Protein AF-L1JXL0-F1 (afdb_monomer)

Mean predicted aligned error: 22.32 Å

Organism: Guillardia theta (strain CCMP2712) (NCBI:txid905079)

Solvent-accessible surface area (backbone atoms only — not comparable to full-atom values): 30211 Å² total; per-residue (Å²): 135,83,78,76,81,81,81,70,88,89,48,57,68,62,49,49,53,49,36,51,54,49,40,59,73,62,60,61,89,67,88,85,56,66,72,58,58,71,66,25,51,45,82,76,48,48,62,54,50,50,32,39,49,56,65,61,36,63,71,45,30,52,53,42,47,74,73,66,52,72,82,83,45,95,41,72,67,57,32,50,48,46,50,56,47,45,34,41,74,76,63,73,37,80,76,92,67,54,67,70,54,50,72,37,91,51,60,32,54,61,52,47,50,52,50,39,49,52,41,54,50,42,53,50,51,42,53,49,55,60,48,57,65,49,61,73,66,62,77,80,74,82,88,83,80,93,73,92,82,81,90,85,86,83,88,82,89,85,86,81,86,80,89,79,89,83,85,88,87,84,85,87,88,80,88,85,84,86,84,81,84,88,79,86,83,88,77,83,92,75,85,87,80,89,82,82,84,80,87,80,89,74,93,75,82,92,78,85,84,77,80,82,75,82,81,74,94,80,84,81,87,82,86,80,85,76,84,89,79,87,88,79,88,87,86,85,81,90,81,87,84,90,79,88,80,93,75,91,72,93,79,82,95,81,77,96,74,69,66,68,62,58,54,59,54,53,54,54,53,51,52,56,50,49,55,52,49,52,53,50,50,54,49,50,55,52,50,60,50,50,51,53,52,51,53,51,50,51,53,52,53,52,52,51,54,50,50,53,52,54,51,52,54,52,50,53,54,51,51,50,55,50,52,52,50,53,54,52,49,53,54,49,51,54,52,48,54,55,48,57,54,46,61,67,69,64,66,75,75,79,86,71,86,70,90,80,75,86,80,89,85,81,94,76,88,81,82,86,78,86,86,78,87,85,86,84,85,87,81,90,82,87,86,80,90,83,85,83,90,81,83,88,82,93,77,84,85,78,78,82,73,88,70,81,77,82,81,79,79,72,57,51,100,81,68,60,69,49,71,66,58,54,52,51,50,54,49,52,52,54,48,52,53,51,52,52,52,51,51,59,56,58,74,74,109

pLDDT: mean 70.74, std 23.32, range [32.59, 97.19]

Secondary structure (DSSP, 8-state):
--------TT-HHHHHHHHHHHHHHHT--S---HHHHHHT-HHHHHHHHHIIIIIS-HHHHHHHHHTT---S-SSHHHHHHHHHHHHHHTS----SS-HHHHHSS--HHHHHHHHHHHHHHHHHHHHHHHHHHHHHHHTTSSSS------------------------------PPPPPPPPPPPP-------PPP-----------------PPPS-S-S----------------------------------TTSHHHHHHHHHHHHHHHHHHHHHHHHHHHHHHHHHHHHHHHHHHHHHHHHHHHHHHHHHHHHHHHHHHHHHHHHHHHHHHHHHHHHHHHH---------------------------------------------------PPPP-PPP-------TT----HHHHHHHHHHHHHHHHHHHHHHHHTT-

Structure (mmCIF, N/CA/C/O backbone):
data_AF-L1JXL0-F1
#
_entry.id   AF-L1JXL0-F1
#
loop_
_atom_site.group_PDB
_atom_site.id
_atom_site.type_symbol
_atom_site.label_atom_id
_atom_site.label_alt_id
_atom_site.label_comp_id
_atom_site.label_asym_id
_atom_site.label_entity_id
_atom_site.label_seq_id
_atom_site.pdbx_PDB_ins_code
_atom_site.Cartn_x
_atom_site.Cartn_y
_atom_site.Cartn_z
_atom_site.occupancy
_atom_site.B_iso_or_equiv
_atom_site.auth_seq_id
_atom_site.auth_comp_id
_atom_site.auth_asym_id
_atom_site.auth_atom_id
_atom_site.pdbx_PDB_model_num
ATOM 1 N N . MET A 1 1 ? 0.333 -24.714 18.492 1.00 35.66 1 MET A N 1
ATOM 2 C CA . MET A 1 1 ? 1.766 -24.575 18.141 1.00 35.66 1 MET A CA 1
ATOM 3 C C . MET A 1 1 ? 1.886 -24.161 16.684 1.00 35.66 1 MET A C 1
ATOM 5 O O . MET A 1 1 ? 1.646 -24.970 15.794 1.00 35.66 1 MET A O 1
ATOM 9 N N . VAL A 1 2 ? 2.184 -22.885 16.442 1.00 42.66 2 VAL A N 1
ATOM 10 C CA . VAL A 1 2 ? 2.444 -22.347 15.103 1.00 42.66 2 VAL A CA 1
ATOM 11 C C . VAL A 1 2 ? 3.790 -22.905 14.635 1.00 42.66 2 VAL A C 1
ATOM 13 O O . VAL A 1 2 ? 4.806 -22.715 15.300 1.00 42.66 2 VAL A O 1
ATOM 16 N N . ARG A 1 3 ? 3.810 -23.647 13.522 1.00 42.06 3 ARG A N 1
ATOM 17 C CA . ARG A 1 3 ? 5.076 -23.997 12.865 1.00 42.06 3 ARG A CA 1
ATOM 18 C C . ARG A 1 3 ? 5.678 -22.682 12.374 1.00 42.06 3 ARG A C 1
ATOM 20 O O . ARG A 1 3 ? 5.053 -22.028 11.545 1.00 42.06 3 ARG A O 1
ATOM 27 N N . LYS A 1 4 ? 6.834 -22.279 12.917 1.00 49.53 4 LYS A N 1
ATOM 28 C CA . LYS A 1 4 ? 7.598 -21.121 12.424 1.00 49.53 4 LYS A CA 1
ATOM 29 C C . LYS A 1 4 ? 7.727 -21.240 10.904 1.00 49.53 4 LYS A C 1
ATOM 31 O O . LYS A 1 4 ? 8.226 -22.259 10.429 1.00 49.53 4 LYS A O 1
ATOM 36 N N . SER A 1 5 ? 7.277 -20.232 10.162 1.00 50.84 5 SER A N 1
ATOM 37 C CA . SER A 1 5 ? 7.565 -20.122 8.732 1.00 50.84 5 SER A CA 1
ATOM 38 C C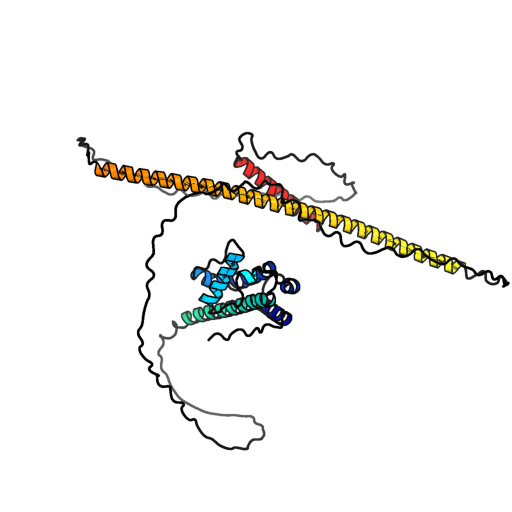 . SER A 1 5 ? 9.085 -20.122 8.549 1.00 50.84 5 SER A C 1
ATOM 40 O O . SER A 1 5 ? 9.793 -19.290 9.107 1.00 50.84 5 SER A O 1
ATOM 42 N N . THR A 1 6 ? 9.604 -21.125 7.843 1.00 53.19 6 THR A N 1
ATOM 43 C CA . THR A 1 6 ? 11.040 -21.422 7.708 1.00 53.19 6 THR A CA 1
ATOM 44 C C . THR A 1 6 ? 11.665 -20.701 6.514 1.00 53.19 6 THR A C 1
ATOM 46 O O . THR A 1 6 ? 12.408 -21.299 5.733 1.00 53.19 6 THR A O 1
ATOM 49 N N . CYS A 1 7 ? 11.326 -19.436 6.284 1.00 60.59 7 CYS A N 1
ATOM 50 C CA . CYS A 1 7 ? 12.066 -18.642 5.312 1.00 60.59 7 CYS A CA 1
ATOM 51 C C . CYS A 1 7 ? 13.444 -18.318 5.901 1.00 60.59 7 CYS A C 1
ATOM 53 O O . CYS A 1 7 ? 13.616 -17.394 6.691 1.00 60.59 7 CYS A O 1
ATOM 55 N N . THR A 1 8 ? 14.418 -19.151 5.545 1.00 71.94 8 THR A N 1
ATOM 56 C CA . THR A 1 8 ? 15.829 -18.924 5.842 1.00 71.94 8 THR A CA 1
ATOM 57 C C . THR A 1 8 ? 16.333 -17.756 4.996 1.00 71.94 8 THR A C 1
ATOM 59 O O . THR A 1 8 ? 16.087 -17.701 3.789 1.00 71.94 8 THR A O 1
ATOM 62 N N . THR A 1 9 ? 17.008 -16.815 5.649 1.00 74.94 9 THR A N 1
ATOM 63 C CA . THR A 1 9 ? 17.720 -15.696 5.022 1.00 74.94 9 THR A CA 1
ATOM 64 C C . THR A 1 9 ? 18.938 -16.221 4.255 1.00 74.94 9 THR A C 1
ATOM 66 O O . THR A 1 9 ? 19.650 -17.080 4.775 1.00 74.94 9 THR A O 1
ATOM 69 N N . GLY A 1 10 ? 19.202 -15.705 3.057 1.00 85.00 10 GLY A N 1
ATOM 70 C CA . GLY A 1 10 ? 20.341 -16.082 2.213 1.00 85.00 10 GLY A CA 1
ATOM 71 C C . GLY A 1 10 ? 20.007 -16.216 0.726 1.00 85.00 10 GLY A C 1
ATOM 72 O O . GLY A 1 10 ? 20.918 -16.175 -0.092 1.00 85.00 10 GLY A O 1
ATOM 73 N N . ASP A 1 11 ? 18.720 -16.295 0.367 1.00 92.25 11 ASP A N 1
ATOM 74 C CA . ASP A 1 11 ? 18.248 -16.535 -1.001 1.00 92.25 11 ASP A CA 1
ATOM 75 C C . ASP A 1 11 ? 17.106 -15.576 -1.373 1.00 92.25 11 ASP A C 1
ATOM 77 O O . ASP A 1 11 ? 15.928 -15.951 -1.460 1.00 92.25 11 ASP A O 1
ATOM 81 N N . LEU A 1 12 ? 17.451 -14.316 -1.655 1.00 94.25 12 LEU A N 1
ATOM 82 C CA . LEU A 1 12 ? 16.478 -13.273 -2.006 1.00 94.25 12 LEU A CA 1
ATOM 83 C C . LEU A 1 12 ? 15.571 -13.674 -3.183 1.00 94.25 12 LEU A C 1
ATOM 85 O O . LEU A 1 12 ? 14.362 -13.463 -3.125 1.00 94.25 12 LEU A O 1
ATOM 89 N N . ALA A 1 13 ? 16.132 -14.260 -4.246 1.00 94.81 13 ALA A N 1
ATOM 90 C CA . ALA A 1 13 ? 15.363 -14.649 -5.431 1.00 94.81 13 ALA A CA 1
ATOM 91 C C . ALA A 1 13 ? 14.292 -15.703 -5.099 1.00 94.81 13 ALA A C 1
ATOM 93 O O . ALA A 1 13 ? 13.129 -15.534 -5.455 1.00 94.81 13 ALA A O 1
ATOM 94 N N . ASN A 1 14 ? 14.662 -16.730 -4.329 1.00 95.19 14 ASN A N 1
ATOM 95 C CA . ASN A 1 14 ? 13.737 -17.772 -3.888 1.00 95.19 14 ASN A CA 1
ATOM 96 C C . ASN A 1 14 ? 12.626 -17.195 -2.997 1.00 95.19 14 ASN A C 1
ATOM 98 O O . ASN A 1 14 ? 11.458 -17.560 -3.127 1.00 95.19 14 ASN A O 1
ATOM 102 N N . ASN A 1 15 ? 12.971 -16.268 -2.102 1.00 95.50 15 ASN A N 1
ATOM 103 C CA . ASN A 1 15 ? 11.998 -15.618 -1.228 1.00 95.50 15 ASN A CA 1
ATOM 104 C C . ASN A 1 15 ? 11.030 -14.711 -2.014 1.00 95.50 15 ASN A C 1
ATOM 106 O O . ASN A 1 15 ? 9.831 -14.717 -1.734 1.00 95.50 15 ASN A O 1
ATOM 110 N N . ILE A 1 16 ? 11.500 -14.035 -3.066 1.00 96.31 16 ILE A N 1
ATOM 111 C CA . ILE A 1 16 ? 10.642 -13.301 -4.011 1.00 96.31 16 ILE A CA 1
ATOM 112 C C . ILE A 1 16 ? 9.698 -14.250 -4.762 1.00 96.31 16 ILE A C 1
ATOM 114 O O . ILE A 1 16 ? 8.506 -13.964 -4.872 1.00 96.31 16 ILE A O 1
ATOM 118 N N . ASP A 1 17 ? 10.186 -15.397 -5.234 1.00 95.81 17 ASP A N 1
ATOM 119 C CA . ASP A 1 17 ? 9.355 -16.375 -5.945 1.00 95.81 17 ASP A CA 1
ATOM 120 C C . ASP A 1 17 ? 8.312 -17.034 -5.032 1.00 95.81 17 ASP A C 1
ATOM 122 O O . ASP A 1 17 ? 7.202 -17.355 -5.467 1.00 95.81 17 ASP A O 1
ATOM 126 N N . LYS A 1 18 ? 8.632 -17.231 -3.747 1.00 95.69 18 LYS A N 1
ATOM 127 C CA . LYS A 1 18 ? 7.652 -17.647 -2.731 1.00 95.69 18 LYS A CA 1
ATOM 128 C C . LYS A 1 18 ? 6.576 -16.581 -2.547 1.00 95.69 18 LYS A C 1
ATOM 130 O O . LYS A 1 18 ? 5.400 -16.907 -2.674 1.00 95.69 18 LYS A O 1
ATOM 135 N N . LEU A 1 19 ? 6.962 -15.319 -2.337 1.00 96.31 19 LEU A N 1
ATOM 136 C CA . LEU A 1 19 ? 6.016 -14.209 -2.197 1.00 96.31 19 LEU A CA 1
ATOM 137 C C . LEU A 1 19 ? 5.102 -14.085 -3.425 1.00 96.31 19 LEU A C 1
ATOM 139 O O . LEU A 1 19 ? 3.886 -13.970 -3.287 1.00 96.31 19 LEU A O 1
ATOM 143 N N . ARG A 1 20 ? 5.666 -14.178 -4.633 1.00 96.56 20 ARG A N 1
ATOM 144 C CA . ARG A 1 20 ? 4.902 -14.117 -5.884 1.00 96.56 20 ARG A CA 1
ATOM 145 C C . ARG A 1 20 ? 3.861 -15.231 -5.978 1.00 96.56 20 ARG A C 1
ATOM 147 O O . ARG A 1 20 ? 2.711 -14.957 -6.315 1.00 96.56 20 ARG A O 1
ATOM 154 N N . ARG A 1 21 ? 4.251 -16.480 -5.699 1.00 96.12 21 ARG A N 1
ATOM 155 C CA . ARG A 1 21 ? 3.321 -17.624 -5.699 1.00 96.12 21 ARG A CA 1
ATOM 156 C C . ARG A 1 21 ? 2.196 -17.425 -4.691 1.00 96.12 21 ARG A C 1
ATOM 158 O O . ARG A 1 21 ? 1.045 -17.716 -5.004 1.00 96.12 21 ARG A O 1
ATOM 165 N N . GLU A 1 22 ? 2.521 -16.874 -3.529 1.00 95.75 22 GLU A N 1
ATOM 166 C CA . GLU A 1 22 ? 1.545 -16.618 -2.478 1.00 95.75 22 GLU A CA 1
ATOM 167 C C . GLU A 1 22 ? 0.519 -15.553 -2.873 1.00 95.75 22 GLU A C 1
ATOM 169 O O . GLU A 1 22 ? -0.684 -15.750 -2.713 1.00 95.75 22 GLU A O 1
ATOM 174 N N . LEU A 1 23 ? 0.976 -14.448 -3.462 1.00 96.06 23 LEU A N 1
ATOM 175 C CA . LEU A 1 23 ? 0.101 -13.386 -3.960 1.00 96.06 23 LEU A CA 1
ATOM 176 C C . LEU A 1 23 ? -0.829 -13.877 -5.075 1.00 96.06 23 LEU A C 1
ATOM 178 O O . LEU A 1 23 ? -2.002 -13.502 -5.105 1.00 96.06 23 LEU A O 1
ATOM 182 N N . LEU A 1 24 ? -0.337 -14.757 -5.954 1.00 95.31 24 LEU A N 1
ATOM 183 C CA . LEU A 1 24 ? -1.164 -15.412 -6.971 1.00 95.31 24 LEU A CA 1
ATOM 184 C C . LEU A 1 24 ? -2.231 -16.315 -6.339 1.00 95.31 24 LEU A C 1
ATOM 186 O O . LEU A 1 24 ? -3.385 -16.286 -6.764 1.00 95.31 24 LEU A O 1
ATOM 190 N N . GLN A 1 25 ? -1.880 -17.069 -5.295 1.00 93.44 25 GLN A N 1
ATOM 191 C CA . GLN A 1 25 ? -2.834 -17.894 -4.552 1.00 93.44 25 GLN A CA 1
ATOM 192 C C . GLN A 1 25 ? -3.904 -17.045 -3.849 1.00 93.44 25 GLN A C 1
ATOM 194 O O . GLN A 1 25 ? -5.075 -17.430 -3.818 1.00 93.44 25 GLN A O 1
ATOM 199 N N . CYS A 1 26 ? -3.526 -15.870 -3.346 1.00 92.75 26 CYS A N 1
ATOM 200 C CA . CYS A 1 26 ? -4.455 -14.901 -2.774 1.00 92.75 26 CYS A CA 1
ATOM 201 C C . CYS A 1 26 ? -5.304 -14.159 -3.815 1.00 92.75 26 CYS A C 1
ATOM 203 O O . CYS A 1 26 ? -6.266 -13.517 -3.415 1.00 92.75 26 CYS A O 1
ATOM 205 N N . LYS A 1 27 ? -5.001 -14.267 -5.118 1.00 94.75 27 LYS A N 1
ATOM 206 C CA . LYS A 1 27 ? -5.633 -13.502 -6.211 1.00 94.75 27 LYS A CA 1
ATOM 207 C C . LYS A 1 27 ? -5.438 -11.986 -6.082 1.00 94.75 27 LYS A C 1
ATOM 209 O O . LYS A 1 27 ? -6.380 -11.214 -6.263 1.00 94.75 27 LYS A O 1
ATOM 214 N N . TYR A 1 28 ? -4.210 -11.562 -5.785 1.00 96.12 28 TYR A N 1
ATOM 215 C CA . TYR A 1 28 ? -3.860 -10.143 -5.762 1.00 96.12 28 TYR A CA 1
ATOM 216 C C . TYR A 1 28 ? -4.147 -9.471 -7.122 1.00 96.12 28 TYR A C 1
ATOM 218 O O . TYR A 1 28 ? -3.666 -9.972 -8.140 1.00 96.12 28 TYR A O 1
ATOM 226 N N . PRO A 1 29 ? -4.908 -8.358 -7.166 1.00 93.00 29 PRO A N 1
ATOM 227 C CA . PRO A 1 29 ? -5.305 -7.717 -8.423 1.00 93.00 29 PRO A CA 1
ATOM 228 C C . PRO A 1 29 ? -4.248 -6.772 -9.019 1.00 93.00 29 PRO A C 1
ATOM 230 O O . PRO A 1 29 ? -4.385 -6.370 -10.172 1.00 93.00 29 PRO A O 1
ATOM 233 N N . GLY A 1 30 ? -3.232 -6.371 -8.250 1.00 91.81 30 GLY A N 1
ATOM 234 C CA . GLY A 1 30 ? -2.219 -5.410 -8.695 1.00 91.81 30 GLY A CA 1
ATOM 235 C C . GLY A 1 30 ? -1.059 -6.039 -9.483 1.00 91.81 30 GLY A C 1
ATOM 236 O O . GLY A 1 30 ? -0.936 -7.267 -9.551 1.00 91.81 30 GLY A O 1
ATOM 237 N N . PRO A 1 31 ? -0.177 -5.207 -10.066 1.00 91.62 31 PRO A N 1
ATOM 238 C CA . PRO A 1 31 ? 1.005 -5.684 -10.777 1.00 91.62 31 PRO A CA 1
ATOM 239 C C . PRO A 1 31 ? 1.980 -6.396 -9.826 1.00 91.62 31 PRO A C 1
ATOM 241 O O . PRO A 1 31 ? 2.220 -5.964 -8.699 1.00 91.62 31 PRO A O 1
ATOM 244 N N . LEU A 1 32 ? 2.548 -7.514 -10.286 1.00 92.62 32 LEU A N 1
ATOM 245 C CA . LEU A 1 32 ? 3.517 -8.319 -9.534 1.00 92.62 32 LEU A CA 1
ATOM 246 C C . LEU A 1 32 ? 4.940 -8.025 -10.030 1.00 92.62 32 LEU A C 1
ATOM 248 O O . LEU A 1 32 ? 5.566 -8.850 -10.704 1.00 92.62 32 LEU A O 1
ATOM 252 N N . ASP A 1 33 ? 5.448 -6.838 -9.703 1.00 92.38 33 ASP A N 1
ATOM 253 C CA . ASP A 1 33 ? 6.734 -6.352 -10.201 1.00 92.38 33 ASP A CA 1
ATOM 254 C C . ASP A 1 33 ? 7.916 -6.865 -9.375 1.00 92.38 33 ASP A C 1
ATOM 256 O O . ASP A 1 33 ? 8.502 -6.177 -8.538 1.00 92.38 33 ASP A O 1
ATOM 260 N N . THR A 1 34 ? 8.364 -8.081 -9.690 1.00 93.19 34 THR A N 1
ATOM 261 C CA . THR A 1 34 ? 9.518 -8.707 -9.022 1.00 93.19 34 THR A CA 1
ATOM 262 C C . THR A 1 34 ? 10.794 -7.863 -9.095 1.00 93.19 34 THR A C 1
ATOM 264 O O . THR A 1 34 ? 11.668 -7.994 -8.244 1.00 93.19 34 THR A O 1
ATOM 267 N N . ARG A 1 35 ? 10.945 -7.016 -10.126 1.00 93.50 35 ARG A N 1
ATOM 268 C CA . ARG A 1 35 ? 12.096 -6.103 -10.258 1.00 93.50 35 ARG A CA 1
ATOM 269 C C . ARG A 1 35 ? 12.051 -4.972 -9.231 1.00 93.50 35 ARG A C 1
ATOM 271 O O . ARG A 1 35 ? 13.100 -4.626 -8.699 1.00 93.50 35 ARG A O 1
ATOM 278 N N . ALA A 1 36 ? 10.869 -4.428 -8.952 1.00 91.44 36 ALA A N 1
ATOM 279 C CA . ALA A 1 36 ? 10.678 -3.378 -7.956 1.00 91.44 36 ALA A CA 1
ATOM 280 C C . ALA A 1 36 ? 10.964 -3.923 -6.549 1.00 91.44 36 ALA A C 1
ATOM 282 O O . ALA A 1 36 ? 11.777 -3.378 -5.806 1.00 91.44 36 ALA A O 1
ATOM 283 N N . TRP A 1 37 ? 10.458 -5.121 -6.254 1.00 94.25 37 TRP A N 1
ATOM 284 C CA . TRP A 1 37 ? 10.688 -5.800 -4.977 1.00 94.25 37 TRP A CA 1
ATOM 285 C C . TRP A 1 37 ? 12.162 -6.104 -4.691 1.00 94.25 37 TRP A C 1
ATOM 287 O O . TRP A 1 37 ? 12.578 -6.050 -3.538 1.00 94.25 37 TRP A O 1
ATOM 297 N N . LYS A 1 38 ? 12.981 -6.359 -5.724 1.00 94.50 38 LYS A N 1
ATOM 298 C CA . LYS A 1 38 ? 14.441 -6.524 -5.575 1.00 94.50 38 LYS A CA 1
ATOM 299 C C . LYS A 1 38 ? 15.149 -5.255 -5.099 1.00 94.50 38 LYS A C 1
ATOM 301 O O . LYS A 1 38 ? 16.206 -5.369 -4.489 1.00 94.50 38 LYS A O 1
ATOM 306 N N . LYS A 1 39 ? 14.591 -4.070 -5.368 1.00 94.06 39 LYS A N 1
ATOM 307 C CA . LYS A 1 39 ? 15.122 -2.797 -4.856 1.00 94.06 39 LYS A CA 1
ATOM 308 C C . LYS A 1 39 ? 14.792 -2.605 -3.373 1.00 94.06 39 LYS A C 1
ATOM 310 O O . LYS A 1 39 ? 15.524 -1.917 -2.677 1.00 94.06 39 LYS A O 1
ATOM 315 N N . GLY A 1 40 ? 13.719 -3.238 -2.888 1.00 91.56 40 GLY A N 1
ATOM 316 C CA . GLY A 1 40 ? 13.306 -3.196 -1.483 1.00 91.56 40 GLY A CA 1
ATOM 317 C C . GLY A 1 40 ? 12.767 -1.849 -1.018 1.00 91.56 40 GLY A C 1
ATOM 318 O O . GLY A 1 40 ? 12.851 -1.544 0.177 1.00 91.56 40 GLY A O 1
ATOM 319 N N . ASN A 1 41 ? 12.222 -1.061 -1.947 1.00 94.94 41 ASN A N 1
ATOM 320 C CA . ASN A 1 41 ? 11.534 0.178 -1.624 1.00 94.94 41 ASN A CA 1
ATOM 321 C C . ASN A 1 41 ? 10.258 -0.150 -0.818 1.00 94.94 41 ASN A C 1
ATOM 323 O O . ASN A 1 41 ? 9.455 -0.972 -1.273 1.00 94.94 41 ASN A O 1
ATOM 327 N N . PRO A 1 42 ? 10.051 0.451 0.369 1.00 95.00 42 PRO A N 1
ATOM 328 C CA . PRO A 1 42 ? 8.838 0.237 1.158 1.00 95.00 42 PRO A CA 1
ATOM 329 C C . PRO A 1 42 ? 7.557 0.571 0.380 1.00 95.00 42 PRO A C 1
ATOM 331 O O . PRO A 1 42 ? 6.567 -0.143 0.531 1.00 95.00 42 PRO A O 1
ATOM 334 N N . ALA A 1 43 ? 7.586 1.577 -0.501 1.00 94.75 43 ALA A N 1
ATOM 335 C CA . ALA A 1 43 ? 6.427 1.998 -1.290 1.00 94.75 43 ALA A CA 1
ATOM 336 C C . ALA A 1 43 ? 5.858 0.878 -2.180 1.00 94.75 43 ALA A C 1
ATOM 338 O O . ALA A 1 43 ? 4.648 0.797 -2.365 1.00 94.75 43 ALA A O 1
ATOM 339 N N . ASP A 1 44 ? 6.709 -0.031 -2.667 1.00 94.88 44 ASP A N 1
ATOM 340 C CA . ASP A 1 44 ? 6.286 -1.154 -3.514 1.00 94.88 44 ASP A CA 1
ATOM 341 C C . ASP A 1 44 ? 5.711 -2.327 -2.697 1.00 94.88 44 ASP A C 1
ATOM 343 O O . ASP A 1 44 ? 4.988 -3.175 -3.224 1.00 94.88 44 ASP A O 1
ATOM 347 N N . LEU A 1 45 ? 6.047 -2.406 -1.404 1.00 95.75 45 LEU A N 1
ATOM 348 C CA . LEU A 1 45 ? 5.660 -3.504 -0.511 1.00 95.75 45 LEU A CA 1
ATOM 349 C C . LEU A 1 45 ? 4.432 -3.171 0.344 1.00 95.75 45 LEU A C 1
ATOM 351 O O . LEU A 1 45 ? 3.662 -4.072 0.683 1.00 95.75 45 LEU A O 1
ATOM 355 N N . LEU A 1 46 ? 4.213 -1.893 0.660 1.00 95.62 46 LEU A N 1
ATOM 356 C CA . LEU A 1 46 ? 3.057 -1.418 1.426 1.00 95.62 46 LEU A CA 1
ATOM 357 C C . LEU A 1 46 ? 1.707 -1.834 0.806 1.00 95.62 46 LEU A C 1
ATOM 359 O O . LEU A 1 46 ? 0.880 -2.377 1.545 1.00 95.62 46 LEU A O 1
ATOM 363 N N . PRO A 1 47 ? 1.475 -1.711 -0.520 1.00 95.31 47 PRO A N 1
ATOM 364 C CA . PRO A 1 47 ? 0.225 -2.155 -1.140 1.00 95.31 47 PRO A CA 1
ATOM 365 C C . PRO A 1 47 ? -0.041 -3.654 -0.970 1.00 95.31 47 PRO A C 1
ATOM 367 O O . PRO A 1 47 ? -1.195 -4.076 -0.882 1.00 95.31 47 PRO A O 1
ATOM 370 N N . LEU A 1 48 ? 1.018 -4.469 -0.902 1.00 96.38 48 LEU A N 1
ATOM 371 C CA . LEU A 1 48 ? 0.905 -5.913 -0.686 1.00 96.38 48 LEU A CA 1
ATOM 372 C C . LEU A 1 48 ? 0.441 -6.214 0.740 1.00 96.38 48 LEU A C 1
ATOM 374 O O . LEU A 1 48 ? -0.437 -7.051 0.941 1.00 96.38 48 LEU A O 1
ATOM 378 N N . MET A 1 49 ? 1.000 -5.507 1.726 1.00 95.81 49 MET A N 1
ATOM 379 C CA . MET A 1 49 ? 0.607 -5.641 3.131 1.00 95.81 49 MET A CA 1
ATOM 380 C C . MET A 1 49 ? -0.819 -5.137 3.365 1.00 95.81 49 MET A C 1
ATOM 382 O O . MET A 1 49 ? -1.606 -5.799 4.042 1.00 95.81 49 MET A O 1
ATOM 386 N N . HIS A 1 50 ? -1.177 -4.011 2.747 1.00 95.25 50 HIS A N 1
ATOM 387 C CA . HIS A 1 50 ? -2.536 -3.477 2.766 1.00 95.25 50 HIS A CA 1
ATOM 388 C C . HIS A 1 50 ? -3.531 -4.484 2.189 1.00 95.25 50 HIS A C 1
ATOM 390 O O . HIS A 1 50 ? -4.553 -4.791 2.801 1.00 95.25 50 HIS A O 1
ATOM 396 N N . TYR A 1 51 ? -3.212 -5.082 1.043 1.00 96.12 51 TYR A N 1
ATOM 397 C CA . TYR A 1 51 ? -4.053 -6.128 0.486 1.00 96.12 51 TYR A CA 1
ATOM 398 C C . TYR A 1 51 ? -4.146 -7.363 1.388 1.00 96.12 51 TYR A C 1
ATOM 400 O O . TYR A 1 51 ? -5.239 -7.901 1.540 1.00 96.12 51 TYR A O 1
ATOM 408 N N . ALA A 1 52 ? -3.050 -7.804 2.009 1.00 95.56 52 ALA A N 1
ATOM 409 C CA . ALA A 1 52 ? -3.058 -8.979 2.880 1.00 95.56 52 ALA A CA 1
ATOM 410 C C . ALA A 1 52 ? -4.077 -8.860 4.028 1.00 95.56 52 ALA A C 1
ATOM 412 O O . ALA A 1 52 ? -4.770 -9.832 4.329 1.00 95.56 52 ALA A O 1
ATOM 413 N N . LEU A 1 53 ? -4.188 -7.673 4.631 1.00 94.06 53 LEU A N 1
ATOM 414 C CA . LEU A 1 53 ? -5.049 -7.427 5.790 1.00 94.06 53 LEU A CA 1
ATOM 415 C C . LEU A 1 53 ? -6.464 -6.972 5.411 1.00 94.06 53 LEU A C 1
ATOM 417 O O . LEU A 1 53 ? -7.430 -7.437 6.011 1.00 94.06 53 LEU A O 1
ATOM 421 N N . LEU A 1 54 ? -6.599 -6.092 4.414 1.00 93.31 54 LEU A N 1
ATOM 422 C CA . LEU A 1 54 ? -7.883 -5.481 4.056 1.00 93.31 54 LEU A CA 1
ATOM 423 C C . LEU A 1 54 ? -8.532 -6.144 2.836 1.00 93.31 54 LEU A C 1
ATOM 425 O O . LEU A 1 54 ? -9.742 -6.359 2.804 1.00 93.31 54 LEU A O 1
ATOM 429 N N . GLY A 1 55 ? -7.735 -6.455 1.813 1.00 91.31 55 GLY A N 1
ATOM 430 C CA . GLY A 1 55 ? -8.237 -6.885 0.504 1.00 91.31 55 GLY A CA 1
ATOM 431 C C . GLY A 1 55 ? -8.450 -8.392 0.358 1.00 91.31 55 GLY A C 1
ATOM 432 O O . GLY A 1 55 ? -9.345 -8.818 -0.367 1.00 91.31 55 GLY A O 1
ATOM 433 N N . TYR A 1 56 ? -7.642 -9.211 1.032 1.00 94.44 56 TYR A N 1
ATOM 434 C CA . TYR A 1 56 ? -7.636 -10.660 0.843 1.00 94.44 56 TYR A CA 1
ATOM 435 C C . TYR A 1 56 ? -8.903 -11.334 1.389 1.00 94.44 56 TYR A C 1
ATOM 437 O O . TYR A 1 56 ? -9.521 -12.154 0.710 1.00 94.44 56 TYR A O 1
ATOM 445 N N . SER A 1 57 ? -9.301 -11.008 2.621 1.00 94.19 57 SER A N 1
ATOM 446 C CA . SER A 1 57 ? -10.456 -11.624 3.272 1.00 94.19 57 SER A CA 1
ATOM 447 C C . SER A 1 57 ? -11.200 -10.623 4.143 1.00 94.19 57 SER A C 1
ATOM 449 O O . SER A 1 57 ? -10.714 -10.246 5.208 1.00 94.19 57 SER A O 1
ATOM 451 N N . LYS A 1 58 ? -12.450 -10.331 3.766 1.00 93.75 58 LYS A N 1
ATOM 452 C CA . LYS A 1 58 ? -13.372 -9.493 4.547 1.00 93.75 58 LYS A CA 1
ATOM 453 C C . LYS A 1 58 ? -13.489 -9.937 6.012 1.00 93.75 58 LYS A C 1
ATOM 455 O O . LYS A 1 58 ? -13.453 -9.107 6.902 1.00 93.75 58 LYS A O 1
ATOM 460 N N . TRP A 1 59 ? -13.533 -11.245 6.269 1.00 94.25 59 TRP A N 1
ATOM 461 C CA . TRP A 1 59 ? -13.614 -11.792 7.630 1.00 94.25 59 TRP A CA 1
ATOM 462 C C . TRP A 1 59 ? -12.406 -11.453 8.506 1.00 94.25 59 TRP A C 1
ATOM 464 O O . TRP A 1 59 ? -12.553 -11.303 9.710 1.00 94.25 59 TRP A O 1
ATOM 474 N N . VAL A 1 60 ? -11.214 -11.361 7.906 1.00 95.00 60 VAL A N 1
ATOM 475 C CA . VAL A 1 60 ? -9.985 -11.041 8.647 1.00 95.00 60 VAL A CA 1
ATOM 476 C C . VAL A 1 60 ? -9.970 -9.550 8.955 1.00 95.00 60 VAL A C 1
ATOM 478 O O . VAL A 1 60 ? -9.714 -9.174 10.090 1.00 95.00 60 VAL A O 1
ATOM 481 N N . HIS A 1 61 ? -10.318 -8.719 7.972 1.00 95.00 61 HIS A N 1
ATOM 482 C CA . HIS A 1 61 ? -10.505 -7.286 8.175 1.00 95.00 61 HIS A CA 1
ATOM 483 C C . HIS A 1 61 ? -11.506 -6.999 9.302 1.00 95.00 61 HIS A C 1
ATOM 485 O O . HIS A 1 61 ? -11.166 -6.309 10.258 1.00 95.00 61 HIS A O 1
ATOM 491 N N . ASP A 1 62 ? -12.710 -7.569 9.221 1.00 94.75 62 ASP A N 1
ATOM 492 C CA . ASP A 1 62 ? -13.776 -7.315 10.192 1.00 94.75 62 ASP A CA 1
ATOM 493 C C . ASP A 1 62 ? -13.362 -7.794 11.602 1.00 94.75 62 ASP A C 1
ATOM 495 O O . ASP A 1 62 ? -13.579 -7.076 12.573 1.00 94.75 62 ASP A O 1
ATOM 499 N N . TYR A 1 63 ? -12.661 -8.933 11.708 1.00 95.12 63 TYR A N 1
ATOM 500 C CA . TYR A 1 63 ? -12.073 -9.414 12.966 1.00 95.12 63 TYR A CA 1
ATOM 501 C C . TYR A 1 63 ? -11.061 -8.424 13.566 1.00 95.12 63 TYR A C 1
ATOM 503 O O . TYR A 1 63 ? -11.102 -8.137 14.759 1.00 95.12 63 TYR A O 1
ATOM 511 N N . LEU A 1 64 ? -10.155 -7.874 12.752 1.00 95.38 64 LEU A N 1
ATOM 512 C CA . LEU A 1 64 ? -9.147 -6.918 13.223 1.00 95.38 64 LEU A CA 1
ATOM 513 C C . LEU A 1 64 ? -9.771 -5.583 13.649 1.00 95.38 64 LEU A C 1
ATOM 515 O O . LEU A 1 64 ? -9.336 -4.986 14.634 1.00 95.38 64 LEU A O 1
ATOM 519 N N . VAL A 1 65 ? -10.806 -5.131 12.942 1.00 95.00 65 VAL A N 1
ATOM 520 C CA . VAL A 1 65 ? -11.559 -3.925 13.307 1.00 95.00 65 VAL A CA 1
ATOM 521 C C . VAL A 1 65 ? -12.323 -4.134 14.616 1.00 95.00 65 VAL A C 1
ATOM 523 O O . VAL A 1 65 ? -12.290 -3.261 15.477 1.00 95.00 65 VAL A O 1
ATOM 526 N N . GLU A 1 66 ? -12.945 -5.299 14.820 1.00 95.25 66 GLU A N 1
ATOM 527 C CA . GLU A 1 66 ? -13.634 -5.644 16.074 1.00 95.25 66 GLU A CA 1
ATOM 528 C C . GLU A 1 66 ? -12.674 -5.676 17.275 1.00 95.25 66 GLU A C 1
ATOM 530 O O . GLU A 1 66 ? -13.035 -5.282 18.383 1.00 95.25 66 GLU A O 1
ATOM 535 N N . LYS A 1 67 ? -11.416 -6.071 17.051 1.00 94.56 67 LYS A N 1
ATOM 536 C CA . LYS A 1 67 ? -10.338 -5.996 18.049 1.00 94.56 67 LYS A CA 1
ATOM 537 C C . LYS A 1 67 ? -9.831 -4.576 18.320 1.00 94.56 67 LYS A C 1
ATOM 539 O O . LYS A 1 67 ? -9.053 -4.382 19.252 1.00 94.56 67 LYS A O 1
ATOM 544 N N . GLY A 1 68 ? -10.278 -3.585 17.549 1.00 95.06 68 GLY A N 1
ATOM 545 C CA . GLY A 1 68 ? -9.927 -2.178 17.731 1.00 95.06 68 GLY A CA 1
ATOM 546 C C . GLY A 1 68 ? -8.616 -1.758 17.064 1.00 95.06 68 GLY A C 1
ATOM 547 O O . GLY A 1 68 ? -8.014 -0.769 17.485 1.00 95.06 68 GLY A O 1
ATOM 548 N N . TYR A 1 69 ? -8.142 -2.484 16.046 1.00 95.12 69 TYR A N 1
ATOM 549 C CA . TYR A 1 69 ? -6.978 -2.054 15.268 1.00 95.12 69 TYR A CA 1
ATOM 550 C C . TYR A 1 69 ? -7.370 -1.034 14.191 1.00 95.12 69 TYR A C 1
ATOM 552 O O . TYR A 1 69 ? -8.245 -1.292 13.365 1.00 95.12 69 TYR A O 1
ATOM 560 N N . ASP A 1 70 ? -6.669 0.103 14.159 1.00 91.38 70 ASP A N 1
ATOM 561 C CA . ASP A 1 70 ? -6.839 1.127 13.124 1.00 91.38 70 ASP A CA 1
ATOM 562 C C . ASP A 1 70 ? -5.934 0.855 11.912 1.00 91.38 70 ASP A C 1
ATOM 564 O O . ASP A 1 70 ? -4.759 1.232 11.862 1.00 91.38 70 ASP A O 1
ATOM 568 N N . LEU A 1 71 ? -6.500 0.172 10.918 1.00 88.81 71 LEU A N 1
ATOM 569 C CA . LEU A 1 71 ? -5.812 -0.174 9.675 1.00 88.81 71 LEU A CA 1
ATOM 570 C C . LEU A 1 71 ? -5.731 0.993 8.674 1.00 88.81 71 LEU A C 1
ATOM 572 O O . LEU A 1 71 ? -4.921 0.926 7.750 1.00 88.81 71 LEU A O 1
ATOM 576 N N . PHE A 1 72 ? -6.506 2.066 8.862 1.00 87.62 72 PHE A N 1
ATOM 577 C CA . PHE A 1 72 ? -6.542 3.241 7.980 1.00 87.62 72 PHE A CA 1
ATOM 578 C C . PHE A 1 72 ? -5.681 4.380 8.533 1.00 87.62 72 PHE A C 1
ATOM 580 O O . PHE A 1 72 ? -6.067 5.550 8.569 1.00 87.62 72 PHE A O 1
ATOM 587 N N . SER A 1 73 ? -4.473 4.019 8.961 1.00 82.62 73 SER A N 1
ATOM 588 C CA . SER A 1 73 ? -3.498 4.962 9.492 1.00 82.62 73 SER A CA 1
ATOM 589 C C . SER A 1 73 ? -3.148 6.059 8.476 1.00 82.62 73 SER A C 1
ATOM 591 O O . SER A 1 73 ? -2.947 5.798 7.293 1.00 82.62 73 SER A O 1
ATOM 593 N N . LYS A 1 74 ? -3.003 7.299 8.963 1.00 80.25 74 LYS A N 1
ATOM 594 C CA . LYS A 1 74 ? -2.696 8.482 8.133 1.00 80.25 74 LYS A CA 1
ATOM 595 C C . LYS A 1 74 ? -1.281 8.492 7.541 1.00 80.25 74 LYS A C 1
ATOM 597 O O . LYS A 1 74 ? -1.019 9.259 6.621 1.00 80.25 74 LYS A O 1
ATOM 602 N N . THR A 1 75 ? -0.357 7.708 8.097 1.00 93.50 75 THR A N 1
ATOM 603 C CA . THR A 1 75 ? 1.036 7.635 7.638 1.00 93.50 75 THR A CA 1
ATOM 604 C C . THR A 1 75 ? 1.487 6.187 7.500 1.00 93.50 75 THR A C 1
ATOM 606 O O . THR A 1 75 ? 1.096 5.329 8.295 1.00 93.50 75 THR A O 1
ATOM 609 N N . ASP A 1 76 ? 2.369 5.927 6.533 1.00 94.69 76 ASP A N 1
ATOM 610 C CA . ASP A 1 76 ? 2.900 4.583 6.272 1.00 94.69 76 ASP A CA 1
ATOM 611 C C . ASP A 1 76 ? 3.611 3.993 7.495 1.00 94.69 76 ASP A C 1
ATOM 613 O O . ASP A 1 76 ? 3.505 2.801 7.778 1.00 94.69 76 ASP A O 1
ATOM 617 N N . ILE A 1 77 ? 4.304 4.837 8.266 1.00 95.25 77 ILE A N 1
ATOM 618 C CA . ILE A 1 77 ? 4.995 4.423 9.492 1.00 95.25 77 ILE A CA 1
ATOM 619 C C . ILE A 1 77 ? 3.993 3.863 10.507 1.00 95.25 77 ILE A C 1
ATOM 621 O O . ILE A 1 77 ? 4.187 2.760 11.015 1.00 95.25 77 ILE A O 1
ATOM 625 N N . ARG A 1 78 ? 2.889 4.581 10.752 1.00 95.62 78 ARG A N 1
ATOM 626 C CA . ARG A 1 78 ? 1.829 4.157 11.684 1.00 95.62 78 ARG A CA 1
ATOM 627 C C . ARG A 1 78 ? 1.120 2.898 11.203 1.00 95.62 78 ARG A C 1
ATOM 629 O O . ARG A 1 78 ? 0.780 2.028 12.007 1.00 95.62 78 ARG A O 1
ATOM 636 N N . PHE A 1 79 ? 0.971 2.762 9.889 1.00 95.94 79 PHE A N 1
ATOM 637 C CA . PHE A 1 79 ? 0.446 1.548 9.284 1.00 95.94 79 PHE A CA 1
ATOM 638 C C . PHE A 1 79 ? 1.355 0.343 9.578 1.00 95.94 79 PHE A C 1
ATOM 640 O O . PHE A 1 79 ? 0.892 -0.656 10.126 1.00 95.94 79 PHE A O 1
ATOM 647 N N . VAL A 1 80 ? 2.665 0.442 9.327 1.00 96.25 80 VAL A N 1
ATOM 648 C CA . VAL A 1 80 ? 3.616 -0.652 9.608 1.00 96.25 80 VAL A CA 1
ATOM 649 C C . VAL A 1 80 ? 3.715 -0.960 11.108 1.00 96.25 80 VAL A C 1
ATOM 651 O O . VAL A 1 80 ? 3.774 -2.134 11.477 1.00 96.25 80 VAL A O 1
ATOM 654 N N . GLU A 1 81 ? 3.681 0.049 11.985 1.00 96.31 81 GLU A N 1
ATOM 655 C CA . GLU A 1 81 ? 3.604 -0.138 13.446 1.00 96.31 81 GLU A CA 1
ATOM 656 C C . GLU A 1 81 ? 2.397 -0.994 13.841 1.00 96.31 81 GLU A C 1
ATOM 658 O O . GLU A 1 81 ? 2.537 -1.964 14.595 1.00 96.31 81 GLU A O 1
ATOM 663 N N . THR A 1 82 ? 1.230 -0.672 13.283 1.00 96.44 82 THR A N 1
ATOM 664 C CA . THR A 1 82 ? -0.021 -1.394 13.532 1.00 96.44 82 THR A CA 1
ATOM 665 C C . THR A 1 82 ? 0.069 -2.832 13.040 1.00 96.44 82 THR A C 1
ATOM 667 O O . THR A 1 82 ? -0.301 -3.753 13.765 1.00 96.44 82 THR A O 1
ATOM 670 N N . ILE A 1 83 ? 0.653 -3.067 11.864 1.00 95.88 83 ILE A N 1
ATOM 671 C CA . ILE A 1 83 ? 0.848 -4.425 11.344 1.00 95.88 83 ILE A CA 1
ATOM 672 C C . ILE A 1 83 ? 1.756 -5.237 12.259 1.00 95.88 83 ILE A C 1
ATOM 674 O O . ILE A 1 83 ? 1.432 -6.371 12.602 1.00 95.88 83 ILE A O 1
ATOM 678 N N . GLN A 1 84 ? 2.885 -4.670 12.689 1.00 95.56 84 GLN A N 1
ATOM 679 C CA . GLN A 1 84 ? 3.774 -5.376 13.604 1.00 95.56 84 GLN A CA 1
ATOM 680 C C . GLN A 1 84 ? 3.105 -5.662 14.953 1.00 95.56 84 GLN A C 1
ATOM 682 O O . GLN A 1 84 ? 3.395 -6.692 15.562 1.00 95.56 84 GLN A O 1
ATOM 687 N N . LYS A 1 85 ? 2.220 -4.775 15.422 1.00 96.25 85 LYS A N 1
ATOM 688 C CA . LYS A 1 85 ? 1.406 -4.992 16.621 1.00 96.25 85 LYS A CA 1
ATOM 689 C C . LYS A 1 85 ? 0.442 -6.166 16.427 1.00 96.25 85 LYS A C 1
ATOM 691 O O . LYS A 1 85 ? 0.492 -7.098 17.221 1.00 96.25 85 LYS A O 1
ATOM 696 N N . ILE A 1 86 ? -0.317 -6.181 15.330 1.00 96.06 86 ILE A N 1
ATOM 697 C CA . ILE A 1 86 ? -1.227 -7.280 14.963 1.00 96.06 86 ILE A CA 1
ATOM 698 C C . ILE A 1 86 ? -0.471 -8.608 14.868 1.00 96.06 86 ILE A C 1
ATOM 700 O O . ILE A 1 86 ? -0.902 -9.611 15.428 1.00 96.06 86 ILE A O 1
ATOM 704 N N . MET A 1 87 ? 0.691 -8.626 14.209 1.00 95.88 87 MET A N 1
ATOM 705 C CA . MET A 1 87 ? 1.490 -9.846 14.092 1.00 95.88 87 MET A CA 1
ATOM 706 C C . MET A 1 87 ? 1.891 -10.412 15.456 1.00 95.88 87 MET A C 1
ATOM 708 O O . MET A 1 87 ? 1.873 -11.627 15.626 1.00 95.88 87 MET A O 1
ATOM 712 N N . ARG A 1 88 ? 2.216 -9.553 16.428 1.00 95.81 88 ARG A N 1
ATOM 713 C CA . ARG A 1 88 ? 2.604 -9.984 17.776 1.00 95.81 88 ARG A CA 1
ATOM 714 C C . ARG A 1 88 ? 1.421 -10.409 18.633 1.00 95.81 88 ARG A C 1
ATOM 716 O O . ARG A 1 88 ? 1.540 -11.408 19.327 1.00 95.81 88 ARG A O 1
ATOM 723 N N . GLU A 1 89 ? 0.340 -9.638 18.617 1.00 95.94 89 GLU A N 1
ATOM 724 C CA . GLU A 1 89 ? -0.781 -9.799 19.550 1.00 95.94 89 GLU A CA 1
ATOM 725 C C . GLU A 1 89 ? -1.823 -10.808 19.057 1.00 95.94 89 GLU A C 1
ATOM 727 O O . GLU A 1 89 ? -2.325 -11.594 19.850 1.00 95.94 89 GLU A O 1
ATOM 732 N N . GLU A 1 90 ? -2.117 -10.830 17.754 1.00 94.50 90 GLU A N 1
ATOM 733 C CA . GLU A 1 90 ? -3.154 -11.702 17.183 1.00 94.50 90 GLU A CA 1
ATOM 734 C C . GLU A 1 90 ? -2.578 -12.984 16.575 1.00 94.50 90 GLU A C 1
ATOM 736 O O . GLU A 1 90 ? -3.246 -14.017 16.532 1.00 94.50 90 GLU A O 1
ATOM 741 N N . PHE A 1 91 ? -1.338 -12.938 16.079 1.00 94.12 91 PHE A N 1
ATOM 742 C CA . PHE A 1 91 ? -0.715 -14.078 15.399 1.00 94.12 91 PHE A CA 1
ATOM 743 C C . PHE A 1 91 ? 0.426 -14.737 16.185 1.00 94.12 91 PHE A C 1
ATOM 745 O O . PHE A 1 91 ? 1.010 -15.704 15.682 1.00 94.12 91 PHE A O 1
ATOM 752 N N . ASP A 1 92 ? 0.759 -14.233 17.380 1.00 94.81 92 ASP A N 1
ATOM 753 C CA . ASP A 1 92 ? 1.900 -14.672 18.202 1.00 94.81 92 ASP A CA 1
ATOM 754 C C . ASP A 1 92 ? 3.232 -14.733 17.421 1.00 94.81 92 ASP A C 1
ATOM 756 O O . ASP A 1 92 ? 4.125 -15.544 17.694 1.00 94.81 92 ASP A O 1
ATOM 760 N N . TYR A 1 93 ? 3.375 -13.893 16.396 1.00 95.38 93 TYR A N 1
ATOM 761 C CA . TYR A 1 93 ? 4.544 -13.830 15.533 1.00 95.38 93 TYR A CA 1
ATOM 762 C C . TYR A 1 93 ? 5.391 -12.613 15.894 1.00 95.38 93 TYR A C 1
ATOM 764 O O . TYR A 1 93 ? 4.904 -11.488 15.930 1.00 95.38 93 TYR A O 1
ATOM 772 N N . GLN A 1 94 ? 6.687 -12.824 16.123 1.00 94.62 94 GLN A N 1
ATOM 773 C CA . GLN A 1 94 ? 7.639 -11.752 16.410 1.00 94.62 94 GLN A CA 1
ATOM 774 C C . GLN A 1 94 ? 8.436 -11.396 15.148 1.00 94.62 94 GLN A C 1
ATOM 776 O O . GLN A 1 94 ? 9.339 -12.151 14.771 1.00 94.62 94 GLN A O 1
ATOM 781 N N . PRO A 1 95 ? 8.144 -10.254 14.494 1.00 92.69 95 PRO A N 1
ATOM 782 C CA . PRO A 1 95 ? 8.907 -9.804 13.339 1.00 92.69 95 PRO A CA 1
ATOM 783 C C . PRO A 1 95 ? 10.375 -9.580 13.699 1.00 92.69 95 PRO A C 1
ATOM 785 O O . PRO A 1 95 ? 10.686 -8.900 14.673 1.00 92.69 95 PRO A O 1
ATOM 788 N N . GLN A 1 96 ? 11.289 -10.099 12.877 1.00 91.50 96 GLN A N 1
ATOM 789 C CA . GLN A 1 96 ? 12.729 -9.836 13.028 1.00 91.50 96 GLN A CA 1
ATOM 790 C C . GLN A 1 96 ? 13.145 -8.438 12.547 1.00 91.50 96 GLN A C 1
ATOM 792 O O . GLN A 1 96 ? 14.287 -8.024 12.749 1.00 91.50 96 GLN A O 1
ATOM 797 N N . LEU A 1 97 ? 12.247 -7.741 11.852 1.00 94.69 97 LEU A N 1
ATOM 798 C CA . LEU A 1 97 ? 12.492 -6.442 11.246 1.00 94.69 97 LEU A CA 1
ATOM 799 C C . LEU A 1 97 ? 11.801 -5.357 12.075 1.00 94.69 97 LEU A C 1
ATOM 801 O O . LEU A 1 97 ? 10.592 -5.432 12.291 1.00 94.69 97 LEU A O 1
ATOM 805 N N . ARG A 1 98 ? 12.547 -4.345 12.527 1.00 95.75 98 ARG A N 1
ATOM 806 C CA . ARG A 1 98 ? 11.971 -3.173 13.214 1.00 95.75 98 ARG A CA 1
ATOM 807 C C . ARG A 1 98 ? 11.280 -2.246 12.212 1.00 95.75 98 ARG A C 1
ATOM 809 O O . ARG A 1 98 ? 11.598 -2.282 11.027 1.00 95.75 98 ARG A O 1
ATOM 816 N N . VAL A 1 99 ? 10.370 -1.401 12.693 1.00 96.50 99 VAL A N 1
ATOM 817 C CA . VAL A 1 99 ? 9.648 -0.429 11.852 1.00 96.50 99 VAL A CA 1
ATOM 818 C C . VAL A 1 99 ? 10.632 0.482 11.117 1.00 96.50 99 VAL A C 1
ATOM 820 O O . VAL A 1 99 ? 10.574 0.565 9.897 1.00 96.50 99 VAL A O 1
ATOM 823 N N . ASP A 1 100 ? 11.615 1.050 11.818 1.00 96.69 100 ASP A N 1
ATOM 824 C CA . ASP A 1 100 ? 12.636 1.913 11.204 1.00 96.69 100 ASP A CA 1
ATOM 825 C C . ASP A 1 100 ? 13.390 1.186 10.079 1.00 96.69 100 ASP A C 1
ATOM 827 O O . ASP A 1 100 ? 13.547 1.701 8.977 1.00 96.69 100 ASP A O 1
ATOM 831 N N . GLN A 1 101 ? 13.770 -0.075 10.319 1.00 96.31 101 GLN A N 1
ATOM 832 C CA . GLN A 1 101 ? 14.488 -0.908 9.346 1.00 96.31 101 GLN A CA 1
ATOM 833 C C . GLN A 1 101 ? 13.648 -1.253 8.109 1.00 96.31 101 GLN A C 1
ATOM 835 O O . GLN A 1 101 ? 14.205 -1.595 7.066 1.00 96.31 101 GLN A O 1
ATOM 840 N N . PHE A 1 102 ? 12.318 -1.191 8.205 1.00 97.19 102 PHE A N 1
ATOM 841 C CA . PHE A 1 102 ? 11.440 -1.363 7.052 1.00 97.19 102 PHE A CA 1
ATOM 842 C C . PHE A 1 102 ? 11.523 -0.164 6.097 1.00 97.19 102 PHE A C 1
ATOM 844 O O . PHE A 1 102 ? 11.515 -0.359 4.880 1.00 97.19 102 PHE A O 1
ATOM 851 N N . PHE A 1 103 ? 11.662 1.052 6.628 1.00 96.38 103 PHE A N 1
ATOM 852 C CA . PHE A 1 103 ? 11.768 2.276 5.827 1.00 96.38 103 PHE A CA 1
ATOM 853 C C . PHE A 1 103 ? 13.200 2.625 5.423 1.00 96.38 103 PHE A C 1
ATOM 855 O O . PHE A 1 103 ? 13.390 3.333 4.441 1.00 96.38 103 PHE A O 1
ATOM 862 N N . MET A 1 104 ? 14.205 2.100 6.125 1.00 95.50 104 MET A N 1
ATOM 863 C CA . MET A 1 104 ? 15.605 2.244 5.727 1.00 95.50 104 MET A CA 1
ATOM 864 C C . MET A 1 104 ? 15.904 1.543 4.399 1.00 95.50 104 MET A C 1
ATOM 866 O O . MET A 1 104 ? 15.355 0.477 4.094 1.00 95.50 104 MET A O 1
ATOM 870 N N . ASP A 1 105 ? 16.851 2.099 3.649 1.00 91.69 105 ASP A N 1
ATOM 871 C CA . ASP A 1 105 ? 17.426 1.431 2.488 1.00 91.69 105 ASP A CA 1
ATOM 872 C C . ASP A 1 105 ? 18.145 0.138 2.904 1.00 91.69 105 ASP A C 1
ATOM 874 O O . ASP A 1 105 ? 18.825 0.067 3.931 1.00 91.69 105 ASP A O 1
ATOM 878 N N . GLY A 1 106 ? 17.973 -0.919 2.109 1.00 92.38 106 GLY A N 1
ATOM 879 C CA . GLY A 1 106 ? 18.477 -2.257 2.421 1.00 92.38 106 GLY A CA 1
ATOM 880 C C . GLY A 1 106 ? 17.424 -3.169 3.056 1.00 92.38 106 GLY A C 1
ATOM 881 O O . GLY A 1 106 ? 16.229 -3.029 2.809 1.00 92.38 106 GLY A O 1
ATOM 882 N N . PHE A 1 107 ? 17.878 -4.190 3.793 1.00 95.00 107 PHE A N 1
ATOM 883 C CA . PHE A 1 107 ? 17.044 -5.237 4.418 1.00 95.00 107 PHE A CA 1
ATOM 884 C C . PHE A 1 107 ? 16.004 -5.893 3.494 1.00 95.00 107 PHE A C 1
ATOM 886 O O . PHE A 1 107 ? 15.028 -6.468 3.974 1.00 95.00 107 PHE A O 1
ATOM 893 N N . VAL A 1 108 ? 16.227 -5.849 2.177 1.00 95.94 108 VAL A N 1
ATOM 894 C CA . VAL A 1 108 ? 15.249 -6.236 1.152 1.00 95.94 108 VAL A CA 1
ATOM 895 C C . VAL A 1 108 ? 14.683 -7.622 1.425 1.00 95.94 108 VAL A C 1
ATOM 897 O O . VAL A 1 108 ? 13.474 -7.802 1.507 1.00 95.94 108 VAL A O 1
ATOM 900 N N . GLU A 1 109 ? 15.558 -8.596 1.663 1.00 95.12 109 GLU A N 1
ATOM 901 C CA . GLU A 1 109 ? 15.147 -9.971 1.926 1.00 95.12 109 GLU A CA 1
ATOM 902 C C . GLU A 1 109 ? 14.249 -10.092 3.160 1.00 95.12 109 GLU A C 1
ATOM 904 O O . GLU A 1 109 ? 13.222 -10.765 3.110 1.00 95.12 109 GLU A O 1
ATOM 909 N N . ARG A 1 110 ? 14.580 -9.387 4.247 1.00 95.50 110 ARG A N 1
ATOM 910 C CA . ARG A 1 110 ? 13.771 -9.403 5.472 1.00 95.50 110 ARG A CA 1
ATOM 911 C C . ARG A 1 110 ? 12.415 -8.740 5.263 1.00 95.50 110 ARG A C 1
ATOM 913 O O . ARG A 1 110 ? 11.432 -9.211 5.824 1.00 95.50 110 ARG A O 1
ATOM 920 N N . LYS A 1 111 ? 12.344 -7.688 4.440 1.00 96.56 111 LYS A N 1
ATOM 921 C CA . LYS A 1 111 ? 11.074 -7.053 4.060 1.00 96.56 111 LYS A CA 1
ATOM 922 C C . LYS A 1 111 ? 10.200 -8.028 3.266 1.00 96.56 111 LYS A C 1
ATOM 924 O O . LYS A 1 111 ? 9.034 -8.199 3.595 1.00 96.56 111 LYS A O 1
ATOM 929 N N . ILE A 1 112 ? 10.768 -8.729 2.283 1.00 96.69 112 ILE A N 1
ATOM 930 C CA . ILE A 1 112 ? 10.048 -9.740 1.488 1.00 96.69 112 ILE A CA 1
ATOM 931 C C . ILE A 1 112 ? 9.539 -10.884 2.366 1.00 96.69 112 ILE A C 1
ATOM 933 O O . ILE A 1 112 ? 8.377 -11.276 2.255 1.00 96.69 112 ILE A O 1
ATOM 937 N N . ILE A 1 113 ? 10.389 -11.382 3.264 1.00 95.44 113 ILE A N 1
ATOM 938 C CA . ILE A 1 113 ? 10.031 -12.401 4.254 1.00 95.44 113 ILE A CA 1
ATOM 939 C C . ILE A 1 113 ? 8.860 -11.931 5.124 1.00 95.44 113 ILE A C 1
ATOM 941 O O . ILE A 1 113 ? 7.881 -12.659 5.266 1.00 95.44 113 ILE A O 1
ATOM 945 N N . LEU A 1 114 ? 8.924 -10.703 5.646 1.00 96.12 114 LEU A N 1
ATO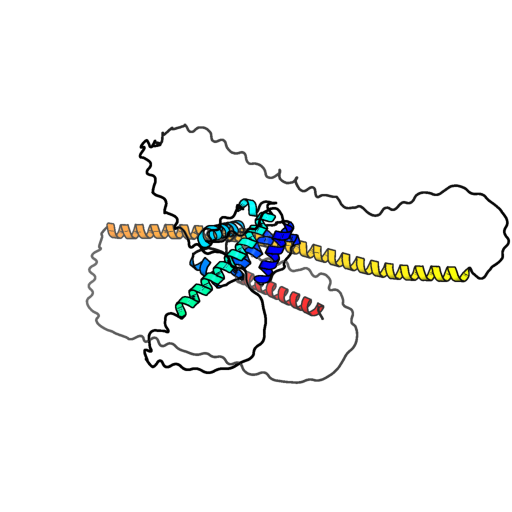M 946 C CA . LEU A 1 114 ? 7.873 -10.133 6.486 1.00 96.12 114 LEU A CA 1
ATOM 947 C C . LEU A 1 114 ? 6.515 -10.109 5.769 1.00 96.12 114 LEU A C 1
ATOM 949 O O . LEU A 1 114 ? 5.514 -10.536 6.340 1.00 96.12 114 LEU A O 1
ATOM 953 N N . VAL A 1 115 ? 6.481 -9.638 4.518 1.00 96.75 115 VAL A N 1
ATOM 954 C CA . VAL A 1 115 ? 5.246 -9.565 3.717 1.00 96.75 115 VAL A CA 1
ATOM 955 C C . VAL A 1 115 ? 4.702 -10.964 3.416 1.00 96.75 115 VAL A C 1
ATOM 957 O O . VAL A 1 115 ? 3.499 -11.201 3.533 1.00 96.75 115 VAL A O 1
ATOM 960 N N . HIS A 1 116 ? 5.574 -11.906 3.053 1.00 96.00 116 HIS A N 1
ATOM 961 C CA . HIS A 1 116 ? 5.187 -13.296 2.815 1.00 96.00 116 HIS A CA 1
ATOM 962 C C . HIS A 1 116 ? 4.584 -13.941 4.072 1.00 96.00 116 HIS A C 1
ATOM 964 O O . HIS A 1 116 ? 3.528 -14.574 4.004 1.00 96.00 116 HIS A O 1
ATOM 970 N N . ASP A 1 117 ? 5.228 -13.762 5.224 1.00 96.06 117 ASP A N 1
ATOM 971 C CA . ASP A 1 117 ? 4.749 -14.315 6.487 1.00 96.06 117 ASP A CA 1
ATOM 972 C C . ASP A 1 117 ? 3.418 -13.689 6.898 1.00 96.06 117 ASP A C 1
ATOM 974 O O . ASP A 1 117 ? 2.503 -14.414 7.286 1.00 96.06 117 ASP A O 1
ATOM 978 N N . LEU A 1 118 ? 3.255 -12.376 6.721 1.00 96.56 118 LEU A N 1
ATOM 979 C CA . LEU A 1 118 ? 1.983 -11.697 6.951 1.00 96.56 118 LEU A CA 1
ATOM 980 C C . LEU A 1 118 ? 0.849 -12.306 6.114 1.00 96.56 118 LEU A C 1
ATOM 982 O O . LEU A 1 118 ? -0.215 -12.602 6.657 1.00 96.56 118 LEU A O 1
ATOM 986 N N . LEU A 1 119 ? 1.076 -12.549 4.818 1.00 96.31 119 LEU A N 1
ATOM 987 C CA . LEU A 1 119 ? 0.091 -13.196 3.944 1.00 96.31 119 LEU A CA 1
ATOM 988 C C . LEU A 1 119 ? -0.297 -14.584 4.462 1.00 96.31 119 LEU A C 1
ATOM 990 O O . LEU A 1 119 ? -1.484 -14.893 4.570 1.00 96.31 119 LEU A O 1
ATOM 994 N N . LYS A 1 120 ? 0.686 -15.408 4.838 1.00 95.81 120 LYS A N 1
ATOM 995 C CA . LYS A 1 120 ? 0.437 -16.746 5.396 1.00 95.81 120 LYS A CA 1
ATOM 996 C C . LYS A 1 120 ? -0.361 -16.701 6.695 1.00 95.81 120 LYS A C 1
ATOM 998 O O . LYS A 1 120 ? -1.264 -17.518 6.886 1.00 95.81 120 LYS A O 1
ATOM 1003 N N . LEU A 1 121 ? -0.051 -15.755 7.577 1.00 96.06 121 LEU A N 1
ATOM 1004 C CA . LEU A 1 121 ? -0.779 -15.567 8.829 1.00 96.06 121 LEU A CA 1
ATOM 1005 C C . LEU A 1 121 ? -2.228 -15.145 8.564 1.00 96.06 121 LEU A C 1
ATOM 1007 O O . LEU A 1 121 ? -3.142 -15.745 9.129 1.00 96.06 121 LEU A O 1
ATOM 1011 N N . CYS A 1 122 ? -2.459 -14.224 7.625 1.00 95.62 122 CYS A N 1
ATOM 1012 C CA . CYS A 1 122 ? -3.806 -13.806 7.230 1.00 95.62 122 CYS A CA 1
ATOM 1013 C C . CYS A 1 122 ? -4.622 -14.966 6.634 1.00 95.62 122 CYS A C 1
ATOM 1015 O O . CYS A 1 122 ? -5.790 -15.145 6.977 1.00 95.62 122 CYS A O 1
ATOM 1017 N N . GLN A 1 123 ? -4.014 -15.813 5.798 1.00 95.19 123 GLN A N 1
ATOM 1018 C CA . GLN A 1 123 ? -4.667 -17.024 5.281 1.00 95.19 123 GLN A CA 1
ATOM 1019 C C . GLN A 1 123 ? -5.036 -18.016 6.385 1.00 95.19 123 GLN A C 1
ATOM 1021 O O . GLN A 1 123 ? -6.123 -18.603 6.370 1.00 95.19 123 GLN A O 1
ATOM 1026 N N . LYS A 1 124 ? -4.132 -18.218 7.348 1.00 94.75 124 LYS A N 1
ATOM 1027 C CA . LYS A 1 124 ? -4.373 -19.098 8.492 1.00 94.75 124 LYS A CA 1
ATOM 1028 C C . LYS A 1 124 ? -5.524 -18.569 9.345 1.00 94.75 124 LYS A C 1
ATOM 1030 O O . LYS A 1 124 ? -6.448 -19.328 9.627 1.00 94.75 124 LYS A O 1
ATOM 1035 N N . CYS A 1 125 ? -5.507 -17.274 9.655 1.00 94.69 125 CYS A N 1
ATOM 1036 C CA . CYS A 1 125 ? -6.569 -16.583 10.378 1.00 94.69 125 CYS A CA 1
ATOM 1037 C C . CYS A 1 125 ? -7.920 -16.718 9.654 1.00 94.69 125 CYS A C 1
ATOM 1039 O O . CYS A 1 125 ? -8.902 -17.153 10.253 1.00 94.69 125 CYS A O 1
ATOM 1041 N N . HIS A 1 126 ? -7.960 -16.489 8.335 1.00 95.00 126 HIS A N 1
ATOM 1042 C CA . HIS A 1 126 ? -9.164 -16.706 7.525 1.00 95.00 126 HIS A CA 1
ATOM 1043 C C . HIS A 1 126 ? -9.714 -18.135 7.673 1.00 95.00 126 HIS A C 1
ATOM 1045 O O . HIS A 1 126 ? -10.916 -18.335 7.864 1.00 95.00 126 HIS A O 1
ATOM 1051 N N . CYS A 1 127 ? -8.844 -19.147 7.600 1.00 94.69 127 CYS A N 1
ATOM 1052 C CA . CYS A 1 127 ? -9.251 -20.543 7.753 1.00 94.69 127 CYS A CA 1
ATOM 1053 C C . CYS A 1 127 ? -9.787 -20.848 9.159 1.00 94.69 127 CYS A C 1
ATOM 1055 O O . CYS A 1 127 ? -10.715 -21.644 9.290 1.00 94.69 127 CYS A O 1
ATOM 1057 N N . GLU A 1 128 ? -9.214 -20.245 10.198 1.00 94.12 128 GLU A N 1
ATOM 1058 C CA . GLU A 1 128 ? -9.642 -20.409 11.590 1.00 94.12 128 GLU A CA 1
ATOM 1059 C C . GLU A 1 128 ? -11.018 -19.783 11.830 1.00 94.12 128 GLU A C 1
ATOM 1061 O O . GLU A 1 128 ? -11.928 -20.485 12.269 1.00 94.12 128 GLU A O 1
ATOM 1066 N N . ILE A 1 129 ? -11.225 -18.531 11.416 1.00 92.81 129 ILE A N 1
ATOM 1067 C CA . ILE A 1 129 ? -12.524 -17.843 11.522 1.00 92.81 129 ILE A CA 1
ATOM 1068 C C . ILE A 1 129 ? -13.615 -18.624 10.769 1.00 92.81 129 ILE A C 1
ATOM 1070 O O . ILE A 1 129 ? -14.723 -18.853 11.269 1.00 92.81 129 ILE A O 1
ATOM 1074 N N . ARG A 1 130 ? -13.293 -19.115 9.567 1.00 90.88 130 ARG A N 1
ATOM 1075 C CA . ARG A 1 130 ? -14.220 -19.910 8.751 1.00 90.88 130 ARG A CA 1
ATOM 1076 C C . ARG A 1 130 ? -14.544 -21.280 9.362 1.00 90.88 130 ARG A C 1
ATOM 1078 O O . ARG A 1 130 ? -15.614 -21.826 9.100 1.00 90.88 130 ARG A O 1
ATOM 1085 N N . ARG A 1 131 ? -13.638 -21.869 10.145 1.00 91.25 131 ARG A N 1
ATOM 1086 C CA . ARG A 1 131 ? -13.901 -23.121 10.875 1.00 91.25 131 ARG A CA 1
ATOM 1087 C C . ARG A 1 131 ? -14.790 -22.873 12.090 1.00 91.25 131 ARG A C 1
ATOM 1089 O O . ARG A 1 131 ? -15.775 -23.591 12.254 1.00 91.25 131 ARG A O 1
ATOM 1096 N N . SER A 1 132 ? -14.499 -21.837 12.874 1.00 88.38 132 SER A N 1
ATOM 1097 C CA . SER A 1 132 ? -15.283 -21.481 14.062 1.00 88.38 132 SER A CA 1
ATOM 1098 C C . SER A 1 132 ? -16.743 -21.175 13.715 1.00 88.38 132 SER A C 1
ATOM 1100 O O . SER A 1 132 ? -17.646 -21.700 14.362 1.00 88.38 132 SER A O 1
ATOM 1102 N N . SER A 1 133 ? -16.987 -20.444 12.622 1.00 83.38 133 SER A N 1
ATOM 1103 C CA . SER A 1 133 ? -18.346 -20.126 12.141 1.00 83.38 133 SER A CA 1
ATOM 1104 C C . SER A 1 133 ? -19.165 -21.333 11.666 1.00 83.38 133 SER A C 1
ATOM 1106 O O . SER A 1 133 ? -20.391 -21.274 11.670 1.00 83.38 133 SER A O 1
ATOM 1108 N N . ARG A 1 134 ? -18.530 -22.443 11.267 1.00 80.06 134 ARG A N 1
ATOM 1109 C CA . ARG A 1 134 ? -19.246 -23.671 10.873 1.00 80.06 134 ARG A CA 1
ATOM 1110 C C . ARG A 1 134 ? -19.662 -24.502 12.081 1.00 80.06 134 ARG A C 1
ATOM 1112 O O . ARG A 1 134 ? -20.792 -24.983 12.131 1.00 80.06 134 ARG A O 1
ATOM 1119 N N . SER A 1 135 ? -18.778 -24.615 13.071 1.00 72.50 135 SER A N 1
ATOM 1120 C CA . SER A 1 135 ? -19.010 -25.436 14.268 1.00 72.50 135 SER A CA 1
ATOM 1121 C C . SER A 1 135 ? -20.183 -24.966 15.137 1.00 72.50 135 SER A C 1
ATOM 1123 O O . SER A 1 135 ? -20.824 -25.779 15.797 1.00 72.50 135 SER A O 1
ATOM 1125 N N . THR A 1 136 ? -20.529 -23.679 15.092 1.00 62.25 136 THR A N 1
ATOM 1126 C CA . THR A 1 136 ? -21.685 -23.123 15.811 1.00 62.25 136 THR A CA 1
ATOM 1127 C C . THR A 1 136 ? -23.028 -23.432 15.143 1.00 62.25 136 THR A C 1
ATOM 1129 O O . THR A 1 136 ? -24.060 -23.338 15.800 1.00 62.25 136 THR A O 1
ATOM 1132 N N . SER A 1 137 ? -23.040 -23.846 13.870 1.00 58.12 137 SER A N 1
ATOM 1133 C CA . SER A 1 137 ? -24.275 -24.132 13.121 1.00 58.12 137 SER A CA 1
ATOM 1134 C C . SER A 1 137 ? -24.720 -25.604 13.150 1.00 58.12 137 SER A C 1
ATOM 1136 O O . SER A 1 137 ? -25.896 -25.889 12.932 1.00 58.12 137 SER A O 1
ATOM 1138 N N . GLU A 1 138 ? -23.822 -26.545 13.465 1.00 57.22 138 GLU A N 1
ATOM 1139 C CA . GLU A 1 138 ? -24.114 -27.991 13.427 1.00 57.22 138 GLU A CA 1
ATOM 1140 C C . GLU A 1 138 ? -24.525 -28.589 14.786 1.00 57.22 138 GLU A C 1
ATOM 1142 O O . GLU A 1 138 ? -25.161 -29.640 14.827 1.00 57.22 138 GLU A O 1
ATOM 1147 N N . SER A 1 139 ? -24.272 -27.911 15.909 1.00 52.84 139 SER A N 1
ATOM 1148 C CA . SER A 1 139 ? -24.619 -28.418 17.251 1.00 52.84 139 SER A CA 1
ATOM 1149 C C . SER A 1 139 ? -26.100 -28.267 17.637 1.00 52.84 139 SER A C 1
ATOM 1151 O O . SER A 1 139 ? -26.505 -28.730 18.702 1.00 52.84 139 SER A O 1
ATOM 1153 N N . SER A 1 140 ? -26.932 -27.674 16.772 1.00 54.22 140 SER A N 1
ATOM 1154 C CA . SER A 1 140 ? -28.363 -27.441 17.039 1.00 54.22 140 SER A CA 1
ATOM 1155 C C . SER A 1 140 ? -29.315 -28.425 16.340 1.00 54.22 140 SER A C 1
ATOM 1157 O O . SER A 1 140 ? -30.528 -28.251 16.434 1.00 54.22 140 SER A O 1
ATOM 1159 N N . LYS A 1 141 ? -28.814 -29.462 15.645 1.00 53.53 141 LYS A N 1
ATOM 1160 C CA . LYS A 1 141 ? -29.664 -30.367 14.841 1.00 53.53 141 LYS A CA 1
ATOM 1161 C C . LYS A 1 141 ? -29.801 -31.814 15.324 1.00 53.53 141 LYS A C 1
ATOM 1163 O O . LYS A 1 141 ? -30.544 -32.549 14.687 1.00 53.53 141 LYS A O 1
ATOM 1168 N N . ASP A 1 142 ? -29.193 -32.216 16.445 1.00 51.00 142 ASP A N 1
ATOM 1169 C CA . ASP A 1 142 ? -29.179 -33.640 16.836 1.00 51.00 142 ASP A CA 1
ATOM 1170 C C . ASP A 1 142 ? -29.565 -33.929 18.301 1.00 51.00 142 ASP A C 1
ATOM 1172 O O . ASP A 1 142 ? -28.841 -34.571 19.061 1.00 51.00 142 ASP A O 1
ATOM 1176 N N . ARG A 1 143 ? -30.738 -33.432 18.730 1.00 51.59 143 ARG A N 1
ATOM 1177 C CA . ARG A 1 143 ? -31.399 -33.874 19.981 1.00 51.59 143 ARG A CA 1
ATOM 1178 C C . ARG A 1 143 ? -32.908 -34.135 19.868 1.00 51.59 143 ARG A C 1
ATOM 1180 O O . ARG A 1 143 ? -33.589 -34.207 20.886 1.00 51.59 143 ARG A O 1
ATOM 1187 N N . SER A 1 144 ? -33.454 -34.332 18.665 1.00 52.97 144 SER A N 1
ATOM 1188 C CA . SER A 1 144 ? -34.860 -34.751 18.526 1.00 52.97 144 SER A CA 1
ATOM 1189 C C . SER A 1 144 ? -35.095 -35.746 17.386 1.00 52.97 144 SER A C 1
ATOM 1191 O O . SER A 1 144 ? -35.615 -35.416 16.331 1.00 52.97 144 SER A O 1
ATOM 1193 N N . SER A 1 145 ? -34.718 -37.004 17.604 1.00 48.59 145 SER A N 1
ATOM 1194 C CA . SER A 1 145 ? -35.535 -38.161 17.196 1.00 48.59 145 SER A CA 1
ATOM 1195 C C . SER A 1 145 ? -34.903 -39.455 17.707 1.00 48.59 145 SER A C 1
ATOM 1197 O O . SER A 1 145 ? -34.154 -40.150 17.029 1.00 48.59 145 SER A O 1
ATOM 1199 N N . GLY A 1 146 ? -35.245 -39.804 18.946 1.00 47.69 146 GLY A N 1
ATOM 1200 C CA . GLY A 1 146 ? -35.156 -41.190 19.374 1.00 47.69 146 GLY A CA 1
ATOM 1201 C C . GLY A 1 146 ? -36.181 -42.020 18.603 1.00 47.69 146 GLY A C 1
ATOM 1202 O O . GLY A 1 146 ? -37.381 -41.818 18.762 1.00 47.69 146 GLY A O 1
ATOM 1203 N N . ALA A 1 147 ? -35.716 -42.972 17.798 1.00 45.50 147 ALA A N 1
ATOM 1204 C CA . ALA A 1 147 ? -36.518 -44.112 17.372 1.00 45.50 147 ALA A CA 1
ATOM 1205 C C . ALA A 1 147 ? -35.612 -45.325 17.116 1.00 45.50 147 ALA A C 1
ATOM 1207 O O . ALA A 1 147 ? -35.036 -45.505 16.048 1.00 45.50 147 ALA A O 1
ATOM 1208 N N . LEU A 1 148 ? -35.514 -46.169 18.146 1.00 52.53 148 LEU A N 1
ATOM 1209 C CA . LEU A 1 148 ? -35.138 -47.580 18.066 1.00 52.53 148 LEU A CA 1
ATOM 1210 C C . LEU A 1 148 ? -35.754 -48.257 16.827 1.00 52.53 148 LEU A C 1
ATOM 1212 O O . LEU A 1 148 ? -36.974 -48.192 16.665 1.00 52.53 148 LEU A O 1
ATOM 1216 N N . LYS A 1 149 ? -34.961 -49.047 16.084 1.00 42.78 149 LYS A N 1
ATOM 1217 C CA . LYS A 1 149 ? -35.269 -50.465 15.786 1.00 42.78 149 LYS A CA 1
ATOM 1218 C C . LYS A 1 149 ? -34.158 -51.191 14.999 1.00 42.78 149 LYS A C 1
ATOM 1220 O O . LYS A 1 149 ? -33.890 -50.888 13.848 1.00 42.78 149 LYS A O 1
ATOM 1225 N N . LYS A 1 150 ? -33.680 -52.258 15.652 1.00 41.31 150 LYS A N 1
ATOM 1226 C CA . LYS A 1 150 ? -33.404 -53.622 15.152 1.00 41.31 150 LYS A CA 1
ATOM 1227 C C . LYS A 1 150 ? -32.176 -53.908 14.269 1.00 41.31 150 LYS A C 1
ATOM 1229 O O . LYS A 1 150 ? -32.188 -53.802 13.053 1.00 41.31 150 LYS A O 1
ATOM 1234 N N . VAL A 1 151 ? -31.204 -54.501 14.963 1.00 46.00 151 VAL A N 1
ATOM 1235 C CA . VAL A 1 151 ? -30.378 -55.668 14.600 1.00 46.00 151 VAL A CA 1
ATOM 1236 C C . VAL A 1 151 ? -31.111 -56.705 13.731 1.00 46.00 151 VAL A C 1
ATOM 1238 O O . VAL A 1 151 ? -32.171 -57.178 14.139 1.00 46.00 151 VAL A O 1
ATOM 1241 N N . THR A 1 152 ? -30.500 -57.158 12.625 1.00 44.09 152 THR A N 1
ATOM 1242 C CA . THR A 1 152 ? -30.223 -58.591 12.327 1.00 44.09 152 THR A CA 1
ATOM 1243 C C . THR A 1 152 ? -29.223 -58.745 11.154 1.00 44.09 152 THR A C 1
ATOM 1245 O O . THR A 1 152 ? -29.152 -57.846 10.318 1.00 44.09 152 THR A O 1
ATOM 1248 N N . PRO A 1 153 ? -28.430 -59.841 11.093 1.00 61.50 153 PRO A N 1
ATOM 1249 C CA . PRO A 1 153 ? -27.294 -60.029 10.183 1.00 61.50 153 PRO A CA 1
ATOM 1250 C C . PRO A 1 153 ? -27.564 -61.044 9.046 1.00 61.50 153 PRO A C 1
ATOM 1252 O O . PRO A 1 153 ? -28.413 -61.922 9.174 1.00 61.50 153 PRO A O 1
ATOM 1255 N N . GLY A 1 154 ? -26.774 -60.989 7.968 1.00 33.88 154 GLY A N 1
ATOM 1256 C CA . GLY A 1 154 ? -26.681 -62.036 6.930 1.00 33.88 154 GLY A CA 1
ATOM 1257 C C . GLY A 1 154 ? -26.184 -61.450 5.599 1.00 33.88 154 GLY A C 1
ATOM 1258 O O . GLY A 1 154 ? -26.792 -60.512 5.110 1.00 33.88 154 GLY A O 1
ATOM 1259 N N . ARG A 1 155 ? -24.985 -61.771 5.089 1.00 34.81 155 ARG A N 1
ATOM 1260 C CA . ARG A 1 155 ? -24.475 -63.031 4.488 1.00 34.81 155 ARG A CA 1
ATOM 1261 C C . ARG A 1 155 ? -24.730 -63.087 2.965 1.00 34.81 155 ARG A C 1
ATOM 1263 O O . ARG A 1 155 ? -25.843 -62.826 2.534 1.00 34.81 155 ARG A O 1
ATOM 1270 N N . PHE A 1 156 ? -23.694 -63.562 2.253 1.00 35.94 156 PHE A N 1
ATOM 1271 C CA . PHE A 1 156 ? -23.554 -64.009 0.844 1.00 35.94 156 PHE A CA 1
ATOM 1272 C C . PHE A 1 156 ? -22.853 -63.007 -0.119 1.00 35.94 156 PHE A C 1
ATOM 1274 O O . PHE A 1 156 ? -23.388 -61.934 -0.361 1.00 35.94 156 PHE A O 1
ATOM 1281 N N . VAL A 1 157 ? -21.538 -63.199 -0.402 1.00 40.72 157 VAL A N 1
ATOM 1282 C CA . VAL A 1 157 ? -20.845 -63.815 -1.600 1.00 40.72 157 VAL A CA 1
ATOM 1283 C C . VAL A 1 157 ? -21.153 -63.131 -2.938 1.00 40.72 157 VAL A C 1
ATOM 1285 O O . VAL A 1 157 ? -22.262 -62.659 -3.112 1.00 40.72 157 VAL A O 1
ATOM 1288 N N . ASN A 1 158 ? -20.314 -63.041 -3.976 1.00 40.44 158 ASN A N 1
ATOM 1289 C CA . ASN A 1 158 ? -19.023 -63.570 -4.483 1.00 40.44 158 ASN A CA 1
ATOM 1290 C C . ASN A 1 158 ? -18.600 -62.529 -5.573 1.00 40.44 158 ASN A C 1
ATOM 1292 O O . ASN A 1 158 ? -19.455 -61.758 -6.000 1.00 40.44 158 ASN A O 1
ATOM 1296 N N . GLY A 1 159 ? -17.401 -62.400 -6.143 1.00 33.59 159 GLY A N 1
ATOM 1297 C CA . GLY A 1 159 ? -16.192 -63.216 -6.260 1.00 33.59 159 GLY A CA 1
ATOM 1298 C C . GLY A 1 159 ? -15.296 -62.619 -7.380 1.00 33.59 159 GLY A C 1
ATOM 1299 O O . GLY A 1 159 ? -15.761 -61.768 -8.141 1.00 33.59 159 GLY A O 1
ATOM 1300 N N . GLY A 1 160 ? -14.036 -63.073 -7.462 1.00 34.66 160 GLY A N 1
ATOM 1301 C CA . GLY A 1 160 ? -13.016 -62.709 -8.470 1.00 34.66 160 GLY A CA 1
ATOM 1302 C C . GLY A 1 160 ? -11.814 -61.979 -7.844 1.00 34.66 160 GLY A C 1
ATOM 1303 O O . GLY A 1 160 ? -11.862 -60.761 -7.728 1.00 34.66 160 GLY A O 1
ATOM 1304 N N . GLU A 1 161 ? -10.786 -62.621 -7.260 1.00 37.91 161 GLU A N 1
ATOM 1305 C CA . GLU A 1 161 ? -9.843 -63.624 -7.827 1.00 37.91 161 GLU A CA 1
ATOM 1306 C C . GLU A 1 161 ? -9.150 -63.062 -9.090 1.00 37.91 161 GLU A C 1
ATOM 1308 O O . GLU A 1 161 ? -9.838 -62.673 -10.024 1.00 37.91 161 GLU A O 1
ATOM 1313 N N . LEU A 1 162 ? -7.825 -62.882 -9.205 1.00 39.03 162 LEU A N 1
ATOM 1314 C CA . LEU A 1 162 ? -6.633 -63.665 -8.818 1.00 39.03 162 LEU A CA 1
ATOM 1315 C C . LEU A 1 162 ? -5.464 -62.680 -8.541 1.00 39.03 162 LEU A C 1
ATOM 1317 O O . LEU A 1 162 ? -5.389 -61.648 -9.200 1.00 39.03 162 LEU A O 1
ATOM 1321 N N . GLY A 1 163 ? -4.618 -62.849 -7.515 1.00 33.84 163 GLY A N 1
ATOM 1322 C CA . GLY A 1 163 ? -3.423 -63.720 -7.497 1.00 33.84 163 GLY A CA 1
ATOM 1323 C C . GLY A 1 163 ? -2.166 -62.871 -7.806 1.00 33.84 163 GLY A C 1
ATOM 1324 O O . GLY A 1 163 ? -2.226 -62.033 -8.689 1.00 33.84 163 GLY A O 1
ATOM 1325 N N . LEU A 1 164 ? -0.997 -62.948 -7.165 1.00 39.16 164 LEU A N 1
ATOM 1326 C CA . LEU A 1 164 ? -0.337 -63.939 -6.317 1.00 39.16 164 LEU A CA 1
ATOM 1327 C C . LEU A 1 164 ? 0.930 -63.285 -5.707 1.00 39.16 164 LEU A C 1
ATOM 1329 O O . LEU A 1 164 ? 1.581 -62.503 -6.394 1.00 39.16 164 LEU A O 1
ATOM 1333 N N . SER A 1 165 ? 1.270 -63.704 -4.475 1.00 36.66 165 SER A N 1
ATOM 1334 C CA . SER A 1 165 ? 2.617 -63.889 -3.869 1.00 36.66 165 SER A CA 1
ATOM 1335 C C . SER A 1 165 ? 3.612 -62.703 -3.856 1.00 36.66 165 SER A C 1
ATOM 1337 O O . SER A 1 165 ? 3.915 -62.129 -4.890 1.00 36.66 165 SER A O 1
ATOM 1339 N N . SER A 1 166 ? 4.280 -62.336 -2.756 1.00 40.50 166 SER A N 1
ATOM 1340 C CA . SER A 1 166 ? 4.875 -63.192 -1.717 1.00 40.50 166 SER A CA 1
ATOM 1341 C C . SER A 1 166 ? 5.287 -62.343 -0.499 1.00 40.50 166 SER A C 1
ATOM 1343 O O . SER A 1 166 ? 6.022 -61.375 -0.662 1.00 40.50 166 SER A O 1
ATOM 1345 N N . ASP A 1 167 ? 4.864 -62.765 0.689 1.00 47.47 167 ASP A N 1
ATOM 1346 C CA . ASP A 1 167 ? 5.608 -62.683 1.961 1.00 47.47 167 ASP A CA 1
ATOM 1347 C C . ASP A 1 167 ? 6.151 -64.115 2.239 1.00 47.47 167 ASP A C 1
ATOM 1349 O O . ASP A 1 167 ? 5.730 -65.024 1.508 1.00 47.47 167 ASP A O 1
ATOM 1353 N N . PRO A 1 168 ? 6.986 -64.422 3.263 1.00 59.62 168 PRO A N 1
ATOM 1354 C CA . PRO A 1 168 ? 7.426 -63.589 4.392 1.00 59.62 168 PRO A CA 1
ATOM 1355 C C . PRO A 1 168 ? 8.930 -63.707 4.735 1.00 59.62 168 PRO A C 1
ATOM 1357 O O . PRO A 1 168 ? 9.587 -64.680 4.389 1.00 59.62 168 PRO A O 1
ATOM 1360 N N . GLU A 1 169 ? 9.439 -62.800 5.570 1.00 48.91 169 GLU A N 1
ATOM 1361 C CA . GLU A 1 169 ? 10.207 -63.242 6.737 1.00 48.91 169 GLU A CA 1
ATOM 1362 C C . GLU A 1 169 ? 9.995 -62.279 7.907 1.00 48.91 169 GLU A C 1
ATOM 1364 O O . GLU A 1 169 ? 10.008 -61.055 7.796 1.00 48.91 169 GLU A O 1
ATOM 1369 N N . ASN A 1 170 ? 9.660 -62.921 9.009 1.00 48.72 170 ASN A N 1
ATOM 1370 C CA . ASN A 1 170 ? 9.134 -62.453 10.269 1.00 48.72 170 ASN A CA 1
ATOM 1371 C C . ASN A 1 170 ? 10.310 -62.501 11.242 1.00 48.72 170 ASN A C 1
ATOM 1373 O O . ASN A 1 170 ? 10.919 -63.557 11.293 1.00 48.72 170 ASN A O 1
ATOM 1377 N N . GLU A 1 171 ? 10.599 -61.447 12.006 1.00 46.44 171 GLU A N 1
ATOM 1378 C CA . GLU A 1 171 ? 11.115 -61.610 13.372 1.00 46.44 171 GLU A CA 1
ATOM 1379 C C . GLU A 1 171 ? 10.820 -60.376 14.235 1.00 46.44 171 GLU A C 1
ATOM 1381 O O . GLU A 1 171 ? 11.299 -59.263 14.029 1.00 46.44 171 GLU A O 1
ATOM 1386 N N . ASP A 1 172 ? 10.006 -60.690 15.232 1.00 50.72 172 ASP A N 1
ATOM 1387 C CA . ASP A 1 172 ? 10.092 -60.309 16.628 1.00 50.72 172 ASP A CA 1
ATOM 1388 C C . ASP A 1 172 ? 9.486 -59.010 17.166 1.00 50.72 172 ASP A C 1
ATOM 1390 O O . ASP A 1 172 ? 9.856 -57.865 16.901 1.00 50.72 172 ASP A O 1
ATOM 1394 N N . ALA A 1 173 ? 8.527 -59.281 18.044 1.00 46.66 173 ALA A N 1
ATOM 1395 C CA . ALA A 1 173 ? 7.743 -58.377 18.837 1.00 46.66 173 ALA A CA 1
ATOM 1396 C C . ALA A 1 173 ? 8.451 -58.050 20.159 1.00 46.66 173 ALA A C 1
ATOM 1398 O O . ALA A 1 173 ? 8.874 -58.942 20.890 1.00 46.66 173 ALA A O 1
ATOM 1399 N N . ALA A 1 174 ? 8.424 -56.776 20.556 1.00 56.59 174 ALA A N 1
ATOM 1400 C CA . ALA A 1 174 ? 8.411 -56.400 21.969 1.00 56.59 174 ALA A CA 1
ATOM 1401 C C . ALA A 1 174 ? 7.644 -55.071 22.183 1.00 56.59 174 ALA A C 1
ATOM 1403 O O . ALA A 1 174 ? 7.979 -54.066 21.552 1.00 56.59 174 ALA A O 1
ATOM 1404 N N . PRO A 1 175 ? 6.617 -55.033 23.058 1.00 70.62 175 PRO A N 1
ATOM 1405 C CA . PRO A 1 175 ? 5.837 -53.829 23.384 1.00 70.62 175 PRO A CA 1
ATOM 1406 C C . PRO A 1 175 ? 6.515 -52.922 24.454 1.00 70.62 175 PRO A C 1
ATOM 1408 O O . PRO A 1 175 ? 7.545 -53.287 25.024 1.00 70.62 175 PRO A O 1
ATOM 1411 N N . PRO A 1 176 ? 5.989 -51.700 24.711 1.00 59.97 176 PRO A N 1
ATOM 1412 C CA . PRO A 1 176 ? 6.785 -50.520 25.067 1.00 59.97 176 PRO A CA 1
ATOM 1413 C C . PRO A 1 176 ? 7.038 -50.346 26.574 1.00 59.97 176 PRO A C 1
ATOM 1415 O O . PRO A 1 176 ? 6.213 -50.707 27.412 1.00 59.97 176 PRO A O 1
ATOM 1418 N N . ARG A 1 177 ? 8.158 -49.694 26.930 1.00 60.91 177 ARG A N 1
ATOM 1419 C CA . ARG A 1 177 ? 8.421 -49.221 28.303 1.00 60.91 177 ARG A CA 1
ATOM 1420 C C . ARG A 1 177 ? 7.825 -47.821 28.537 1.00 60.91 177 ARG A C 1
ATOM 1422 O O . ARG A 1 177 ? 7.994 -46.953 27.682 1.00 60.91 177 ARG A O 1
ATOM 1429 N N . PRO A 1 178 ? 7.202 -47.562 29.702 1.00 61.12 178 PRO A N 1
ATOM 1430 C CA . PRO A 1 178 ? 6.689 -46.245 30.076 1.00 61.12 178 PRO A CA 1
ATOM 1431 C C . PRO A 1 178 ? 7.807 -45.320 30.586 1.00 61.12 178 PRO A C 1
ATOM 1433 O O . PRO A 1 178 ? 8.581 -45.685 31.474 1.00 61.12 178 PRO A O 1
ATOM 1436 N N . LEU A 1 179 ? 7.875 -44.100 30.047 1.00 58.28 179 LEU A N 1
ATOM 1437 C CA . LEU A 1 179 ? 8.739 -43.031 30.553 1.00 58.28 179 LEU A CA 1
ATOM 1438 C C . LEU A 1 179 ? 8.082 -42.338 31.758 1.00 58.28 179 LEU A C 1
ATOM 1440 O O . LEU A 1 179 ? 6.909 -41.971 31.725 1.00 58.28 179 LEU A O 1
ATOM 1444 N N . LYS A 1 180 ? 8.870 -42.189 32.827 1.00 61.66 180 LYS A N 1
ATOM 1445 C CA . LYS A 1 180 ? 8.520 -41.533 34.096 1.00 61.66 180 LYS A CA 1
ATOM 1446 C C . LYS A 1 180 ? 8.399 -40.004 33.944 1.00 61.66 180 LYS A C 1
ATOM 1448 O O . LYS A 1 180 ? 9.138 -39.426 33.149 1.00 61.66 180 LYS A O 1
ATOM 1453 N N . PRO A 1 181 ? 7.556 -39.337 34.754 1.00 64.88 181 PRO A N 1
ATOM 1454 C CA . PRO A 1 181 ? 7.524 -37.878 34.863 1.00 64.88 181 PRO A CA 1
ATOM 1455 C C . PRO A 1 181 ? 8.697 -37.334 35.709 1.00 64.88 181 PRO A C 1
ATOM 1457 O O . PRO A 1 181 ? 9.139 -38.016 36.639 1.00 64.88 181 PRO A O 1
ATOM 1460 N N . PRO A 1 182 ? 9.198 -36.113 35.433 1.00 63.41 182 PRO A N 1
ATOM 1461 C CA . PRO A 1 182 ? 10.223 -35.473 36.251 1.00 63.41 182 PRO A CA 1
ATOM 1462 C C . PRO A 1 182 ? 9.642 -34.837 37.526 1.00 63.41 182 PRO A C 1
ATOM 1464 O O . PRO A 1 182 ? 8.660 -34.096 37.492 1.00 63.41 182 PRO A O 1
ATOM 1467 N N . THR A 1 183 ? 10.294 -35.138 38.648 1.00 57.62 183 THR A N 1
ATOM 1468 C CA . THR A 1 183 ? 10.069 -34.596 39.998 1.00 57.62 183 THR A CA 1
ATOM 1469 C C . THR A 1 183 ? 10.493 -33.117 40.101 1.00 57.62 183 THR A C 1
ATOM 1471 O O . THR A 1 183 ? 11.468 -32.733 39.451 1.00 57.62 183 THR A O 1
ATOM 1474 N N . PRO A 1 184 ? 9.839 -32.286 40.943 1.00 50.88 184 PRO A N 1
ATOM 1475 C CA . PRO A 1 184 ? 10.174 -30.872 41.111 1.00 50.88 184 PRO A CA 1
ATOM 1476 C C . PRO A 1 184 ? 11.426 -30.698 41.981 1.00 50.88 184 PRO A C 1
ATOM 1478 O O . PRO A 1 184 ? 11.464 -31.171 43.118 1.00 50.88 184 PRO A O 1
ATOM 1481 N N . GLN A 1 185 ? 12.436 -29.985 41.477 1.00 51.25 185 GLN A N 1
ATOM 1482 C CA . GLN A 1 185 ? 13.532 -29.488 42.307 1.00 51.25 185 GLN A CA 1
ATOM 1483 C C . GLN A 1 185 ? 13.100 -28.212 43.031 1.00 51.25 185 GLN A C 1
ATOM 1485 O O . GLN A 1 185 ? 12.806 -27.189 42.416 1.00 51.25 185 GLN A O 1
ATOM 1490 N N . GLN A 1 186 ? 13.088 -28.308 44.358 1.00 51.06 186 GLN A N 1
ATOM 1491 C CA . GLN A 1 186 ? 13.096 -27.186 45.281 1.00 51.06 186 GLN A CA 1
ATOM 1492 C C . GLN A 1 186 ? 14.488 -26.538 45.290 1.00 51.06 186 GLN A C 1
ATOM 1494 O O . GLN A 1 186 ? 15.473 -27.185 45.631 1.00 51.06 186 GLN A O 1
ATOM 1499 N N . PHE A 1 187 ? 14.541 -25.249 44.980 1.00 45.84 187 PHE A N 1
ATOM 1500 C CA . PHE A 1 187 ? 15.525 -24.283 45.473 1.00 45.84 187 PHE A CA 1
ATOM 1501 C C . PHE A 1 187 ? 14.671 -23.053 45.812 1.00 45.84 187 PHE A C 1
ATOM 1503 O O . PHE A 1 187 ? 13.871 -22.623 44.991 1.00 45.84 187 PHE A O 1
ATOM 1510 N N . GLY A 1 188 ? 14.616 -22.539 47.032 1.00 38.44 188 GLY A N 1
ATOM 1511 C CA . GLY A 1 188 ? 15.717 -22.240 47.933 1.00 38.44 188 GLY A CA 1
ATOM 1512 C C . GLY A 1 188 ? 15.640 -20.731 48.153 1.00 38.44 188 GLY A C 1
ATOM 1513 O O . GLY A 1 188 ? 15.943 -19.958 47.252 1.00 38.44 188 GLY A O 1
ATOM 1514 N N . SER A 1 189 ? 15.111 -20.333 49.308 1.00 46.28 189 SER A N 1
ATOM 1515 C CA . SER A 1 189 ? 14.893 -18.945 49.699 1.00 46.28 189 SER A CA 1
ATOM 1516 C C . SER A 1 189 ? 16.210 -18.211 49.952 1.00 46.28 189 SER A C 1
ATOM 1518 O O . SER A 1 189 ? 16.969 -18.635 50.821 1.00 46.28 189 SER A O 1
ATOM 1520 N N . SER A 1 190 ? 16.384 -17.069 49.294 1.00 48.25 190 SER A N 1
ATOM 1521 C CA . SER A 1 190 ? 17.254 -15.951 49.691 1.00 48.25 190 SER A CA 1
ATOM 1522 C C . SER A 1 190 ? 16.603 -14.718 49.048 1.00 48.25 190 SER A C 1
ATOM 1524 O O . SER A 1 190 ? 16.546 -14.643 47.827 1.00 48.25 190 SER A O 1
ATOM 1526 N N . PHE A 1 191 ? 15.815 -13.885 49.733 1.00 46.69 191 PHE A N 1
ATOM 1527 C CA . PHE A 1 191 ? 16.166 -12.943 50.804 1.00 46.69 191 PHE A CA 1
ATOM 1528 C C . PHE A 1 191 ? 17.372 -12.059 50.448 1.00 46.69 191 PHE A C 1
ATOM 1530 O O . PHE A 1 191 ? 18.408 -12.584 50.049 1.00 46.69 191 PHE A O 1
ATOM 1537 N N . LEU A 1 192 ? 17.196 -10.749 50.684 1.00 41.22 192 LEU A N 1
ATOM 1538 C CA . LEU A 1 192 ? 18.024 -9.575 50.347 1.00 41.22 192 LEU A CA 1
ATOM 1539 C C . LEU A 1 192 ? 17.729 -8.978 48.954 1.00 41.22 192 LEU A C 1
ATOM 1541 O O . LEU A 1 192 ? 17.711 -9.695 47.967 1.00 41.22 192 LEU A O 1
ATOM 1545 N N . GLU A 1 193 ? 17.541 -7.680 48.726 1.00 38.81 193 GLU A N 1
ATOM 1546 C CA . GLU A 1 193 ? 17.287 -6.484 49.536 1.00 38.81 193 GLU A CA 1
ATOM 1547 C C . GLU A 1 193 ? 16.997 -5.377 48.496 1.00 38.81 193 GLU A C 1
ATOM 1549 O O . GLU A 1 193 ? 17.713 -5.258 47.500 1.00 38.81 193 GLU A O 1
ATOM 1554 N N . LEU A 1 194 ? 15.914 -4.617 48.666 1.00 43.94 194 LEU A N 1
ATOM 1555 C CA . LEU A 1 194 ? 15.569 -3.461 47.828 1.00 43.94 194 LEU A CA 1
ATOM 1556 C C . LEU A 1 194 ? 16.396 -2.245 48.267 1.00 43.94 194 LEU A C 1
ATOM 1558 O O . LEU A 1 194 ? 16.310 -1.889 49.441 1.00 43.94 194 LEU A O 1
ATOM 1562 N N . PRO A 1 195 ? 17.049 -1.503 47.356 1.00 51.88 195 PRO A N 1
ATOM 1563 C CA . PRO A 1 195 ? 17.319 -0.098 47.596 1.00 51.88 195 PRO A CA 1
ATOM 1564 C C . PRO A 1 195 ? 16.286 0.764 46.865 1.00 51.88 195 PRO A C 1
ATOM 1566 O O . PRO A 1 195 ? 16.154 0.753 45.640 1.00 51.88 195 PRO A O 1
ATOM 1569 N N . SER A 1 196 ? 15.551 1.529 47.661 1.00 47.94 196 SER A N 1
ATOM 1570 C CA . SER A 1 196 ? 14.774 2.687 47.242 1.00 47.94 196 SER A CA 1
ATOM 1571 C C . SER A 1 196 ? 15.688 3.801 46.708 1.00 47.94 196 SER A C 1
ATOM 1573 O O . SER A 1 196 ? 16.761 4.041 47.265 1.00 47.94 196 SER A O 1
ATOM 1575 N N . PRO A 1 197 ? 15.257 4.565 45.692 1.00 51.53 197 PRO A N 1
ATOM 1576 C CA . PRO A 1 197 ? 15.812 5.883 45.437 1.00 51.53 197 PRO A CA 1
ATOM 1577 C C . PRO A 1 197 ? 14.865 6.965 45.973 1.00 51.53 197 PRO A C 1
ATOM 1579 O O . PRO A 1 197 ? 13.812 7.250 45.408 1.00 51.53 197 PRO A O 1
ATOM 1582 N N . THR A 1 198 ? 15.260 7.591 47.080 1.00 53.91 198 THR A N 1
ATOM 1583 C CA . THR A 1 198 ? 14.746 8.900 47.507 1.00 53.91 198 THR A CA 1
ATOM 1584 C C . THR A 1 198 ? 15.211 10.000 46.542 1.00 53.91 198 THR A C 1
ATOM 1586 O O . THR A 1 198 ? 16.383 9.985 46.151 1.00 53.91 198 THR A O 1
ATOM 1589 N N . PRO A 1 199 ? 14.378 11.004 46.218 1.00 46.50 199 PRO A N 1
ATOM 1590 C CA . PRO A 1 199 ? 14.801 12.148 45.422 1.00 46.50 199 PRO A CA 1
ATOM 1591 C C . PRO A 1 199 ? 15.569 13.153 46.294 1.00 46.50 199 PRO A C 1
ATOM 1593 O O . PRO A 1 199 ? 15.029 13.711 47.249 1.00 46.50 199 PRO A O 1
ATOM 1596 N N . LYS A 1 200 ? 16.839 13.405 45.959 1.00 42.19 200 LYS A N 1
ATOM 1597 C CA . LYS A 1 200 ? 17.574 14.567 46.471 1.00 42.19 200 LYS A CA 1
ATOM 1598 C C . LYS A 1 200 ? 17.221 15.784 45.625 1.00 42.19 200 LYS A C 1
ATOM 1600 O O . LYS A 1 200 ? 17.567 15.864 44.452 1.00 42.19 200 LYS A O 1
ATOM 1605 N N . VAL A 1 201 ? 16.543 16.723 46.272 1.00 48.69 201 VAL A N 1
ATOM 1606 C CA . VAL A 1 201 ? 16.420 18.122 45.872 1.00 48.69 201 VAL A CA 1
ATOM 1607 C C . VAL A 1 201 ? 17.826 18.728 45.828 1.00 48.69 201 VAL A C 1
ATOM 1609 O O . VAL A 1 201 ? 18.503 18.794 46.852 1.00 48.69 201 VAL A O 1
ATOM 1612 N N . GLN A 1 202 ? 18.264 19.165 44.650 1.00 38.84 202 GLN A N 1
ATOM 1613 C CA . GLN A 1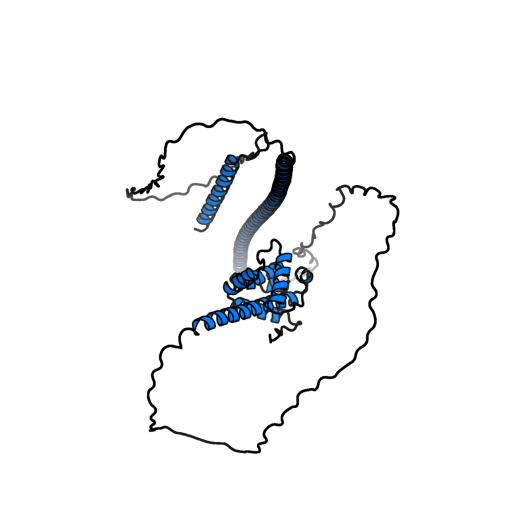 202 ? 19.345 20.134 44.499 1.00 38.84 202 GLN A CA 1
ATOM 1614 C C . GLN A 1 202 ? 18.799 21.318 43.707 1.00 38.84 202 GLN A C 1
ATOM 1616 O O . GLN A 1 202 ? 18.500 21.215 42.520 1.00 38.84 202 GLN A O 1
ATOM 1621 N N . GLN A 1 203 ? 18.627 22.429 44.422 1.00 44.84 203 GLN A N 1
ATOM 1622 C CA . GLN A 1 203 ? 18.593 23.765 43.850 1.00 44.84 203 GLN A CA 1
ATOM 1623 C C . GLN A 1 203 ? 19.937 24.003 43.164 1.00 44.84 203 GLN A C 1
ATOM 1625 O O . GLN A 1 203 ? 20.977 23.976 43.819 1.00 44.84 203 GLN A O 1
ATOM 1630 N N . THR A 1 204 ? 19.905 24.234 41.858 1.00 39.94 204 THR A N 1
ATOM 1631 C CA . THR A 1 204 ? 20.982 24.919 41.151 1.00 39.94 204 THR A CA 1
ATOM 1632 C C . THR A 1 204 ? 20.415 26.191 40.564 1.00 39.94 204 THR A C 1
ATOM 1634 O O . THR A 1 204 ? 19.363 26.192 39.919 1.00 39.94 204 THR A O 1
ATOM 1637 N N . ASP A 1 205 ? 21.124 27.260 40.880 1.00 37.09 205 ASP A N 1
ATOM 1638 C CA . ASP A 1 205 ? 20.837 28.641 40.579 1.00 37.09 205 ASP A CA 1
ATOM 1639 C C . ASP A 1 205 ? 20.530 28.907 39.106 1.00 37.09 205 ASP A C 1
ATOM 1641 O O . ASP A 1 205 ? 21.136 28.367 38.181 1.00 37.09 205 ASP A O 1
ATOM 1645 N N . ARG A 1 206 ? 19.565 29.810 38.928 1.00 44.50 206 ARG A N 1
ATOM 1646 C CA . ARG A 1 206 ? 19.300 30.532 37.692 1.00 44.50 206 ARG A CA 1
ATOM 1647 C C . ARG A 1 206 ? 20.408 31.561 37.471 1.00 44.50 206 ARG A C 1
ATOM 1649 O O . ARG A 1 206 ? 20.427 32.585 38.151 1.00 44.50 206 ARG A O 1
ATOM 1656 N N . SER A 1 207 ? 21.212 31.360 36.439 1.00 52.31 207 SER A N 1
ATOM 1657 C CA . SER A 1 207 ? 2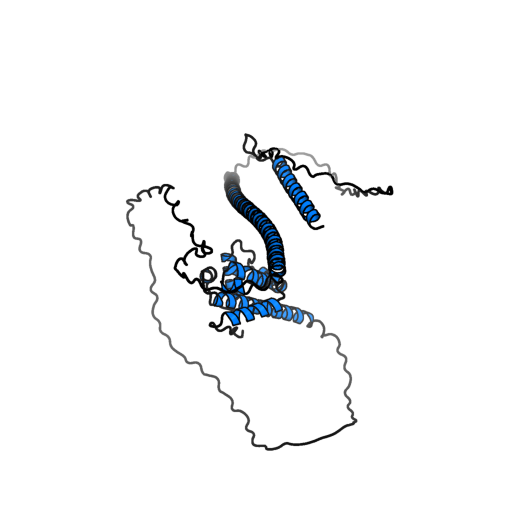1.842 32.449 35.695 1.00 52.31 207 SER A CA 1
ATOM 1658 C C . SER A 1 207 ? 22.090 32.021 34.246 1.00 52.31 207 SER A C 1
ATOM 1660 O O . SER A 1 207 ? 22.474 30.889 33.977 1.00 52.31 207 SER A O 1
ATOM 1662 N N . ASP A 1 208 ? 21.819 32.959 33.337 1.00 44.72 208 ASP A N 1
ATOM 1663 C CA . ASP A 1 208 ? 22.117 32.958 31.900 1.00 44.72 208 ASP A CA 1
ATOM 1664 C C . ASP A 1 208 ? 21.474 31.896 30.995 1.00 44.72 208 ASP A C 1
ATOM 1666 O O . ASP A 1 208 ? 22.034 30.844 30.696 1.00 44.72 208 ASP A O 1
ATOM 1670 N N . VAL A 1 209 ? 20.336 32.273 30.401 1.00 39.88 209 VAL A N 1
ATOM 1671 C CA . VAL A 1 209 ? 19.947 31.783 29.073 1.00 39.88 209 VAL A CA 1
ATOM 1672 C C . VAL A 1 209 ? 20.198 32.914 28.086 1.00 39.88 209 VAL A C 1
ATOM 1674 O O . VAL A 1 209 ? 19.414 33.858 27.975 1.00 39.88 209 VAL A O 1
ATOM 1677 N N . GLY A 1 210 ? 21.330 32.808 27.393 1.00 35.16 210 GLY A N 1
ATOM 1678 C CA . GLY A 1 210 ? 21.623 33.591 26.207 1.00 35.16 210 GLY A CA 1
ATOM 1679 C C . GLY A 1 210 ? 20.594 33.328 25.107 1.00 35.16 210 GLY A C 1
ATOM 1680 O O . GLY A 1 210 ? 20.138 32.204 24.897 1.00 35.16 210 GLY A O 1
ATOM 1681 N N . LEU A 1 211 ? 20.241 34.404 24.410 1.00 46.75 211 LEU A N 1
ATOM 1682 C CA . LEU A 1 211 ? 19.489 34.399 23.160 1.00 46.75 211 LEU A CA 1
ATOM 1683 C C . LEU A 1 211 ? 20.100 33.414 22.146 1.00 46.75 211 LEU A C 1
ATOM 1685 O O . LEU A 1 211 ? 21.289 33.537 21.843 1.00 46.75 211 LEU A O 1
ATOM 1689 N N . PRO A 1 212 ? 19.318 32.513 21.527 1.00 43.66 212 PRO A N 1
ATOM 1690 C CA . PRO A 1 212 ? 19.745 31.881 20.296 1.00 43.66 212 PRO A CA 1
ATOM 1691 C C . PRO A 1 212 ? 19.582 32.881 19.149 1.00 43.66 212 PRO A C 1
ATOM 1693 O O . PRO A 1 212 ? 18.488 33.286 18.759 1.00 43.66 212 PRO A O 1
ATOM 1696 N N . GLN A 1 213 ? 20.742 33.288 18.655 1.00 44.81 213 GLN A N 1
ATOM 1697 C CA . GLN A 1 213 ? 20.989 34.047 17.445 1.00 44.81 213 GLN A CA 1
ATOM 1698 C C . GLN A 1 213 ? 20.171 33.483 16.273 1.00 44.81 213 GLN A C 1
ATOM 1700 O O . GLN A 1 213 ? 20.261 32.301 15.940 1.00 44.81 213 GLN A O 1
ATOM 1705 N N . MET A 1 214 ? 19.360 34.346 15.661 1.00 38.06 214 MET A N 1
ATOM 1706 C CA . MET A 1 214 ? 18.609 34.044 14.448 1.00 38.06 214 MET A CA 1
ATOM 1707 C C . MET A 1 214 ? 19.583 33.648 13.335 1.00 38.06 214 MET A C 1
ATOM 1709 O O . MET A 1 214 ? 20.404 34.461 12.910 1.00 38.06 214 MET A O 1
ATOM 1713 N N . MET A 1 215 ? 19.495 32.404 12.861 1.00 39.88 215 MET A N 1
ATOM 1714 C CA . MET A 1 215 ? 20.123 32.021 11.602 1.00 39.88 215 MET A CA 1
ATOM 1715 C C . MET A 1 215 ? 19.295 32.595 10.456 1.00 39.88 215 MET A C 1
ATOM 1717 O O . MET A 1 215 ? 18.102 32.324 10.323 1.00 39.88 215 MET A O 1
ATOM 1721 N N . THR A 1 216 ? 19.943 33.445 9.671 1.00 53.03 216 THR A N 1
ATOM 1722 C CA . THR A 1 216 ? 19.424 34.058 8.454 1.00 53.03 216 THR A CA 1
ATOM 1723 C C . THR A 1 216 ? 19.267 33.016 7.343 1.00 53.03 216 THR A C 1
ATOM 1725 O O . THR A 1 216 ? 19.985 32.018 7.280 1.00 53.03 216 THR A O 1
ATOM 1728 N N . ALA A 1 217 ? 18.295 33.253 6.464 1.00 43.78 217 ALA A N 1
ATOM 1729 C CA . ALA A 1 217 ? 17.749 32.301 5.499 1.00 43.78 217 ALA A CA 1
ATOM 1730 C C . ALA A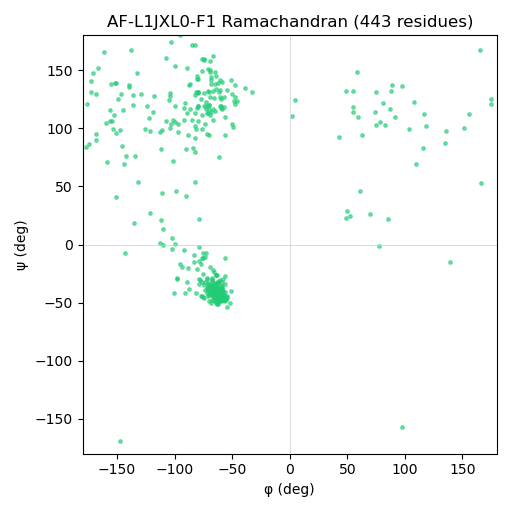 1 217 ? 18.592 32.065 4.222 1.00 43.78 217 ALA A C 1
ATOM 1732 O O . ALA A 1 217 ? 18.052 31.579 3.235 1.00 43.78 217 ALA A O 1
ATOM 1733 N N . ASP A 1 218 ? 19.903 32.333 4.229 1.00 42.69 218 ASP A N 1
ATOM 1734 C CA . ASP A 1 218 ? 20.720 32.357 2.996 1.00 42.69 218 ASP A CA 1
ATOM 1735 C C . ASP A 1 218 ? 21.733 31.201 2.834 1.00 42.69 218 ASP A C 1
ATOM 1737 O O . ASP A 1 218 ? 22.569 31.232 1.935 1.00 42.69 218 ASP A O 1
ATOM 1741 N N . SER A 1 219 ? 21.646 30.129 3.633 1.00 44.31 219 SER A N 1
ATOM 1742 C CA . SER A 1 219 ? 22.612 29.004 3.577 1.00 44.31 219 SER A CA 1
ATOM 1743 C C . SER A 1 219 ? 22.064 27.662 3.061 1.00 44.31 219 SER A C 1
ATOM 1745 O O . SER A 1 219 ? 22.676 26.625 3.301 1.00 44.31 219 SER A O 1
ATOM 1747 N N . LEU A 1 220 ? 20.949 27.639 2.317 1.00 39.12 220 LEU A N 1
ATOM 1748 C CA . LEU A 1 220 ? 20.402 26.400 1.720 1.00 39.12 220 LEU A CA 1
ATOM 1749 C C . LEU A 1 220 ? 20.260 26.428 0.185 1.00 39.12 220 LEU A C 1
ATOM 1751 O O . LEU A 1 220 ? 19.456 25.688 -0.371 1.00 39.12 220 LEU A O 1
ATOM 1755 N N . SER A 1 221 ? 21.084 27.214 -0.517 1.00 42.06 221 SER A N 1
ATOM 1756 C CA . SER A 1 221 ? 21.134 27.231 -1.994 1.00 42.06 221 SER A CA 1
ATOM 1757 C C . SER A 1 221 ? 22.439 26.651 -2.568 1.00 42.06 221 SER A C 1
ATOM 1759 O O . SER A 1 221 ? 23.058 27.236 -3.451 1.00 42.06 221 SER A O 1
ATOM 1761 N N . SER A 1 222 ? 22.921 25.516 -2.042 1.00 39.81 222 SER A N 1
ATOM 1762 C CA . SER A 1 222 ? 24.158 24.895 -2.560 1.00 39.81 222 SER A CA 1
ATOM 1763 C C . SER A 1 222 ? 24.228 23.370 -2.419 1.00 39.81 222 SER A C 1
ATOM 1765 O O . SER A 1 222 ? 25.270 22.817 -2.084 1.00 39.81 222 SER A O 1
ATOM 1767 N N . ILE A 1 223 ? 23.123 22.655 -2.666 1.00 39.66 223 ILE A N 1
ATOM 1768 C CA . ILE A 1 223 ? 23.161 21.195 -2.879 1.00 39.66 223 ILE A CA 1
ATOM 1769 C C . ILE A 1 223 ? 22.125 20.807 -3.939 1.00 39.66 223 ILE A C 1
ATOM 1771 O O . ILE A 1 223 ? 21.123 20.195 -3.616 1.00 39.66 223 ILE A O 1
ATOM 1775 N N . TYR A 1 224 ? 22.357 21.190 -5.195 1.00 36.44 224 TYR A N 1
ATOM 1776 C CA . TYR A 1 224 ? 21.890 20.469 -6.391 1.00 36.44 224 TYR A CA 1
ATOM 1777 C C . TYR A 1 224 ? 22.781 20.885 -7.573 1.00 36.44 224 TYR A C 1
ATOM 1779 O O . TYR A 1 224 ? 22.367 21.611 -8.470 1.00 36.44 224 TYR A O 1
ATOM 1787 N N . VAL A 1 225 ? 24.040 20.438 -7.565 1.00 40.72 225 VAL A N 1
ATOM 1788 C CA . VAL A 1 225 ? 24.803 20.303 -8.814 1.00 40.72 225 VAL A CA 1
ATOM 1789 C C . VAL A 1 225 ? 24.382 18.964 -9.403 1.00 40.72 225 VAL A C 1
ATOM 1791 O O . VAL A 1 225 ? 24.749 17.902 -8.902 1.00 40.72 225 VAL A O 1
ATOM 1794 N N . VAL A 1 226 ? 23.510 19.030 -10.403 1.00 40.31 226 VAL A N 1
ATOM 1795 C CA . VAL A 1 226 ? 23.050 17.874 -11.166 1.00 40.31 226 VAL A CA 1
ATOM 1796 C C . VAL A 1 226 ? 24.223 17.313 -11.967 1.00 40.31 226 VAL A C 1
ATOM 1798 O O . VAL A 1 226 ? 24.960 18.043 -12.623 1.00 40.31 226 VAL A O 1
ATOM 1801 N N . ASN A 1 227 ? 24.371 15.993 -11.877 1.00 36.62 227 ASN A N 1
ATOM 1802 C CA . ASN A 1 227 ? 25.238 15.158 -12.694 1.00 36.62 227 ASN A CA 1
ATOM 1803 C C . ASN A 1 227 ? 25.029 15.429 -14.193 1.00 36.62 227 ASN A C 1
ATOM 1805 O O . ASN A 1 227 ? 24.101 14.907 -14.808 1.00 36.62 227 ASN A O 1
ATOM 1809 N N . GLU A 1 228 ? 25.964 16.159 -14.789 1.00 44.69 228 GLU A N 1
ATOM 1810 C CA . GLU A 1 228 ? 26.215 16.174 -16.226 1.00 44.69 228 GLU A CA 1
ATOM 1811 C C . GLU A 1 228 ? 27.098 14.957 -16.570 1.00 44.69 228 GLU A C 1
ATOM 1813 O O . GLU A 1 228 ? 28.318 15.043 -16.678 1.00 44.69 228 GLU A O 1
ATOM 1818 N N . MET A 1 229 ? 26.496 13.771 -16.673 1.00 42.78 229 MET A N 1
ATOM 1819 C CA . MET A 1 229 ? 27.167 12.579 -17.202 1.00 42.78 229 MET A CA 1
ATOM 1820 C C . MET A 1 229 ? 26.163 11.724 -17.972 1.00 42.78 229 MET A C 1
ATOM 1822 O O . MET A 1 229 ? 25.564 10.815 -17.416 1.00 42.78 229 MET A O 1
ATOM 1826 N N . HIS A 1 230 ? 25.970 12.060 -19.252 1.00 38.09 230 HIS A N 1
ATOM 1827 C CA . HIS A 1 230 ? 25.861 11.121 -20.378 1.00 38.09 230 HIS A CA 1
ATOM 1828 C C . HIS A 1 230 ? 25.719 11.897 -21.701 1.00 38.09 230 HIS A C 1
ATOM 1830 O O . HIS A 1 230 ? 24.634 12.060 -22.250 1.00 38.09 230 HIS A O 1
ATOM 1836 N N . ARG A 1 231 ? 26.853 12.320 -22.267 1.00 37.38 231 ARG A N 1
ATOM 1837 C CA . ARG A 1 231 ? 27.029 12.396 -23.723 1.00 37.38 231 ARG A CA 1
ATOM 1838 C C . ARG A 1 231 ? 28.276 11.603 -24.082 1.00 37.38 231 ARG A C 1
ATOM 1840 O O . ARG A 1 231 ? 29.402 12.054 -23.911 1.00 37.38 231 ARG A O 1
ATOM 1847 N N . SER A 1 232 ? 28.065 10.380 -24.539 1.00 37.22 232 SER A N 1
ATOM 1848 C CA . SER A 1 232 ? 29.073 9.587 -25.236 1.00 37.22 232 SER A CA 1
ATOM 1849 C C . SER A 1 232 ? 28.377 8.874 -26.388 1.00 37.22 232 SER A C 1
ATOM 1851 O O . SER A 1 232 ? 27.311 8.295 -26.182 1.00 37.22 232 SER A O 1
ATOM 1853 N N . SER A 1 233 ? 29.026 8.888 -27.557 1.00 37.69 233 SER A N 1
ATOM 1854 C CA . SER A 1 233 ? 28.580 8.422 -28.888 1.00 37.69 233 SER A CA 1
ATOM 1855 C C . SER A 1 233 ? 27.904 9.547 -29.685 1.00 37.69 233 SER A C 1
ATOM 1857 O O . SER A 1 233 ? 26.833 9.996 -29.310 1.00 37.69 233 SER A O 1
ATOM 1859 N N . THR A 1 234 ? 28.466 10.102 -30.760 1.00 39.75 234 THR A N 1
ATOM 1860 C CA . THR A 1 234 ? 29.281 9.493 -31.823 1.00 39.75 234 THR A CA 1
ATOM 1861 C C . THR A 1 234 ? 30.249 10.516 -32.438 1.00 39.75 234 THR A C 1
ATOM 1863 O O . THR A 1 234 ? 29.821 11.401 -33.172 1.00 39.75 234 THR A O 1
ATOM 1866 N N . GLU A 1 235 ? 31.551 10.355 -32.212 1.00 36.69 235 GLU A N 1
ATOM 1867 C CA . GLU A 1 235 ? 32.589 10.894 -33.100 1.00 36.69 235 GLU A CA 1
ATOM 1868 C C . GLU A 1 235 ? 33.430 9.710 -33.580 1.00 36.69 235 GLU A C 1
ATOM 1870 O O . GLU A 1 235 ? 34.289 9.194 -32.867 1.00 36.69 235 GLU A O 1
ATOM 1875 N N . LEU A 1 236 ? 33.118 9.225 -34.781 1.00 41.06 236 LEU A N 1
ATOM 1876 C CA . LEU A 1 236 ? 33.957 8.289 -35.518 1.00 41.06 236 LEU A CA 1
ATOM 1877 C C . LEU A 1 236 ? 34.800 9.095 -36.510 1.00 41.06 236 LEU A C 1
ATOM 1879 O O . LEU A 1 236 ? 34.344 9.476 -37.580 1.00 41.06 236 LEU A O 1
ATOM 1883 N N . THR A 1 237 ? 36.025 9.379 -36.072 1.00 37.31 237 THR A N 1
ATOM 1884 C CA . THR A 1 237 ? 37.276 9.198 -36.824 1.00 37.31 237 THR A CA 1
ATOM 1885 C C . THR A 1 237 ? 37.287 9.609 -38.303 1.00 37.31 237 THR A C 1
ATOM 1887 O O . THR A 1 237 ? 37.104 8.785 -39.196 1.00 37.31 237 THR A O 1
ATOM 1890 N N . THR A 1 238 ? 37.690 10.854 -38.553 1.00 45.53 238 THR A N 1
ATOM 1891 C CA . THR A 1 238 ? 38.387 11.248 -39.785 1.00 45.53 238 THR A CA 1
ATOM 1892 C C . THR A 1 238 ? 39.882 11.266 -39.484 1.00 45.53 238 THR A C 1
ATOM 1894 O O . THR A 1 238 ? 40.345 12.190 -38.818 1.00 45.53 238 THR A O 1
ATOM 1897 N N . SER A 1 239 ? 40.640 10.258 -39.928 1.00 45.94 239 SER A N 1
ATOM 1898 C CA . SER A 1 239 ? 42.0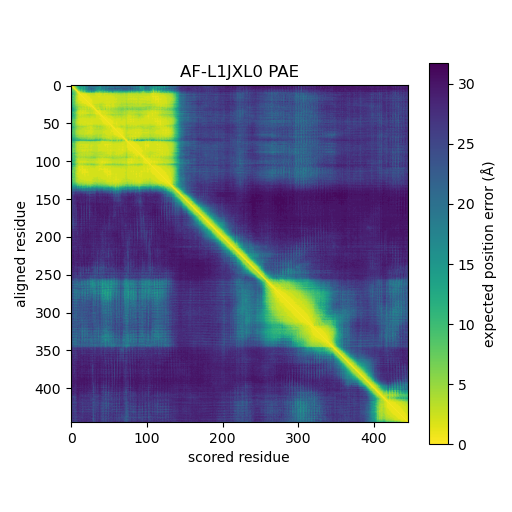95 10.351 -40.152 1.00 45.94 239 SER A CA 1
ATOM 1899 C C . SER A 1 239 ? 42.669 9.103 -40.834 1.00 45.94 239 SER A C 1
ATOM 1901 O O . SER A 1 239 ? 42.348 7.986 -40.448 1.00 45.94 239 SER A O 1
ATOM 1903 N N . GLN A 1 240 ? 43.608 9.371 -41.751 1.00 43.06 240 GLN A N 1
ATOM 1904 C CA . GLN A 1 240 ? 44.596 8.495 -42.405 1.00 43.06 240 GLN A CA 1
ATOM 1905 C C . GLN A 1 240 ? 44.165 7.659 -43.620 1.00 43.06 240 GLN A C 1
ATOM 1907 O O . GLN A 1 240 ? 43.650 6.563 -43.478 1.00 43.06 240 GLN A O 1
ATOM 1912 N N . GLU A 1 241 ? 44.552 8.123 -44.817 1.00 46.28 241 GLU A N 1
ATOM 1913 C CA . GLU A 1 241 ? 45.715 7.545 -45.523 1.00 46.28 241 GLU A CA 1
ATOM 1914 C C . GLU A 1 241 ? 46.141 8.427 -46.717 1.00 46.28 241 GLU A C 1
ATOM 1916 O O . GLU A 1 241 ? 45.713 8.259 -47.855 1.00 46.28 241 GLU A O 1
ATOM 1921 N N . GLU A 1 242 ? 47.038 9.381 -46.461 1.00 47.03 242 GLU A N 1
ATOM 1922 C CA . GLU A 1 242 ? 48.009 9.813 -47.467 1.00 47.03 242 GLU A CA 1
ATOM 1923 C C . GLU A 1 242 ? 49.265 8.959 -47.275 1.00 47.03 242 GLU A C 1
ATOM 1925 O O . GLU A 1 242 ? 49.889 9.042 -46.215 1.00 47.03 242 GLU A O 1
ATOM 1930 N N . LYS A 1 243 ? 49.639 8.162 -48.288 1.00 54.22 243 LYS A N 1
ATOM 1931 C CA . LYS A 1 243 ? 51.013 8.043 -48.820 1.00 54.22 243 LYS A CA 1
ATOM 1932 C C . LYS A 1 243 ? 51.138 6.950 -49.893 1.00 54.22 243 LYS A C 1
ATOM 1934 O O . LYS A 1 243 ? 50.960 5.771 -49.634 1.00 54.22 243 LYS A O 1
ATOM 1939 N N . HIS A 1 244 ? 51.573 7.412 -51.067 1.00 50.16 244 HIS A N 1
ATOM 1940 C CA . HIS A 1 244 ? 52.394 6.749 -52.090 1.00 50.16 244 HIS A CA 1
ATOM 1941 C C . HIS A 1 244 ? 51.954 5.398 -52.684 1.00 50.16 244 HIS A C 1
ATOM 1943 O O . HIS A 1 244 ? 52.176 4.348 -52.096 1.00 50.16 244 HIS A O 1
ATOM 1949 N N . SER A 1 245 ? 51.624 5.402 -53.983 1.00 51.09 245 SER A N 1
ATOM 1950 C CA . SER A 1 245 ? 52.332 4.513 -54.918 1.00 51.09 245 SER A CA 1
ATOM 1951 C C . SER A 1 245 ? 52.200 4.983 -56.366 1.00 51.09 245 SER A C 1
ATOM 1953 O O . SER A 1 245 ? 51.170 4.825 -57.020 1.00 51.09 245 SER A O 1
ATOM 1955 N N . SER A 1 246 ? 53.285 5.557 -56.875 1.00 58.06 246 SER A N 1
ATOM 1956 C CA . SER A 1 246 ? 53.542 5.658 -58.303 1.00 58.06 246 SER A CA 1
ATOM 1957 C C . SER A 1 246 ? 53.831 4.253 -58.823 1.00 58.06 246 SER A C 1
ATOM 1959 O O . SER A 1 246 ? 54.883 3.698 -58.518 1.00 58.06 246 SER A O 1
ATOM 1961 N N . ASN A 1 247 ? 52.948 3.676 -59.638 1.00 47.25 247 ASN A N 1
ATOM 1962 C CA . ASN A 1 247 ? 53.379 2.622 -60.548 1.00 47.25 247 ASN A CA 1
ATOM 1963 C C . ASN A 1 247 ? 52.569 2.646 -61.844 1.00 47.25 247 ASN A C 1
ATOM 1965 O O . ASN A 1 247 ? 51.452 2.144 -61.944 1.00 47.25 247 ASN A O 1
ATOM 1969 N N . SER A 1 248 ? 53.181 3.261 -62.852 1.00 54.47 248 SER A N 1
ATOM 1970 C CA . SER A 1 248 ? 52.782 3.136 -64.244 1.00 54.47 248 SER A CA 1
ATOM 1971 C C . SER A 1 248 ? 53.132 1.720 -64.709 1.00 54.47 248 SER A C 1
ATOM 1973 O O . SER A 1 248 ? 54.312 1.357 -64.729 1.00 54.47 248 SER A O 1
ATOM 1975 N N . ARG A 1 249 ? 52.145 0.936 -65.150 1.00 50.78 249 ARG A N 1
ATOM 1976 C CA . ARG A 1 249 ? 52.390 -0.109 -66.150 1.00 50.78 249 ARG A CA 1
ATOM 1977 C C . ARG A 1 249 ? 51.118 -0.460 -66.913 1.00 50.78 249 ARG A C 1
ATOM 1979 O O . ARG A 1 249 ? 50.221 -1.102 -66.383 1.00 50.78 249 ARG A O 1
ATOM 1986 N N . PHE A 1 250 ? 51.096 0.001 -68.162 1.00 52.56 250 PHE A N 1
ATOM 1987 C CA . PHE A 1 250 ? 50.389 -0.545 -69.322 1.00 52.56 250 PHE A CA 1
ATOM 1988 C C . PHE A 1 250 ? 49.532 -1.795 -69.066 1.00 52.56 250 PHE A C 1
ATOM 1990 O O . PHE A 1 250 ? 50.081 -2.888 -68.943 1.00 52.56 250 PHE A O 1
ATOM 1997 N N . GLN A 1 251 ? 48.206 -1.649 -69.148 1.00 42.94 251 GLN A N 1
ATOM 1998 C CA . GLN A 1 251 ? 47.325 -2.690 -69.681 1.00 42.94 251 GLN A CA 1
ATOM 1999 C C . GLN A 1 251 ? 46.230 -2.063 -70.552 1.00 42.94 251 GLN A C 1
ATOM 2001 O O . GLN A 1 251 ? 45.700 -0.993 -70.260 1.00 42.94 251 GLN A O 1
ATOM 2006 N N . ALA A 1 252 ? 45.988 -2.728 -71.678 1.00 49.50 252 ALA A N 1
ATOM 2007 C CA . ALA A 1 252 ? 45.165 -2.304 -72.800 1.00 49.50 252 ALA A CA 1
ATOM 2008 C C . ALA A 1 252 ? 43.655 -2.257 -72.477 1.00 49.50 252 ALA A C 1
ATOM 2010 O O . ALA A 1 252 ? 43.193 -2.957 -71.574 1.00 49.50 252 ALA A O 1
ATOM 2011 N N . PRO A 1 253 ? 42.858 -1.482 -73.240 1.00 54.06 253 PRO A N 1
ATOM 2012 C CA . PRO A 1 253 ? 41.431 -1.335 -73.005 1.00 54.06 253 PRO A CA 1
ATOM 2013 C C . PRO A 1 253 ? 40.663 -2.469 -73.691 1.00 54.06 253 PRO A C 1
ATOM 2015 O O . PRO A 1 253 ? 40.497 -2.473 -74.909 1.00 54.06 253 PRO A O 1
ATOM 2018 N N . VAL A 1 254 ? 40.144 -3.420 -72.915 1.00 57.47 254 VAL A N 1
ATOM 2019 C CA . VAL A 1 254 ? 39.128 -4.358 -73.404 1.00 57.47 254 VAL A CA 1
ATOM 2020 C C . VAL A 1 254 ? 38.045 -4.506 -72.333 1.00 57.47 254 VAL A C 1
ATOM 2022 O O . VAL A 1 254 ? 38.356 -4.791 -71.185 1.00 57.47 254 VAL A O 1
ATOM 2025 N N . HIS A 1 255 ? 36.784 -4.332 -72.757 1.00 51.97 255 HIS A N 1
ATOM 2026 C CA . HIS A 1 255 ? 35.505 -4.592 -72.057 1.00 51.97 255 HIS A CA 1
ATOM 2027 C C . HIS A 1 255 ? 34.672 -3.365 -71.639 1.00 51.97 255 HIS A C 1
ATOM 2029 O O . HIS A 1 255 ? 34.391 -3.109 -70.471 1.00 51.97 255 HIS A O 1
ATOM 2035 N N . THR A 1 256 ? 34.122 -2.678 -72.640 1.00 56.25 256 THR A N 1
ATOM 2036 C CA . THR A 1 256 ? 33.026 -1.698 -72.535 1.00 56.25 256 THR A CA 1
ATOM 2037 C C . THR A 1 256 ? 31.631 -2.351 -72.490 1.00 56.25 256 THR A C 1
ATOM 2039 O O . THR A 1 256 ? 30.754 -2.012 -73.281 1.00 56.25 256 THR A O 1
ATOM 2042 N N . ARG A 1 257 ? 31.376 -3.296 -71.568 1.00 52.53 257 ARG A N 1
ATOM 2043 C CA . ARG A 1 257 ? 29.999 -3.826 -71.384 1.00 52.53 257 ARG A CA 1
ATOM 2044 C C . ARG A 1 257 ? 29.559 -4.159 -69.952 1.00 52.53 257 ARG A C 1
ATOM 2046 O O . ARG A 1 257 ? 28.378 -4.399 -69.746 1.00 52.53 257 ARG A O 1
ATOM 2053 N N . GLY A 1 258 ? 30.455 -4.102 -68.961 1.00 53.22 258 GLY A N 1
ATOM 2054 C CA . GLY A 1 258 ? 30.131 -4.365 -67.544 1.00 53.22 258 GLY A CA 1
ATOM 2055 C C . GLY A 1 258 ? 29.993 -3.126 -66.646 1.00 53.22 258 GLY A C 1
ATOM 2056 O O . GLY A 1 258 ? 29.671 -3.267 -65.471 1.00 53.22 258 GLY A O 1
ATOM 2057 N N . ARG A 1 259 ? 30.250 -1.916 -67.166 1.00 51.66 259 ARG A N 1
ATOM 2058 C CA . ARG A 1 259 ? 30.269 -0.675 -66.364 1.00 51.66 259 ARG A CA 1
ATOM 2059 C C . ARG A 1 259 ? 28.869 -0.128 -66.062 1.00 51.66 259 ARG A C 1
ATOM 2061 O O . ARG A 1 259 ? 28.648 0.363 -64.968 1.00 51.66 259 ARG A O 1
ATOM 2068 N N . VAL A 1 260 ? 27.925 -0.303 -66.988 1.00 55.53 260 VAL A N 1
ATOM 2069 C CA . VAL A 1 260 ? 26.561 0.251 -66.873 1.00 55.53 260 VAL A CA 1
ATOM 2070 C C . VAL A 1 260 ? 25.717 -0.482 -65.819 1.00 55.53 260 VAL A C 1
ATOM 2072 O O . VAL A 1 260 ? 24.857 0.123 -65.197 1.00 55.53 260 VAL A O 1
ATOM 2075 N N . VAL A 1 261 ? 25.978 -1.770 -65.558 1.00 57.00 261 VAL A N 1
ATOM 2076 C CA . VAL A 1 261 ? 25.188 -2.543 -64.576 1.00 57.00 261 VAL A CA 1
ATOM 2077 C C . VAL A 1 261 ? 25.533 -2.157 -63.133 1.00 57.00 261 VAL A C 1
ATOM 2079 O O . VAL A 1 261 ? 24.639 -2.097 -62.298 1.00 57.00 261 VAL A O 1
ATOM 2082 N N . ARG A 1 262 ? 26.800 -1.823 -62.841 1.00 58.19 262 ARG A N 1
ATOM 2083 C CA . ARG A 1 262 ? 27.213 -1.416 -61.484 1.00 58.19 262 ARG A CA 1
ATOM 2084 C C . ARG A 1 262 ? 26.698 -0.032 -61.084 1.00 58.19 262 ARG A C 1
ATOM 2086 O O . ARG A 1 262 ? 26.460 0.193 -59.907 1.00 58.19 262 ARG A O 1
ATOM 2093 N N . GLU A 1 263 ? 26.512 0.864 -62.049 1.00 60.28 263 GLU A N 1
ATOM 2094 C CA . GLU A 1 263 ? 26.025 2.229 -61.803 1.00 60.28 263 GLU A CA 1
ATOM 2095 C C . GLU A 1 263 ? 24.530 2.221 -61.424 1.00 60.28 263 GLU A C 1
ATOM 2097 O O . GLU A 1 263 ? 24.137 2.813 -60.427 1.00 60.28 263 GLU A O 1
ATOM 2102 N N . VAL A 1 264 ? 23.718 1.399 -62.105 1.00 64.62 264 VAL A N 1
ATOM 2103 C CA . VAL A 1 264 ? 22.281 1.236 -61.797 1.00 64.62 264 VAL A CA 1
ATOM 2104 C C . VAL A 1 264 ? 22.036 0.564 -60.436 1.00 64.62 264 VAL A C 1
ATOM 2106 O O . VAL A 1 264 ? 21.026 0.817 -59.777 1.00 64.62 264 VAL A O 1
ATOM 2109 N N . GLU A 1 265 ? 22.940 -0.312 -59.999 1.00 68.25 265 GLU A N 1
ATOM 2110 C CA . GLU A 1 265 ? 22.823 -1.011 -58.713 1.00 68.25 265 GLU A CA 1
ATOM 2111 C C . GLU A 1 265 ? 23.219 -0.107 -57.531 1.00 68.25 265 GLU A C 1
ATOM 2113 O O . GLU A 1 265 ? 22.620 -0.196 -56.457 1.00 68.25 265 GLU A O 1
ATOM 2118 N N . GLN A 1 266 ? 24.147 0.829 -57.756 1.00 72.44 266 GLN A N 1
ATOM 2119 C CA . GLN A 1 266 ? 24.525 1.857 -56.786 1.00 72.44 266 GLN A CA 1
ATOM 2120 C C . GLN A 1 266 ? 23.403 2.889 -56.576 1.00 72.44 266 GLN A C 1
ATOM 2122 O O . GLN A 1 266 ? 23.095 3.230 -55.432 1.00 72.44 266 GLN A O 1
ATOM 2127 N N . ASP A 1 267 ? 22.708 3.290 -57.643 1.00 77.25 267 ASP A N 1
ATOM 2128 C CA . ASP A 1 267 ? 21.559 4.202 -57.549 1.00 77.25 267 ASP A CA 1
ATOM 2129 C C . ASP A 1 267 ? 20.367 3.567 -56.812 1.00 77.25 267 ASP A C 1
ATOM 2131 O O . ASP A 1 267 ? 19.682 4.225 -56.028 1.00 77.25 267 ASP A O 1
ATOM 2135 N N . ARG A 1 268 ? 20.135 2.259 -56.992 1.00 78.31 268 ARG A N 1
ATOM 2136 C CA . ARG A 1 268 ? 19.066 1.536 -56.277 1.00 78.31 268 ARG A CA 1
ATOM 2137 C C . ARG A 1 268 ? 19.303 1.443 -54.772 1.00 78.31 268 ARG A C 1
ATOM 2139 O O . ARG A 1 268 ? 18.346 1.560 -54.008 1.00 78.31 268 ARG A O 1
ATOM 2146 N N . MET A 1 269 ? 20.551 1.244 -54.352 1.00 73.06 269 MET A N 1
ATOM 2147 C CA . MET A 1 269 ? 20.923 1.258 -52.933 1.00 73.06 269 MET A CA 1
ATOM 2148 C C . MET A 1 269 ? 20.721 2.653 -52.328 1.00 73.06 269 MET A C 1
ATOM 2150 O O . MET A 1 269 ? 20.161 2.768 -51.242 1.00 73.06 269 MET A O 1
ATOM 2154 N N . SER A 1 270 ? 21.080 3.709 -53.067 1.00 88.69 270 SER A N 1
ATOM 2155 C CA . SER A 1 270 ? 20.914 5.095 -52.616 1.00 88.69 270 SER A CA 1
ATOM 2156 C C . SER A 1 270 ? 19.444 5.485 -52.412 1.00 88.69 270 SER A C 1
ATOM 2158 O O . SER A 1 270 ? 19.122 6.130 -51.416 1.00 88.69 270 SER A O 1
ATOM 2160 N N . ILE A 1 271 ? 18.536 5.037 -53.287 1.00 88.88 271 ILE A N 1
ATOM 2161 C CA . ILE A 1 271 ? 17.091 5.287 -53.132 1.00 88.88 271 ILE A CA 1
ATOM 2162 C C . ILE A 1 271 ? 16.547 4.592 -51.875 1.00 88.88 271 ILE A C 1
ATOM 2164 O O . ILE A 1 271 ? 15.838 5.210 -51.087 1.00 88.88 271 ILE A O 1
ATOM 2168 N N . GLN A 1 272 ? 16.926 3.332 -51.634 1.00 90.06 272 GLN A N 1
ATOM 2169 C CA . GLN A 1 272 ? 16.468 2.601 -50.448 1.00 90.06 272 GLN A CA 1
ATOM 2170 C C . GLN A 1 272 ? 17.005 3.204 -49.137 1.00 90.06 272 GLN A C 1
ATOM 2172 O O . GLN A 1 272 ? 16.331 3.160 -48.106 1.00 90.06 272 GLN A O 1
ATOM 2177 N N . GLU A 1 273 ? 18.223 3.744 -49.150 1.00 93.06 273 GLU A N 1
ATOM 2178 C CA . GLU A 1 273 ? 18.791 4.456 -48.003 1.00 93.06 273 GLU A CA 1
ATOM 2179 C C . GLU A 1 273 ? 18.067 5.778 -47.733 1.00 93.06 273 GLU A C 1
ATOM 2181 O O . GLU A 1 273 ? 17.831 6.107 -46.570 1.00 93.06 273 GLU A O 1
ATOM 2186 N N . MET A 1 274 ? 17.654 6.491 -48.783 1.00 92.38 274 MET A N 1
ATOM 2187 C CA . MET A 1 274 ? 16.883 7.728 -48.670 1.00 92.38 274 MET A CA 1
ATOM 2188 C C . MET A 1 274 ? 15.496 7.481 -48.056 1.00 92.38 274 MET A C 1
ATOM 2190 O O . MET A 1 274 ? 15.138 8.164 -47.098 1.00 92.38 274 MET A O 1
ATOM 2194 N N . ASP A 1 275 ? 14.774 6.447 -48.502 1.00 94.31 275 ASP A N 1
ATOM 2195 C CA . ASP A 1 275 ? 13.460 6.082 -47.942 1.00 94.31 275 ASP A CA 1
ATOM 2196 C C . ASP A 1 275 ? 13.556 5.721 -46.446 1.00 94.31 275 ASP A C 1
ATOM 2198 O O . ASP A 1 275 ? 12.727 6.122 -45.626 1.00 94.31 275 ASP A O 1
ATOM 2202 N N . ARG A 1 276 ? 14.609 4.989 -46.052 1.00 95.56 276 ARG A N 1
ATOM 2203 C CA . ARG A 1 276 ? 14.866 4.661 -44.638 1.00 95.56 276 ARG A CA 1
ATOM 2204 C C . ARG A 1 276 ? 15.220 5.893 -43.811 1.00 95.56 276 ARG A C 1
ATOM 2206 O O . ARG A 1 276 ? 14.874 5.951 -42.632 1.00 95.56 276 ARG A O 1
ATOM 2213 N N . MET A 1 277 ? 15.935 6.850 -44.398 1.00 95.00 277 MET A N 1
ATOM 2214 C CA . MET A 1 277 ? 16.290 8.099 -43.729 1.00 95.00 277 MET A CA 1
ATOM 2215 C C . MET A 1 277 ? 15.043 8.947 -43.461 1.00 95.00 277 MET A C 1
ATOM 2217 O O . MET A 1 277 ? 14.882 9.431 -42.341 1.00 95.00 277 MET A O 1
ATOM 2221 N N . GLU A 1 278 ? 14.131 9.041 -44.430 1.00 96.69 278 GLU A N 1
ATOM 2222 C CA . GLU A 1 278 ? 12.850 9.740 -44.276 1.00 96.69 278 GLU A CA 1
ATOM 2223 C C . GLU A 1 278 ? 11.974 9.087 -43.192 1.00 96.69 278 GLU A C 1
ATOM 2225 O O . GLU A 1 278 ? 11.423 9.772 -42.327 1.00 96.69 278 GLU A O 1
ATOM 2230 N N . GLU A 1 279 ? 11.909 7.751 -43.153 1.00 97.06 279 GLU A N 1
ATOM 2231 C CA . GLU A 1 279 ? 11.181 7.031 -42.103 1.00 97.06 279 GLU A CA 1
ATOM 2232 C C . GLU A 1 279 ? 11.781 7.291 -40.707 1.00 97.06 279 GLU A C 1
ATOM 2234 O O . GLU A 1 279 ? 11.048 7.546 -39.742 1.00 97.06 279 GLU A O 1
ATOM 2239 N N . LEU A 1 280 ? 13.115 7.284 -40.590 1.00 95.69 280 LEU A N 1
ATOM 2240 C CA . LEU A 1 280 ? 13.818 7.601 -39.343 1.00 95.69 280 LEU A CA 1
ATOM 2241 C C . LEU A 1 280 ? 13.580 9.046 -38.896 1.00 95.69 280 LEU A C 1
ATOM 2243 O O . LEU A 1 280 ? 13.409 9.290 -37.699 1.00 95.69 280 LEU A O 1
ATOM 2247 N N . GLU A 1 281 ? 13.545 10.001 -39.821 1.00 96.31 281 GLU A N 1
ATOM 2248 C CA . GLU A 1 281 ? 13.244 11.400 -39.518 1.00 96.31 281 GLU A CA 1
ATOM 2249 C C . GLU A 1 281 ? 11.792 11.567 -39.044 1.00 96.31 281 GLU A C 1
ATOM 2251 O O . GLU A 1 281 ? 11.534 12.218 -38.025 1.00 96.31 281 GLU A O 1
ATOM 2256 N N . GLY A 1 282 ? 10.851 10.851 -39.667 1.00 96.00 282 GLY A N 1
ATOM 2257 C CA . GLY A 1 282 ? 9.468 10.759 -39.204 1.00 96.00 282 GLY A CA 1
ATOM 2258 C C . GLY A 1 282 ? 9.340 10.181 -37.788 1.00 96.00 282 GLY A C 1
ATOM 2259 O O . GLY A 1 282 ? 8.568 10.692 -36.970 1.00 96.00 282 GLY A O 1
ATOM 2260 N N . MET A 1 283 ? 10.115 9.144 -37.449 1.00 96.25 283 MET A N 1
ATOM 2261 C CA . MET A 1 283 ? 10.150 8.595 -36.087 1.00 96.25 283 MET A CA 1
ATOM 2262 C C . MET A 1 283 ? 10.765 9.574 -35.082 1.00 96.25 283 MET A C 1
ATOM 2264 O O . MET A 1 283 ? 10.213 9.740 -33.993 1.00 96.25 283 MET A O 1
ATOM 2268 N N . ARG A 1 284 ? 11.851 10.271 -35.440 1.00 94.31 284 ARG A N 1
ATOM 2269 C CA . ARG A 1 284 ? 12.477 11.298 -34.587 1.00 94.31 284 ARG A CA 1
ATOM 2270 C C . ARG A 1 284 ? 11.500 12.419 -34.245 1.00 94.31 284 ARG A C 1
ATOM 2272 O O . ARG A 1 284 ? 11.402 12.801 -33.082 1.00 94.31 284 ARG A O 1
ATOM 2279 N N . MET A 1 285 ? 10.721 12.883 -35.219 1.00 95.62 285 MET A N 1
ATOM 2280 C CA . MET A 1 285 ? 9.694 13.904 -34.990 1.00 95.62 285 MET A CA 1
ATOM 2281 C C . MET A 1 285 ? 8.590 13.424 -34.036 1.00 95.62 285 MET A C 1
ATOM 2283 O O . MET A 1 285 ? 8.143 14.191 -33.181 1.00 95.62 285 MET A O 1
ATOM 2287 N N . LYS A 1 286 ? 8.180 12.150 -34.119 1.00 95.81 286 LYS A N 1
ATOM 2288 C CA . LYS A 1 286 ? 7.220 11.553 -33.171 1.00 95.81 286 LYS A CA 1
ATOM 2289 C C . LYS A 1 286 ? 7.792 11.459 -31.756 1.00 95.81 286 LYS A C 1
ATOM 2291 O O . LYS A 1 286 ? 7.092 11.803 -30.807 1.00 95.81 286 LYS A O 1
ATOM 2296 N N . VAL A 1 287 ? 9.052 11.040 -31.614 1.00 95.38 287 VAL A N 1
ATOM 2297 C CA . VAL A 1 287 ? 9.743 10.979 -30.313 1.00 95.38 287 VAL A CA 1
ATOM 2298 C C . VAL A 1 287 ? 9.825 12.370 -29.683 1.00 95.38 287 VAL A C 1
ATOM 2300 O O . VAL A 1 287 ? 9.385 12.538 -28.551 1.00 95.38 287 VAL A O 1
ATOM 2303 N N . ALA A 1 288 ? 10.232 13.389 -30.443 1.00 94.88 288 ALA A N 1
ATOM 2304 C CA . ALA A 1 288 ? 10.272 14.775 -29.968 1.00 94.88 288 ALA A CA 1
ATOM 2305 C C . ALA A 1 288 ? 8.881 15.337 -29.596 1.00 94.88 288 ALA A C 1
ATOM 2307 O O . ALA A 1 288 ? 8.758 16.269 -28.798 1.00 94.88 288 ALA A O 1
ATOM 2308 N N . GLY A 1 289 ? 7.806 14.814 -30.195 1.00 95.88 289 GLY A N 1
ATOM 2309 C CA . GLY A 1 289 ? 6.431 15.124 -29.797 1.00 95.88 289 GLY A CA 1
ATOM 2310 C C . GLY A 1 289 ? 6.060 14.510 -28.444 1.00 95.88 289 GLY A C 1
ATOM 2311 O O . GLY A 1 289 ? 5.488 15.194 -27.596 1.00 95.88 289 GLY A O 1
ATOM 2312 N N . LEU A 1 290 ? 6.422 13.244 -28.226 1.00 92.94 290 LEU A N 1
ATOM 2313 C CA . LEU A 1 290 ? 6.194 12.539 -26.961 1.00 92.94 290 LEU A CA 1
ATOM 2314 C C . LEU A 1 290 ? 7.019 13.129 -25.812 1.00 92.94 290 LEU A C 1
ATOM 2316 O O . LEU A 1 290 ? 6.499 13.263 -24.708 1.00 92.94 290 LEU A O 1
ATOM 2320 N N . GLU A 1 291 ? 8.264 13.532 -26.067 1.00 93.06 291 GLU A N 1
ATOM 2321 C CA . GLU A 1 291 ? 9.120 14.199 -25.076 1.00 93.06 291 GLU A CA 1
ATOM 2322 C C . GLU A 1 291 ? 8.472 15.492 -24.563 1.00 93.06 291 GLU A C 1
ATOM 2324 O O . GLU A 1 291 ? 8.324 15.667 -23.355 1.00 93.06 291 GLU A O 1
ATOM 2329 N N . ARG A 1 292 ? 7.945 16.333 -25.464 1.00 96.75 292 ARG A N 1
ATOM 2330 C CA . ARG A 1 292 ? 7.191 17.539 -25.082 1.00 96.75 292 ARG A CA 1
ATOM 2331 C C . ARG A 1 292 ? 5.931 17.222 -24.276 1.00 96.75 292 ARG A C 1
ATOM 2333 O O . ARG A 1 292 ? 5.620 17.928 -23.321 1.00 96.75 292 ARG A O 1
ATOM 2340 N N . GLN A 1 293 ? 5.192 16.171 -24.634 1.00 93.12 293 GLN A N 1
ATOM 2341 C CA . GLN A 1 293 ? 4.019 15.749 -23.856 1.00 93.12 293 GLN A CA 1
ATOM 2342 C C . GLN A 1 293 ? 4.402 15.276 -22.450 1.00 93.12 293 GLN A C 1
ATOM 2344 O O . GLN A 1 293 ? 3.702 15.577 -21.484 1.00 93.12 293 GLN A O 1
ATOM 2349 N N . MET A 1 294 ? 5.521 14.565 -22.327 1.00 93.75 294 MET A N 1
ATOM 2350 C CA . MET A 1 294 ? 6.048 14.117 -21.045 1.00 93.75 294 MET A CA 1
ATOM 2351 C C . MET A 1 294 ? 6.465 15.308 -20.171 1.00 93.75 294 MET A C 1
ATOM 2353 O O . MET A 1 294 ? 6.088 15.354 -19.003 1.00 93.75 294 MET A O 1
ATOM 2357 N N . GLU A 1 295 ? 7.153 16.308 -20.727 1.00 94.31 295 GLU A N 1
ATOM 2358 C CA . GLU A 1 295 ? 7.499 17.553 -20.020 1.00 94.31 295 GLU A CA 1
ATOM 2359 C C . GLU A 1 295 ? 6.257 18.304 -19.515 1.00 94.31 295 GLU A C 1
ATOM 2361 O O . GLU A 1 295 ? 6.217 18.738 -18.362 1.00 94.31 295 GLU A O 1
ATOM 2366 N N . GLN A 1 296 ? 5.205 18.395 -20.334 1.00 90.69 296 GLN A N 1
ATOM 2367 C CA . GLN A 1 296 ? 3.927 18.985 -19.917 1.00 90.69 296 GLN A CA 1
ATOM 2368 C C . GLN A 1 296 ? 3.290 18.204 -18.759 1.00 90.69 296 GLN A C 1
ATOM 2370 O O . GLN A 1 296 ? 2.799 18.803 -17.802 1.00 90.69 296 GLN A O 1
ATOM 2375 N N . PHE A 1 297 ? 3.334 16.870 -18.800 1.00 90.56 297 PHE A N 1
ATOM 2376 C CA . PHE A 1 297 ? 2.825 16.032 -17.713 1.00 90.56 297 PHE A CA 1
ATOM 2377 C C . PHE A 1 297 ? 3.600 16.246 -16.404 1.00 90.56 297 PHE A C 1
ATOM 2379 O O . PHE A 1 297 ? 2.991 16.331 -15.334 1.00 90.56 297 PHE A O 1
ATOM 2386 N N . TYR A 1 298 ? 4.926 16.394 -16.478 1.00 91.94 298 TYR A N 1
ATOM 2387 C CA . TYR A 1 298 ? 5.752 16.731 -15.317 1.00 91.94 298 TYR A CA 1
ATOM 2388 C C . TYR A 1 298 ? 5.374 18.091 -14.720 1.00 91.94 298 TYR A C 1
ATOM 2390 O O . TYR A 1 298 ? 5.195 18.189 -13.506 1.00 91.94 298 TYR A O 1
ATOM 2398 N N . LEU A 1 299 ? 5.167 19.115 -15.554 1.00 92.50 299 LEU A N 1
ATOM 2399 C CA . LEU A 1 299 ? 4.755 20.442 -15.090 1.00 92.50 299 LEU A CA 1
ATOM 2400 C C . LEU A 1 299 ? 3.384 20.412 -14.395 1.00 92.50 299 LEU A C 1
ATOM 2402 O O . LEU A 1 299 ? 3.206 21.017 -13.338 1.00 92.50 299 LEU A O 1
ATOM 2406 N N . VAL A 1 300 ? 2.420 19.675 -14.958 1.00 92.44 300 VAL A N 1
ATOM 2407 C CA . VAL A 1 300 ? 1.096 19.485 -14.343 1.00 92.44 300 VAL A CA 1
ATOM 2408 C C . VAL A 1 300 ? 1.218 18.760 -13.004 1.00 92.44 300 VAL A C 1
ATOM 2410 O O . VAL A 1 300 ? 0.592 19.175 -12.031 1.00 92.44 300 VAL A O 1
ATOM 2413 N N . THR A 1 301 ? 2.043 17.715 -12.932 1.00 88.94 301 THR A N 1
ATOM 2414 C CA . THR A 1 301 ? 2.260 16.943 -11.700 1.00 88.94 301 THR A CA 1
ATOM 2415 C C . THR A 1 301 ? 2.839 17.818 -10.589 1.00 88.94 301 THR A C 1
ATOM 2417 O O . THR A 1 301 ? 2.349 17.779 -9.460 1.00 88.94 301 THR A O 1
ATOM 2420 N N . GLU A 1 302 ? 3.823 18.664 -10.905 1.00 93.00 302 GLU A N 1
ATOM 2421 C CA . GLU A 1 302 ? 4.403 19.579 -9.919 1.00 93.00 302 GLU A CA 1
ATOM 2422 C C . GLU A 1 302 ? 3.391 20.639 -9.464 1.00 93.00 302 GLU A C 1
ATOM 2424 O O . GLU A 1 302 ? 3.293 20.935 -8.274 1.00 93.00 302 GLU A O 1
ATOM 2429 N N . LYS A 1 303 ? 2.555 21.151 -10.376 1.00 92.62 303 LYS A N 1
ATOM 2430 C CA . LYS A 1 303 ? 1.495 22.106 -10.022 1.00 92.62 303 LYS A CA 1
ATOM 2431 C C . LYS A 1 303 ? 0.420 21.485 -9.125 1.00 92.62 303 LYS A C 1
ATOM 2433 O O . LYS A 1 303 ? -0.039 22.133 -8.189 1.00 92.62 303 LYS A O 1
ATOM 2438 N N . VAL A 1 304 ? 0.044 20.226 -9.357 1.00 90.62 304 VAL A N 1
ATOM 2439 C CA . VAL A 1 304 ? -0.870 19.484 -8.466 1.00 90.62 304 VAL A CA 1
ATOM 2440 C C . VAL A 1 304 ? -0.255 19.332 -7.076 1.00 90.62 304 VAL A C 1
ATOM 2442 O O . VAL A 1 304 ? -0.916 19.612 -6.079 1.00 90.62 304 VAL A O 1
ATOM 2445 N N . ARG A 1 305 ? 1.027 18.968 -6.999 1.00 89.81 305 ARG A N 1
ATOM 2446 C CA . ARG A 1 305 ? 1.758 18.837 -5.734 1.00 89.81 305 ARG A CA 1
ATOM 2447 C C . ARG A 1 305 ? 1.835 20.161 -4.959 1.00 89.81 305 ARG A C 1
ATOM 2449 O O . ARG A 1 305 ? 1.697 20.155 -3.737 1.00 89.81 305 ARG A O 1
ATOM 2456 N N . GLN A 1 306 ? 2.018 21.289 -5.648 1.00 90.38 306 GLN A N 1
ATOM 2457 C CA . GLN A 1 306 ? 1.970 22.624 -5.038 1.00 90.38 306 GLN A CA 1
ATOM 2458 C C . GLN A 1 306 ? 0.584 22.928 -4.455 1.00 90.38 306 GLN A C 1
ATOM 2460 O O . GLN A 1 306 ? 0.484 23.279 -3.279 1.00 90.38 306 GLN A O 1
ATOM 2465 N N . LEU A 1 307 ? -0.484 22.697 -5.226 1.00 89.94 307 LEU A N 1
ATOM 2466 C CA . LEU A 1 307 ? -1.863 22.898 -4.765 1.00 89.94 307 LEU A CA 1
ATOM 2467 C C . LEU A 1 307 ? -2.219 22.007 -3.566 1.00 89.94 307 LEU A C 1
ATOM 2469 O O . LEU A 1 307 ? -2.903 22.450 -2.646 1.00 89.94 307 LEU A O 1
ATOM 2473 N N . GLU A 1 308 ? -1.732 20.765 -3.524 1.00 87.75 308 GLU A N 1
ATOM 2474 C CA . GLU A 1 308 ? -1.905 19.896 -2.355 1.00 87.75 308 GLU A CA 1
ATOM 2475 C C . GLU A 1 308 ? -1.237 20.465 -1.097 1.00 87.75 308 GLU A C 1
ATOM 2477 O O . GLU A 1 308 ? -1.772 20.325 0.006 1.00 87.75 308 GLU A O 1
ATOM 2482 N N . HIS A 1 309 ? -0.066 21.088 -1.239 1.00 91.25 309 HIS A N 1
ATOM 2483 C CA . HIS A 1 309 ? 0.635 21.709 -0.119 1.00 91.25 309 HIS A CA 1
ATOM 2484 C C . HIS A 1 309 ? -0.095 22.966 0.374 1.00 91.25 309 HIS A C 1
ATOM 2486 O O . HIS A 1 309 ? -0.260 23.145 1.581 1.00 91.25 309 HIS A O 1
ATOM 2492 N N . GLU A 1 310 ? -0.590 23.798 -0.543 1.00 92.75 310 GLU A N 1
ATOM 2493 C CA . GLU A 1 310 ? -1.416 24.967 -0.219 1.00 92.75 310 GLU A CA 1
ATOM 2494 C C . GLU A 1 310 ? -2.718 24.567 0.486 1.00 92.75 310 GLU A C 1
ATOM 2496 O O . GLU A 1 310 ? -3.065 25.143 1.518 1.00 92.75 310 GLU A O 1
ATOM 2501 N N . LEU A 1 311 ? -3.398 23.520 0.006 1.00 89.38 311 LEU A N 1
ATOM 2502 C CA . LEU A 1 311 ? -4.619 23.009 0.629 1.00 89.38 311 LEU A CA 1
ATOM 2503 C C . LEU A 1 311 ? -4.358 22.465 2.042 1.00 89.38 311 LEU A C 1
ATOM 2505 O O . LEU A 1 311 ? -5.132 22.731 2.963 1.00 89.38 311 LEU A O 1
ATOM 2509 N N . LYS A 1 312 ? -3.252 21.737 2.241 1.00 86.88 312 LYS A N 1
ATOM 2510 C CA . LYS A 1 312 ? -2.836 21.258 3.571 1.00 86.88 312 LYS A CA 1
ATOM 2511 C C . LYS A 1 312 ? -2.541 22.419 4.520 1.00 86.88 312 LYS A C 1
ATOM 2513 O O . LYS A 1 312 ? -2.954 22.369 5.676 1.00 86.88 312 LYS A O 1
ATOM 2518 N N . ALA A 1 313 ? -1.874 23.468 4.041 1.00 88.75 313 ALA A N 1
ATOM 2519 C CA . ALA A 1 313 ? -1.615 24.666 4.834 1.00 88.75 313 ALA A CA 1
ATOM 2520 C C . ALA A 1 313 ? -2.920 25.387 5.219 1.00 88.75 313 ALA A C 1
ATOM 2522 O O . ALA A 1 313 ? -3.103 25.738 6.385 1.00 88.75 313 ALA A O 1
ATOM 2523 N N . ALA A 1 314 ? -3.860 25.534 4.280 1.00 86.75 314 ALA A N 1
ATOM 2524 C CA . ALA A 1 314 ? -5.170 26.128 4.541 1.00 86.75 314 ALA A CA 1
ATOM 2525 C C . ALA A 1 314 ? -5.985 25.323 5.572 1.00 86.75 314 ALA A C 1
ATOM 2527 O O . ALA A 1 314 ? -6.578 25.911 6.477 1.00 86.75 314 ALA A O 1
ATOM 2528 N N . SER A 1 315 ? -5.950 23.987 5.495 1.00 88.12 315 SER A N 1
ATOM 2529 C CA . SER A 1 315 ? -6.618 23.098 6.458 1.00 88.12 315 SER A CA 1
ATOM 2530 C C . SER A 1 315 ? -6.069 23.247 7.880 1.00 88.12 315 SER A C 1
ATOM 2532 O O . SER A 1 315 ? -6.830 23.229 8.842 1.00 88.12 315 SER A O 1
ATOM 2534 N N . LEU A 1 316 ? -4.755 23.429 8.044 1.00 85.88 316 LEU A N 1
ATOM 2535 C CA . LEU A 1 316 ? -4.162 23.646 9.369 1.00 85.88 316 LEU A CA 1
ATOM 2536 C C . LEU A 1 316 ? -4.625 24.970 9.992 1.00 85.88 316 LEU A C 1
ATOM 2538 O O . LEU A 1 316 ? -4.834 25.050 11.203 1.00 85.88 316 LEU A O 1
ATOM 2542 N N . ILE A 1 317 ? -4.820 26.002 9.167 1.00 88.56 317 ILE A N 1
ATOM 2543 C CA . ILE A 1 317 ? -5.336 27.298 9.617 1.00 88.56 317 ILE A CA 1
ATOM 2544 C C . ILE A 1 317 ? -6.804 27.171 10.045 1.00 88.56 317 ILE A C 1
ATOM 2546 O O . ILE A 1 317 ? -7.178 27.720 11.085 1.00 88.56 317 ILE A O 1
ATOM 2550 N N . SER A 1 318 ? -7.639 26.446 9.290 1.00 87.44 318 SER A N 1
ATOM 2551 C CA . SER A 1 318 ? -9.036 26.212 9.684 1.00 87.44 318 SER A CA 1
ATOM 2552 C C . SER A 1 318 ? -9.138 25.394 10.967 1.00 87.44 318 SER A C 1
ATOM 2554 O O . SER A 1 318 ? -9.894 25.774 11.858 1.00 87.44 318 SER A O 1
ATOM 2556 N N . ASP A 1 319 ? -8.328 24.345 11.113 1.00 87.25 319 ASP A N 1
ATOM 2557 C CA . ASP A 1 319 ? -8.305 23.514 12.320 1.00 87.25 319 ASP A CA 1
ATOM 2558 C C . ASP A 1 319 ? -7.873 24.325 13.550 1.00 87.25 319 ASP A C 1
ATOM 2560 O O . ASP A 1 319 ? -8.444 24.181 14.632 1.00 87.25 319 ASP A O 1
ATOM 2564 N N . GLY A 1 320 ? -6.906 25.235 13.386 1.00 90.12 320 GLY A N 1
ATOM 2565 C CA . GLY A 1 320 ? -6.505 26.173 14.435 1.00 90.12 320 GLY A CA 1
ATOM 2566 C C . GLY A 1 320 ? -7.637 27.117 14.856 1.00 90.12 320 GLY A C 1
ATOM 2567 O O . GLY A 1 320 ? -7.857 27.317 16.051 1.00 90.12 320 GLY A O 1
ATOM 2568 N N . LYS A 1 321 ? -8.397 27.658 13.893 1.00 89.88 321 LYS A N 1
ATOM 2569 C CA . LYS A 1 321 ? -9.574 28.500 14.174 1.00 89.88 321 LYS A CA 1
ATOM 2570 C C . LYS A 1 321 ? -10.678 27.723 14.895 1.00 89.88 321 LYS A C 1
ATOM 2572 O O . LYS A 1 321 ? -11.278 28.265 15.818 1.00 89.88 321 LYS A O 1
ATOM 2577 N N . ILE A 1 322 ? -10.925 26.472 14.503 1.00 89.38 322 ILE A N 1
ATOM 2578 C CA . ILE A 1 322 ? -11.914 25.602 15.155 1.00 89.38 322 ILE A CA 1
ATOM 2579 C C . ILE A 1 322 ? -11.517 25.355 16.612 1.00 89.38 322 ILE A C 1
ATOM 2581 O O . ILE A 1 322 ? -12.320 25.625 17.499 1.00 89.38 322 ILE A O 1
ATOM 2585 N N . ARG A 1 323 ? -10.263 24.966 16.880 1.00 90.25 323 ARG A N 1
ATOM 2586 C CA . ARG A 1 323 ? -9.776 24.759 18.257 1.00 90.25 323 ARG A CA 1
ATOM 2587 C C . ARG A 1 323 ? -9.896 26.006 19.127 1.00 90.25 323 ARG A C 1
ATOM 2589 O O . ARG A 1 323 ? -10.272 25.910 20.289 1.00 90.25 323 ARG A O 1
ATOM 2596 N N . PHE A 1 324 ? -9.607 27.180 18.567 1.00 91.94 324 PHE A N 1
ATOM 2597 C CA . PHE A 1 324 ? -9.775 28.446 19.279 1.00 91.94 324 PHE A CA 1
ATOM 2598 C C . PHE A 1 324 ? -11.242 28.716 19.654 1.00 91.94 324 PHE A C 1
ATOM 2600 O O . PHE A 1 324 ? -11.529 29.206 20.747 1.00 91.94 324 PHE A O 1
ATOM 2607 N N . LEU A 1 325 ? -12.184 28.395 18.762 1.00 89.75 325 LEU A N 1
ATOM 2608 C CA . LEU A 1 325 ? -13.614 28.512 19.052 1.00 89.75 325 LEU A CA 1
ATOM 2609 C C . LEU A 1 325 ? -14.059 27.499 20.111 1.00 89.75 325 LEU A C 1
ATOM 2611 O O . LEU A 1 325 ? -14.783 27.886 21.024 1.00 89.75 325 LEU A O 1
ATOM 2615 N N . GLU A 1 326 ? -13.594 26.251 20.035 1.00 91.94 326 GLU A N 1
ATOM 2616 C CA . GLU A 1 326 ? -13.869 25.212 21.038 1.00 91.94 326 GLU A CA 1
ATOM 2617 C C . GLU A 1 326 ? -13.380 25.630 22.434 1.00 91.94 326 GLU A C 1
ATOM 2619 O O . GLU A 1 326 ? -14.138 25.556 23.400 1.00 91.94 326 GLU A O 1
ATOM 2624 N N . GLU A 1 327 ? -12.156 26.157 22.546 1.00 95.56 327 GLU A N 1
ATOM 2625 C CA . GLU A 1 327 ? -11.597 26.644 23.815 1.00 95.56 327 GLU A CA 1
ATOM 2626 C C . GLU A 1 327 ? -12.403 27.823 24.383 1.00 95.56 327 GLU A C 1
ATOM 2628 O O . GLU A 1 327 ? -12.674 27.895 25.584 1.00 95.56 327 GLU A O 1
ATOM 2633 N N . ARG A 1 328 ? -12.855 28.737 23.518 1.00 95.25 328 ARG A N 1
ATOM 2634 C CA . ARG A 1 328 ? -13.677 29.881 23.922 1.00 95.25 328 ARG A CA 1
ATOM 2635 C C . ARG A 1 328 ? -15.093 29.477 24.336 1.00 95.25 328 ARG A C 1
ATOM 2637 O O . ARG A 1 328 ? -15.627 30.083 25.263 1.00 95.25 328 ARG A O 1
ATOM 2644 N N . VAL A 1 329 ? -15.692 28.476 23.690 1.00 94.69 329 VAL A N 1
ATOM 2645 C CA . VAL A 1 329 ? -16.983 27.899 24.104 1.00 94.69 329 VAL A CA 1
ATOM 2646 C C . VAL A 1 329 ? -16.840 27.230 25.469 1.00 94.69 329 VAL A C 1
ATOM 2648 O O . VAL A 1 329 ? -17.587 27.581 26.379 1.00 94.69 329 VAL A O 1
ATOM 2651 N N . ALA A 1 330 ? -15.816 26.396 25.666 1.00 96.12 330 ALA A N 1
ATOM 2652 C CA . ALA A 1 330 ? -15.543 25.763 26.957 1.00 96.12 330 ALA A CA 1
ATOM 2653 C C . ALA A 1 330 ? -15.304 26.795 28.078 1.00 96.12 330 ALA A C 1
ATOM 2655 O O . ALA A 1 330 ? -15.750 26.623 29.213 1.00 96.12 330 ALA A O 1
ATOM 2656 N N . ALA A 1 331 ? -14.630 27.912 27.782 1.00 95.25 331 ALA A N 1
ATOM 2657 C CA . ALA A 1 331 ? -14.451 28.998 28.745 1.00 95.25 331 ALA A CA 1
ATOM 2658 C C . ALA A 1 331 ? -15.779 29.685 29.124 1.00 95.25 331 ALA A C 1
ATOM 2660 O O . ALA A 1 331 ? -15.958 30.064 30.282 1.00 95.25 331 ALA A O 1
ATOM 2661 N N . LEU A 1 332 ? -16.706 29.847 28.175 1.00 95.06 332 LEU A N 1
ATOM 2662 C CA . LEU A 1 332 ? -18.030 30.427 28.427 1.00 95.06 332 LEU A CA 1
ATOM 2663 C C . LEU A 1 332 ? -18.941 29.476 29.214 1.00 95.06 332 LEU A C 1
ATOM 2665 O O . LEU A 1 332 ? -19.645 29.938 30.110 1.00 95.06 332 LEU A O 1
ATOM 2669 N N . GLU A 1 333 ? -18.890 28.174 28.936 1.00 95.12 333 GLU A N 1
ATOM 2670 C CA . GLU A 1 333 ? -19.613 27.145 29.697 1.00 95.12 333 GLU A CA 1
ATOM 2671 C C . GLU A 1 333 ? -19.175 27.137 31.169 1.00 95.12 333 GLU A C 1
ATOM 2673 O O . GLU A 1 333 ? -20.011 27.276 32.060 1.00 95.12 333 GLU A O 1
ATOM 2678 N N . ASN A 1 334 ? -17.864 27.143 31.437 1.00 96.00 334 ASN A N 1
ATOM 2679 C CA . ASN A 1 334 ? -17.336 27.252 32.804 1.00 96.00 334 ASN A CA 1
ATOM 2680 C C . ASN A 1 334 ? -17.780 28.548 33.517 1.00 96.00 334 ASN A C 1
ATOM 2682 O O . ASN A 1 334 ? -18.010 28.562 34.728 1.00 96.00 334 ASN A O 1
ATOM 2686 N N . GLN A 1 335 ? -17.901 29.666 32.790 1.00 94.88 335 GLN A N 1
ATOM 2687 C CA . GLN A 1 335 ? -18.411 30.919 33.361 1.00 94.88 335 GLN A CA 1
ATOM 2688 C C . GLN A 1 335 ? -19.908 30.858 33.689 1.00 94.88 335 GLN A C 1
ATOM 2690 O O . GLN A 1 335 ? -20.331 31.499 34.654 1.00 94.88 335 GLN A O 1
ATOM 2695 N N . LEU A 1 336 ? -20.702 30.129 32.901 1.00 93.88 336 LEU A N 1
ATOM 2696 C CA . LEU A 1 336 ? -22.123 29.894 33.160 1.00 93.88 336 LEU A CA 1
ATOM 2697 C C . LEU A 1 336 ? -22.315 29.028 34.408 1.00 93.88 336 LEU A C 1
ATOM 2699 O O . LEU A 1 336 ? -23.036 29.450 35.310 1.00 93.88 336 LEU A O 1
ATOM 2703 N N . GLU A 1 337 ? -21.583 27.919 34.533 1.00 93.12 337 GLU A N 1
ATOM 2704 C CA . GLU A 1 337 ? -21.635 27.055 35.723 1.00 93.12 337 GLU A CA 1
ATOM 2705 C C . GLU A 1 337 ? -21.273 27.819 37.010 1.00 93.12 337 GLU A C 1
ATOM 2707 O O . GLU A 1 337 ? -21.932 27.686 38.044 1.00 93.12 337 GLU A O 1
ATOM 2712 N N . LEU A 1 338 ? -20.264 28.697 36.949 1.00 93.62 338 LEU A N 1
ATOM 2713 C CA . LEU A 1 338 ? -19.884 29.548 38.081 1.00 93.62 338 LEU A CA 1
ATOM 2714 C C . LEU A 1 338 ? -20.948 30.595 38.440 1.00 93.62 338 LEU A C 1
ATOM 2716 O O . LEU A 1 338 ? -21.035 30.994 39.605 1.00 93.62 338 LEU A O 1
ATOM 2720 N N . LYS A 1 339 ? -21.730 31.078 37.468 1.00 91.69 339 LYS A N 1
ATOM 2721 C CA . LYS A 1 339 ? -22.842 32.005 37.725 1.00 91.69 339 LYS A CA 1
ATOM 2722 C C . LYS A 1 339 ? -24.031 31.280 38.348 1.00 91.69 339 LYS A C 1
ATOM 2724 O O . LYS A 1 339 ? -24.529 31.748 39.367 1.00 91.69 339 LYS A O 1
ATOM 2729 N N . GLU A 1 340 ? -24.410 30.121 37.816 1.00 89.31 340 GLU A N 1
ATOM 2730 C CA . GLU A 1 340 ? -25.496 29.296 38.364 1.00 89.31 340 GLU A CA 1
ATOM 2731 C C . GLU A 1 340 ? -25.190 28.834 39.798 1.00 89.31 340 GLU A C 1
ATOM 2733 O O . GLU A 1 340 ? -26.039 28.925 40.688 1.00 89.31 340 GLU A O 1
ATOM 2738 N N . GLY A 1 341 ? -23.943 28.435 40.071 1.00 86.00 341 GLY A N 1
ATOM 2739 C CA . GLY A 1 341 ? -23.507 28.075 41.422 1.00 86.00 341 GLY A CA 1
ATOM 2740 C C . GLY A 1 341 ? -23.547 29.243 42.417 1.00 86.00 341 GLY A C 1
ATOM 2741 O O . GLY A 1 341 ? -23.841 29.035 43.596 1.00 86.00 341 GLY A O 1
ATOM 2742 N N . LYS A 1 342 ? -23.292 30.480 41.967 1.00 82.94 342 LYS A N 1
ATOM 2743 C CA . LYS A 1 342 ? -23.384 31.680 42.817 1.00 82.94 342 LYS A CA 1
ATOM 2744 C C . LYS A 1 342 ? -24.825 32.084 43.115 1.00 82.94 342 LYS A C 1
ATOM 2746 O O . LYS A 1 342 ? -25.106 32.441 44.255 1.00 82.94 342 LYS A O 1
ATOM 2751 N N . GLU A 1 343 ? -25.736 31.984 42.147 1.00 76.38 343 GLU A N 1
ATOM 2752 C CA . GLU A 1 343 ? -27.159 32.281 42.374 1.00 76.38 343 GLU A CA 1
ATOM 2753 C C . GLU A 1 343 ? -27.800 31.309 43.377 1.00 76.38 343 GLU A C 1
ATOM 2755 O O . GLU A 1 343 ? -28.600 31.721 44.218 1.00 76.38 343 GLU A O 1
ATOM 2760 N N . LEU A 1 344 ? -27.389 30.036 43.366 1.00 75.19 344 LEU A N 1
ATOM 2761 C CA . LEU A 1 344 ? -27.821 29.055 44.367 1.00 75.19 344 LEU A CA 1
ATOM 2762 C C . LEU A 1 344 ? -27.216 29.311 45.756 1.00 75.19 344 LEU A C 1
ATOM 2764 O O . LEU A 1 344 ? -27.872 29.054 46.766 1.00 75.19 344 LEU A O 1
ATOM 2768 N N . ALA A 1 345 ? -25.983 29.821 45.826 1.00 75.31 345 ALA A N 1
ATOM 2769 C CA . ALA A 1 345 ? -25.299 30.093 47.089 1.00 75.31 345 ALA A CA 1
ATOM 2770 C C . ALA A 1 345 ? -25.760 31.394 47.771 1.00 75.31 345 ALA A C 1
ATOM 2772 O O . ALA A 1 345 ? -25.726 31.474 48.999 1.00 75.31 345 ALA A O 1
ATOM 2773 N N . GLU A 1 346 ? -26.205 32.403 47.015 1.00 71.94 346 GLU A N 1
ATOM 2774 C CA . GLU A 1 346 ? -26.638 33.685 47.588 1.00 71.94 346 GLU A CA 1
ATOM 2775 C C . GLU A 1 346 ? -28.080 33.699 48.105 1.00 71.94 346 GLU A C 1
ATOM 2777 O O . GLU A 1 346 ? -28.434 34.634 48.816 1.00 71.94 346 GLU A O 1
ATOM 2782 N N . GLY A 1 347 ? -28.897 32.668 47.859 1.00 57.00 347 GLY A N 1
ATOM 2783 C CA . GLY A 1 347 ? -30.106 32.403 48.654 1.00 57.00 347 GLY A CA 1
ATOM 2784 C C . GLY A 1 347 ? -31.086 33.577 48.814 1.00 57.00 347 GLY A C 1
ATOM 2785 O O . GLY A 1 347 ? -31.849 33.610 49.779 1.00 57.00 347 GLY A O 1
ATOM 2786 N N . VAL A 1 348 ? -31.097 34.549 47.898 1.00 56.44 348 VAL A N 1
ATOM 2787 C CA . VAL A 1 348 ? -32.087 35.627 47.895 1.00 56.44 348 VAL A CA 1
ATOM 2788 C C . VAL A 1 348 ? -33.260 35.150 47.060 1.00 56.44 348 VAL A C 1
ATOM 2790 O O . VAL A 1 348 ? -33.373 35.469 45.884 1.00 56.44 348 VAL A O 1
ATOM 2793 N N . ILE A 1 349 ? -34.142 34.364 47.675 1.00 57.53 349 ILE A N 1
ATOM 2794 C CA . ILE A 1 349 ? -35.496 34.145 47.164 1.00 57.53 349 ILE A CA 1
ATOM 2795 C C . ILE A 1 349 ? -36.209 35.500 47.281 1.00 57.53 349 ILE A C 1
ATOM 2797 O O . ILE A 1 349 ? -36.546 35.906 48.400 1.00 57.53 349 ILE A O 1
ATOM 2801 N N . PRO A 1 350 ? -36.479 36.239 46.188 1.00 56.84 350 PRO A N 1
ATOM 2802 C CA . PRO A 1 350 ? -37.365 37.376 46.280 1.00 56.84 350 PRO A CA 1
ATOM 2803 C C . PRO A 1 350 ? -38.761 36.776 46.422 1.00 56.84 350 PRO A C 1
ATOM 2805 O O . PRO A 1 350 ? -39.343 36.287 45.455 1.00 56.84 350 PRO A O 1
ATOM 2808 N N . HIS A 1 351 ? -39.302 36.792 47.639 1.00 50.06 351 HIS A N 1
ATOM 2809 C CA . HIS A 1 351 ? -40.717 36.553 47.894 1.00 50.06 351 HIS A CA 1
ATOM 2810 C C . HIS A 1 351 ? -41.559 37.626 47.178 1.00 50.06 351 HIS A C 1
ATOM 2812 O O . HIS A 1 351 ? -42.094 38.543 47.798 1.00 50.06 351 HIS A O 1
ATOM 2818 N N . LYS A 1 352 ? -41.711 37.529 45.856 1.00 53.97 352 LYS A N 1
ATOM 2819 C CA . LYS A 1 352 ? -42.802 38.182 45.142 1.00 53.97 352 LYS A CA 1
ATOM 2820 C C . LYS A 1 352 ? -44.016 37.278 45.266 1.00 53.97 352 LYS A C 1
ATOM 2822 O O . LYS A 1 352 ? -44.226 36.379 44.459 1.00 53.97 352 LYS A O 1
ATOM 2827 N N . LYS A 1 353 ? -44.807 37.540 46.311 1.00 49.19 353 LYS A N 1
ATOM 2828 C CA . LYS A 1 353 ? -46.231 37.196 46.346 1.00 49.19 353 LYS A CA 1
ATOM 2829 C C . LYS A 1 353 ? -46.849 37.701 45.043 1.00 49.19 353 LYS A C 1
ATOM 2831 O O . LYS A 1 353 ? -47.049 38.900 44.880 1.00 49.19 353 LYS A O 1
ATOM 2836 N N . THR A 1 354 ? -47.057 36.803 44.096 1.00 52.66 354 THR A N 1
ATOM 2837 C CA . THR A 1 354 ? -47.957 37.033 42.974 1.00 52.66 354 THR A CA 1
ATOM 2838 C C . THR A 1 354 ? -49.164 36.170 43.260 1.00 52.66 354 THR A C 1
ATOM 2840 O O . THR A 1 354 ? -49.093 34.944 43.241 1.00 52.66 354 THR A O 1
ATOM 2843 N N . ASP A 1 355 ? -50.236 36.851 43.653 1.00 54.12 355 ASP A N 1
ATOM 2844 C CA . ASP A 1 355 ? -51.572 36.295 43.732 1.00 54.12 355 ASP A CA 1
ATOM 2845 C C . ASP A 1 355 ? -51.934 35.744 42.350 1.00 54.12 355 ASP A C 1
ATOM 2847 O O . ASP A 1 355 ? -52.110 36.497 41.394 1.00 54.12 355 ASP A O 1
ATOM 2851 N N . ILE A 1 356 ? -52.006 34.420 42.241 1.00 49.44 356 ILE A N 1
ATOM 2852 C CA . ILE A 1 356 ? -52.627 33.729 41.113 1.00 49.44 356 ILE A CA 1
ATOM 2853 C C . ILE A 1 356 ? -53.881 33.067 41.676 1.00 49.44 356 ILE A C 1
ATOM 2855 O O . ILE A 1 356 ? -53.886 31.904 42.079 1.00 49.44 356 ILE A O 1
ATOM 2859 N N . GLN A 1 357 ? -54.940 33.870 41.769 1.00 51.72 357 GLN A N 1
ATOM 2860 C CA . GLN A 1 357 ? -56.297 33.365 41.630 1.00 51.72 357 GLN A CA 1
ATOM 2861 C C . GLN A 1 357 ? -56.591 33.200 40.141 1.00 51.72 357 GLN A C 1
ATOM 2863 O O . GLN A 1 357 ? -56.197 34.038 39.339 1.00 51.72 357 GLN A O 1
ATOM 2868 N N . GLU A 1 358 ? -57.320 32.126 39.841 1.00 57.50 358 GLU A N 1
ATOM 2869 C CA . GLU A 1 358 ? -58.065 31.896 38.604 1.00 57.50 358 GLU A CA 1
ATOM 2870 C C . GLU A 1 358 ? -57.262 31.892 37.299 1.00 57.50 358 GLU A C 1
ATOM 2872 O O . GLU A 1 358 ? -56.876 32.914 36.751 1.00 57.50 358 GLU A O 1
ATOM 2877 N N . LEU A 1 359 ? -57.136 30.699 36.720 1.00 46.19 359 LEU A N 1
ATOM 2878 C CA . LEU A 1 359 ? -57.906 30.364 35.521 1.00 46.19 359 LEU A CA 1
ATOM 2879 C C . LEU A 1 359 ? -57.768 28.860 35.267 1.00 46.19 359 LEU A C 1
ATOM 2881 O O . LEU A 1 359 ? -56.818 28.364 34.665 1.00 46.19 359 LEU A O 1
ATOM 2885 N N . GLN A 1 360 ? -58.754 28.125 35.776 1.00 47.72 360 GLN A N 1
ATOM 2886 C CA . GLN A 1 360 ? -59.167 26.873 35.165 1.00 47.72 360 GLN A CA 1
ATOM 2887 C C . GLN A 1 360 ? -59.725 27.198 33.777 1.00 47.72 360 GLN A C 1
ATOM 2889 O O . GLN A 1 360 ? -60.563 28.087 33.650 1.00 47.72 360 GLN A O 1
ATOM 2894 N N . GLY A 1 361 ? -59.315 26.443 32.761 1.00 45.78 361 GLY A N 1
ATOM 2895 C CA . GLY A 1 361 ? -60.040 26.388 31.497 1.00 45.78 361 GLY A CA 1
ATOM 2896 C C . GLY A 1 361 ? -59.144 26.453 30.274 1.00 45.78 361 GLY A C 1
ATOM 2897 O O . GLY A 1 361 ? -58.802 27.535 29.812 1.00 45.78 361 GLY A O 1
ATOM 2898 N N . SER A 1 362 ? -58.850 25.281 29.714 1.00 44.25 362 SER A N 1
ATOM 2899 C CA . SER A 1 362 ? -59.145 24.924 28.314 1.00 44.25 362 SER A CA 1
ATOM 2900 C C . SER A 1 362 ? -58.124 23.910 27.813 1.00 44.25 362 SER A C 1
ATOM 2902 O O . SER A 1 362 ? -56.994 24.230 27.457 1.00 44.25 362 SER A O 1
ATOM 2904 N N . SER A 1 363 ? -58.554 22.651 27.813 1.00 50.97 363 SER A N 1
ATOM 2905 C CA . SER A 1 363 ? -57.978 21.606 26.984 1.00 50.97 363 SER A CA 1
ATOM 2906 C C . SER A 1 363 ? -58.368 21.879 25.534 1.00 50.97 363 SER A C 1
ATOM 2908 O O . SER A 1 363 ? -59.540 21.741 25.196 1.00 50.97 363 SER A O 1
ATOM 2910 N N . GLU A 1 364 ? -57.406 22.205 24.676 1.00 44.09 364 GLU A N 1
ATOM 2911 C CA . GLU A 1 364 ? -57.575 22.059 23.231 1.00 44.09 364 GLU A CA 1
ATOM 2912 C C . GLU A 1 364 ? -56.465 21.183 22.652 1.00 44.09 364 GLU A C 1
ATOM 2914 O O . GLU A 1 364 ? -55.267 21.431 22.780 1.00 44.09 364 GLU A O 1
ATOM 2919 N N . LEU A 1 365 ? -56.943 20.091 22.065 1.00 44.12 365 LEU A N 1
ATOM 2920 C CA . LEU A 1 365 ? -56.236 19.101 21.277 1.00 44.12 365 LEU A CA 1
ATOM 2921 C C . LEU A 1 365 ? -55.584 19.762 20.060 1.00 44.12 365 LEU A C 1
ATOM 2923 O O . LEU A 1 365 ? -56.285 20.331 19.227 1.00 44.12 365 LEU A O 1
ATOM 2927 N N . ILE A 1 366 ? -54.275 19.581 19.886 1.00 41.75 366 ILE A N 1
ATOM 2928 C CA . ILE A 1 366 ? -53.625 19.780 18.587 1.00 41.75 366 ILE A CA 1
ATOM 2929 C C . ILE A 1 366 ? -53.142 18.417 18.096 1.00 41.75 366 ILE A C 1
ATOM 2931 O O . ILE A 1 366 ? -52.092 17.911 18.489 1.00 41.75 366 ILE A O 1
ATOM 2935 N N . ASN A 1 367 ? -53.970 17.818 17.242 1.00 40.03 367 ASN A N 1
ATOM 2936 C CA . ASN A 1 367 ? -53.616 16.693 16.390 1.00 40.03 367 ASN A CA 1
ATOM 2937 C C . ASN A 1 367 ? -52.700 17.198 15.268 1.00 40.03 367 ASN A C 1
ATOM 2939 O O . ASN A 1 367 ? -53.145 17.974 14.425 1.00 40.03 367 ASN A O 1
ATOM 2943 N N . PHE A 1 368 ? -51.456 16.724 15.215 1.00 40.16 368 PHE A N 1
ATOM 2944 C CA . PHE A 1 368 ? -50.627 16.840 14.016 1.00 40.16 368 PHE A CA 1
ATOM 2945 C C . PHE A 1 368 ? -50.803 15.584 13.157 1.00 40.16 368 PHE A C 1
ATOM 2947 O O . PHE A 1 368 ? -50.332 14.500 13.500 1.00 40.16 368 PHE A O 1
ATOM 2954 N N . ALA A 1 369 ? -51.521 15.745 12.046 1.00 39.25 369 ALA A N 1
ATOM 2955 C CA . ALA A 1 369 ? -51.583 14.787 10.951 1.00 39.25 369 ALA A CA 1
ATOM 2956 C C . ALA A 1 369 ? -50.342 14.936 10.043 1.00 39.25 369 ALA A C 1
ATOM 2958 O O . ALA A 1 369 ? -49.889 16.063 9.834 1.00 39.25 369 ALA A O 1
ATOM 2959 N N . PRO A 1 370 ? -49.803 13.848 9.464 1.00 52.16 370 PRO A N 1
ATOM 2960 C CA . PRO A 1 370 ? -48.794 13.937 8.417 1.00 52.16 370 PRO A CA 1
ATOM 2961 C C . PRO A 1 370 ? -49.469 14.008 7.039 1.00 52.16 370 PRO A C 1
ATOM 2963 O O . PRO A 1 370 ? -50.094 13.044 6.589 1.00 52.16 370 PRO A O 1
ATOM 2966 N N . GLU A 1 371 ? -49.339 15.148 6.362 1.00 45.00 371 GLU A N 1
ATOM 2967 C CA . GLU A 1 371 ? -49.695 15.276 4.948 1.00 45.00 371 GLU A CA 1
ATOM 2968 C C . GLU A 1 371 ? -48.693 14.522 4.071 1.00 45.00 371 GLU A C 1
ATOM 2970 O O . GLU A 1 371 ? -47.474 14.621 4.222 1.00 45.00 371 GLU A O 1
ATOM 2975 N N . GLY A 1 372 ? -49.244 13.734 3.152 1.00 39.16 372 GLY A N 1
ATOM 2976 C CA . GLY A 1 372 ? -48.501 13.014 2.137 1.00 39.16 372 GLY A CA 1
ATOM 2977 C C . GLY A 1 372 ? -48.426 13.750 0.801 1.00 39.16 372 GLY A C 1
ATOM 2978 O O . GLY A 1 372 ? -49.052 14.778 0.569 1.00 39.16 372 GLY A O 1
ATOM 2979 N N . SER A 1 373 ? -47.736 13.069 -0.114 1.00 45.56 373 SER A N 1
ATOM 2980 C CA . SER A 1 373 ? -47.774 13.199 -1.574 1.00 45.56 373 SER A CA 1
ATOM 2981 C C . SER A 1 373 ? -47.094 14.417 -2.212 1.00 45.56 373 SER A C 1
ATOM 2983 O O . SER A 1 373 ? -47.597 15.529 -2.182 1.00 45.56 373 SER A O 1
ATOM 2985 N N . ASN A 1 374 ? -46.030 14.149 -2.980 1.00 40.88 374 ASN A N 1
ATOM 2986 C CA . ASN A 1 374 ? -46.107 14.455 -4.408 1.00 40.88 374 ASN A CA 1
ATOM 2987 C C . ASN A 1 374 ? -45.155 13.572 -5.229 1.00 40.88 374 ASN A C 1
ATOM 2989 O O . ASN A 1 374 ? -43.938 13.742 -5.224 1.00 40.88 374 ASN A O 1
ATOM 2993 N N . ALA A 1 375 ? -45.738 12.605 -5.934 1.00 42.50 375 ALA A N 1
ATOM 2994 C CA . ALA A 1 375 ? -45.090 11.867 -7.002 1.00 42.50 375 ALA A CA 1
ATOM 2995 C C . ALA A 1 375 ? -45.285 12.662 -8.298 1.00 42.50 375 ALA A C 1
ATOM 2997 O O . ALA A 1 375 ? -46.418 12.828 -8.746 1.00 42.50 375 ALA A O 1
ATOM 2998 N N . HIS A 1 376 ? -44.200 13.135 -8.912 1.00 45.28 376 HIS A N 1
ATOM 2999 C CA . HIS A 1 376 ? -44.259 13.732 -10.244 1.00 45.28 376 HIS A CA 1
ATOM 3000 C C . HIS A 1 376 ? -43.734 12.737 -11.282 1.00 45.28 376 HIS A C 1
ATOM 3002 O O . HIS A 1 376 ? -42.539 12.470 -11.394 1.00 45.28 376 HIS A O 1
ATOM 3008 N N . ARG A 1 377 ? -44.691 12.149 -12.004 1.00 41.75 377 ARG A N 1
ATOM 3009 C CA . ARG A 1 377 ? -44.521 11.381 -13.238 1.00 41.75 377 ARG A CA 1
ATOM 3010 C C . ARG A 1 377 ? -44.357 12.383 -14.383 1.00 41.75 377 ARG A C 1
ATOM 3012 O O . ARG A 1 377 ? -45.278 13.150 -14.637 1.00 41.75 377 ARG A O 1
ATOM 3019 N N . GLY A 1 378 ? -43.220 12.348 -15.070 1.00 40.19 378 GLY A N 1
ATOM 3020 C CA . GLY A 1 378 ? -43.016 13.016 -16.355 1.00 40.19 378 GLY A CA 1
ATOM 3021 C C . GLY A 1 378 ? -42.882 11.970 -17.453 1.00 40.19 378 GLY A C 1
ATOM 3022 O O . GLY A 1 378 ? -41.827 11.361 -17.596 1.00 40.19 378 GLY A O 1
ATOM 3023 N N . ASP A 1 379 ? -43.983 11.745 -18.160 1.00 38.44 379 ASP A N 1
ATOM 3024 C CA . A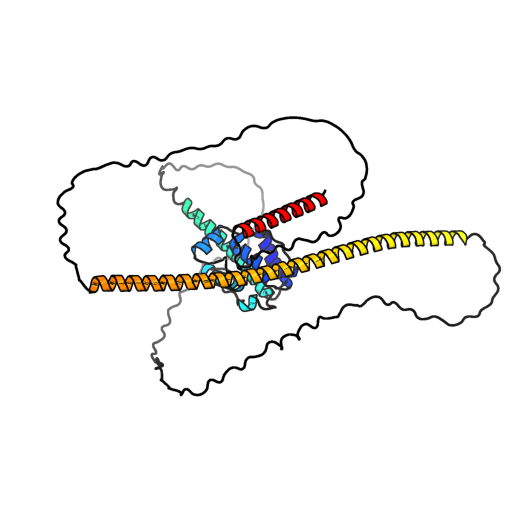SP A 1 379 ? -44.102 10.994 -19.409 1.00 38.44 379 ASP A CA 1
ATOM 3025 C C . ASP A 1 379 ? -44.142 11.994 -20.581 1.00 38.44 379 ASP A C 1
ATOM 3027 O O . ASP A 1 379 ? -44.603 13.124 -20.409 1.00 38.44 379 ASP A O 1
ATOM 3031 N N . GLY A 1 380 ? -43.716 11.560 -21.769 1.00 38.44 380 GLY A N 1
ATOM 3032 C CA . GLY A 1 380 ? -44.045 12.214 -23.038 1.00 38.44 380 GLY A CA 1
ATOM 3033 C C . GLY A 1 380 ? -42.870 12.801 -23.823 1.00 38.44 380 GLY A C 1
ATOM 3034 O O . GLY A 1 380 ? -42.307 13.828 -23.455 1.00 38.44 380 GLY A O 1
ATOM 3035 N N . GLY A 1 381 ? -42.567 12.198 -24.980 1.00 33.75 381 GLY A N 1
ATOM 3036 C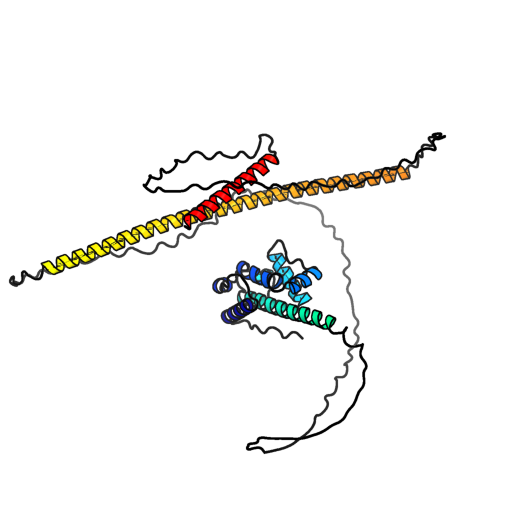 CA . GLY A 1 381 ? -41.710 12.831 -25.987 1.00 33.75 381 GLY A CA 1
ATOM 3037 C C . GLY A 1 381 ? -41.183 11.926 -27.100 1.00 33.75 381 GLY A C 1
ATOM 3038 O O . GLY A 1 381 ? -39.981 11.880 -27.327 1.00 33.75 381 GLY A O 1
ATOM 3039 N N . SER A 1 382 ? -42.064 11.205 -27.796 1.00 43.47 382 SER A N 1
ATOM 3040 C CA . SER A 1 382 ? -41.778 10.640 -29.125 1.00 43.47 382 SER A CA 1
ATOM 3041 C C . SER A 1 382 ? -41.946 11.738 -30.183 1.00 43.47 382 SER A C 1
ATOM 3043 O O . SER A 1 382 ? -42.877 12.522 -30.016 1.00 43.47 382 SER A O 1
ATOM 3045 N N . ILE A 1 383 ? -41.102 11.792 -31.234 1.00 39.88 383 ILE A N 1
ATOM 3046 C CA . ILE A 1 383 ? -41.454 12.173 -32.628 1.00 39.88 383 ILE A CA 1
ATOM 3047 C C . ILE A 1 383 ? -40.211 12.262 -33.558 1.00 39.88 383 ILE A C 1
ATOM 3049 O O . ILE A 1 383 ? -39.280 13.022 -33.319 1.00 39.88 383 ILE A O 1
ATOM 3053 N N . GLN A 1 384 ? -40.318 11.505 -34.663 1.00 40.50 384 GLN A N 1
ATOM 3054 C CA . GLN A 1 384 ? -39.814 11.697 -36.042 1.00 40.50 384 GLN A CA 1
ATOM 3055 C C . GLN A 1 384 ? -38.350 11.438 -36.454 1.00 40.50 384 GLN A C 1
ATOM 3057 O O . GLN A 1 384 ? -37.450 12.261 -36.321 1.00 40.50 384 GLN A O 1
ATOM 3062 N N . ASP A 1 385 ? -38.203 10.304 -37.152 1.00 42.38 385 ASP A N 1
ATOM 3063 C CA . ASP A 1 385 ? -37.749 10.179 -38.547 1.00 42.38 385 ASP A CA 1
ATOM 3064 C C . ASP A 1 385 ? -37.293 11.455 -39.283 1.00 42.38 385 ASP A C 1
ATOM 3066 O O . ASP A 1 385 ? -38.101 12.340 -39.574 1.00 42.38 385 ASP A O 1
ATOM 3070 N N . ARG A 1 386 ? -36.060 11.431 -39.816 1.00 38.34 386 ARG A N 1
ATOM 3071 C CA . ARG A 1 386 ? -35.798 11.859 -41.202 1.00 38.34 386 ARG A CA 1
ATOM 3072 C C . ARG A 1 386 ? -34.540 11.220 -41.795 1.00 38.34 386 ARG A C 1
ATOM 3074 O O . ARG A 1 386 ? -33.501 11.070 -41.166 1.00 38.34 386 ARG A O 1
ATOM 3081 N N . LYS A 1 387 ? -34.726 10.827 -43.050 1.00 41.00 387 LYS A N 1
ATOM 3082 C CA . LYS A 1 387 ? -33.844 10.127 -43.982 1.00 41.00 387 LYS A CA 1
ATOM 3083 C C . LYS A 1 387 ? -32.731 11.033 -44.541 1.00 41.00 387 LYS A C 1
ATOM 3085 O O . LYS A 1 387 ? -32.920 12.235 -44.676 1.00 41.00 387 LYS A O 1
ATOM 3090 N N . SER A 1 388 ? -31.698 10.341 -45.034 1.00 39.16 388 SER A N 1
ATOM 3091 C CA . SER A 1 388 ? -30.918 10.568 -46.270 1.00 39.16 388 SER A CA 1
ATOM 3092 C C . SER A 1 388 ? -29.789 11.614 -46.355 1.00 39.16 388 SER A C 1
ATOM 3094 O O . SER A 1 388 ? -30.033 12.809 -46.336 1.00 39.16 388 SER A O 1
ATOM 3096 N N . GLN A 1 389 ? -28.614 11.053 -46.699 1.00 38.16 389 GLN A N 1
ATOM 3097 C CA . GLN A 1 389 ? -27.664 11.431 -47.768 1.00 38.16 389 GLN A CA 1
ATOM 3098 C C . GLN A 1 389 ? -26.758 12.666 -47.612 1.00 38.16 389 GLN A C 1
ATOM 3100 O O . GLN A 1 389 ? -27.221 13.780 -47.419 1.00 38.16 389 GLN A O 1
ATOM 3105 N N . GLY A 1 390 ? -25.460 12.444 -47.887 1.00 32.69 390 GLY A N 1
ATOM 3106 C CA . GLY A 1 390 ? -24.557 13.464 -48.434 1.00 32.69 390 GLY A CA 1
ATOM 3107 C C . GLY A 1 390 ? -23.177 13.562 -47.775 1.00 32.69 390 GLY A C 1
ATOM 3108 O O . GLY A 1 390 ? -22.972 14.396 -46.906 1.00 32.69 390 GLY A O 1
ATOM 3109 N N . ALA A 1 391 ? -22.209 12.766 -48.239 1.00 38.00 391 ALA A N 1
ATOM 3110 C CA . ALA A 1 391 ? -20.822 13.237 -48.396 1.00 38.00 391 ALA A CA 1
ATOM 3111 C C . ALA A 1 391 ? -20.775 14.118 -49.675 1.00 38.00 391 ALA A C 1
ATOM 3113 O O . ALA A 1 391 ? -21.661 13.908 -50.511 1.00 38.00 391 ALA A O 1
ATOM 3114 N N . PRO A 1 392 ? -19.800 15.029 -49.918 1.00 56.97 392 PRO A N 1
ATOM 3115 C CA . PRO A 1 392 ? -18.393 14.940 -49.505 1.00 56.97 392 PRO A CA 1
ATOM 3116 C C . PRO A 1 392 ? -17.706 16.295 -49.174 1.00 56.97 392 PRO A C 1
ATOM 3118 O O . PRO A 1 392 ? -18.331 17.348 -49.161 1.00 56.97 392 PRO A O 1
ATOM 3121 N N . ALA A 1 393 ? -16.378 16.216 -49.029 1.00 32.59 393 ALA A N 1
ATOM 3122 C CA . ALA A 1 393 ? -15.361 17.247 -49.276 1.00 32.59 393 ALA A CA 1
ATOM 3123 C C . ALA A 1 393 ? -14.678 17.871 -48.048 1.00 32.59 393 ALA A C 1
ATOM 3125 O O . ALA A 1 393 ? -15.282 18.443 -47.146 1.00 32.59 393 ALA A O 1
ATOM 3126 N N . ALA A 1 394 ? -13.353 17.727 -48.085 1.00 45.59 394 ALA A N 1
ATOM 3127 C CA . ALA A 1 394 ? -12.367 18.252 -47.167 1.00 45.59 394 ALA A CA 1
ATOM 3128 C C . ALA A 1 394 ? -12.494 19.769 -46.998 1.00 45.59 394 ALA A C 1
ATOM 3130 O O . ALA A 1 394 ? -12.558 20.507 -47.979 1.00 45.59 394 ALA A O 1
ATOM 3131 N N . THR A 1 395 ? -12.465 20.224 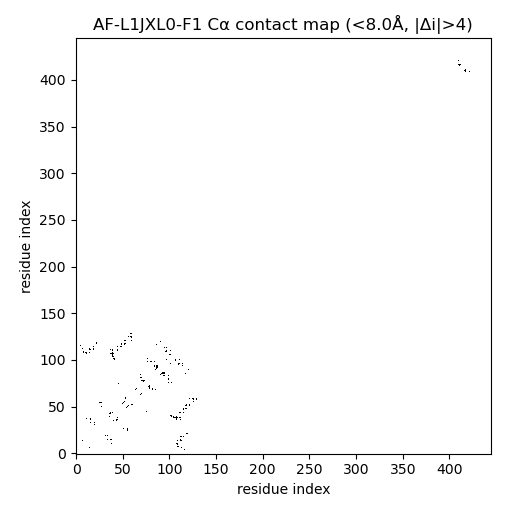-45.747 1.00 36.69 395 THR A N 1
ATOM 3132 C CA . THR A 1 395 ? -12.184 21.617 -45.406 1.00 36.69 395 THR A CA 1
ATOM 3133 C C . THR A 1 395 ? -11.094 21.644 -44.344 1.00 36.69 395 THR A C 1
ATOM 3135 O O . THR A 1 395 ? -11.124 20.912 -43.357 1.00 36.69 395 THR A O 1
ATOM 3138 N N . VAL A 1 396 ? -10.101 22.461 -44.661 1.00 37.66 396 VAL A N 1
ATOM 3139 C CA . VAL A 1 396 ? -8.887 22.823 -43.942 1.00 37.66 396 VAL A CA 1
ATOM 3140 C C . VAL A 1 396 ? -9.188 23.175 -42.480 1.00 37.66 396 VAL A C 1
ATOM 3142 O O . VAL A 1 396 ? -10.028 24.027 -42.209 1.00 37.66 396 VAL A O 1
ATOM 3145 N N . LEU A 1 397 ? -8.489 22.527 -41.542 1.00 33.53 397 LEU A N 1
ATOM 3146 C CA . LEU A 1 397 ? -8.464 22.932 -40.135 1.00 33.53 397 LEU A CA 1
ATOM 3147 C C . LEU A 1 397 ? -7.553 24.157 -39.994 1.00 33.53 397 LEU A C 1
ATOM 3149 O O . LEU A 1 397 ? -6.329 24.033 -39.944 1.00 33.53 397 LEU A O 1
ATOM 3153 N N . GLU A 1 398 ? -8.168 25.338 -39.943 1.00 32.59 398 GLU A N 1
ATOM 3154 C CA . GLU A 1 398 ? -7.562 26.524 -39.343 1.00 32.59 398 GLU A CA 1
ATOM 3155 C C . GLU A 1 398 ? -7.277 26.250 -37.862 1.00 32.59 398 GLU A C 1
ATOM 3157 O O . GLU A 1 398 ? -8.145 25.834 -37.094 1.00 32.59 398 GLU A O 1
ATOM 3162 N N . VAL A 1 399 ? -6.027 26.487 -37.472 1.00 40.88 399 VAL A N 1
ATOM 3163 C CA . VAL A 1 399 ? -5.568 26.486 -36.084 1.00 40.88 399 VAL A CA 1
ATOM 3164 C C . VAL A 1 399 ? -6.108 27.757 -35.415 1.00 40.88 399 VAL A C 1
ATOM 3166 O O . VAL A 1 399 ? -5.752 28.850 -35.863 1.00 40.88 399 VAL A O 1
ATOM 3169 N N . PRO A 1 400 ? -6.939 27.677 -34.357 1.00 37.84 400 PRO A N 1
ATOM 3170 C CA . PRO A 1 400 ? -7.349 28.872 -33.642 1.00 37.84 400 PRO A CA 1
ATOM 3171 C C . PRO A 1 400 ? -6.156 29.443 -32.870 1.00 37.84 400 PRO A C 1
ATOM 3173 O O . PRO A 1 400 ? -5.589 28.817 -31.974 1.00 37.84 400 PRO A O 1
ATOM 3176 N N . SER A 1 401 ? -5.788 30.653 -33.283 1.00 34.53 401 SER A N 1
ATOM 3177 C CA . SER A 1 401 ? -4.873 31.576 -32.621 1.00 34.53 401 SER A CA 1
ATOM 3178 C C . SER A 1 401 ? -5.204 31.717 -31.132 1.00 34.53 401 SER A C 1
ATOM 3180 O O . SER A 1 401 ? -6.373 31.826 -30.758 1.00 34.53 401 SER A O 1
ATOM 3182 N N . ALA A 1 402 ? -4.161 31.715 -30.301 1.00 38.50 402 ALA A N 1
ATOM 3183 C CA . ALA A 1 402 ? -4.216 31.816 -28.849 1.00 38.50 402 ALA A CA 1
ATOM 3184 C C . ALA A 1 402 ? -4.956 33.086 -28.391 1.00 38.50 402 ALA A C 1
ATOM 3186 O O . ALA A 1 402 ? -4.375 34.165 -28.277 1.00 38.50 402 ALA A O 1
ATOM 3187 N N . ALA A 1 403 ? -6.254 32.949 -28.122 1.00 34.59 403 ALA A N 1
ATOM 3188 C CA . ALA A 1 403 ? -7.021 33.933 -27.379 1.00 34.59 403 ALA A CA 1
ATOM 3189 C C . ALA A 1 403 ? -6.639 33.833 -25.896 1.00 34.59 403 ALA A C 1
ATOM 3191 O O . ALA A 1 403 ? -6.606 32.744 -25.325 1.00 34.59 403 ALA A O 1
ATOM 3192 N N . SER A 1 404 ? -6.327 34.981 -25.300 1.00 45.59 404 SER A N 1
ATOM 3193 C CA . SER A 1 404 ? -5.971 35.152 -23.893 1.00 45.59 404 SER A CA 1
ATOM 3194 C C . SER A 1 404 ? -6.948 34.425 -22.967 1.00 45.59 404 SER A C 1
ATOM 3196 O O . SER A 1 404 ? -8.142 34.735 -22.960 1.00 45.59 404 SER A O 1
ATOM 3198 N N . GLU A 1 405 ? -6.438 33.489 -22.167 1.00 42.47 405 GLU A N 1
ATOM 3199 C CA . GLU A 1 405 ? -7.219 32.864 -21.105 1.00 42.47 405 GLU A CA 1
ATOM 3200 C C . GLU A 1 405 ? -7.655 33.929 -20.082 1.00 42.47 405 GLU A C 1
ATOM 3202 O O . GLU A 1 405 ? -6.821 34.720 -19.632 1.00 42.47 405 GLU A O 1
ATOM 3207 N N . PRO A 1 406 ? -8.941 33.975 -19.688 1.00 44.31 406 PRO A N 1
ATOM 3208 C CA . PRO A 1 406 ? -9.376 34.842 -18.606 1.00 44.31 406 PRO A CA 1
ATOM 3209 C C . PRO A 1 406 ? -8.784 34.321 -17.292 1.00 44.31 406 PRO A C 1
ATOM 3211 O O . PRO A 1 406 ? -9.113 33.221 -16.841 1.00 44.31 406 PRO A O 1
ATOM 3214 N N . ALA A 1 407 ? -7.898 35.106 -16.682 1.00 43.78 407 ALA A N 1
ATOM 3215 C CA . ALA A 1 407 ? -7.454 34.874 -15.315 1.00 43.78 407 ALA A CA 1
ATOM 3216 C C . ALA A 1 407 ? -8.681 34.927 -14.388 1.00 43.78 407 ALA A C 1
ATOM 3218 O O . ALA A 1 407 ? -9.395 35.928 -14.347 1.00 43.78 407 ALA A O 1
ATOM 3219 N N . PHE A 1 408 ? -8.967 33.828 -13.689 1.00 57.53 408 PHE A N 1
ATOM 3220 C CA . PHE A 1 408 ? -10.056 33.774 -12.717 1.00 57.53 408 PHE A CA 1
ATOM 3221 C C . PHE A 1 408 ? -9.580 34.387 -11.396 1.00 57.53 408 PHE A C 1
ATOM 3223 O O . PHE A 1 408 ? -8.916 33.715 -10.608 1.00 57.53 408 PHE A O 1
ATOM 3230 N N . ASP A 1 409 ? -9.937 35.649 -11.154 1.00 58.53 409 ASP A N 1
ATOM 3231 C CA . ASP A 1 409 ? -9.800 36.287 -9.841 1.00 58.53 409 ASP A CA 1
ATOM 3232 C C . ASP A 1 409 ? -10.825 35.674 -8.871 1.00 58.53 409 ASP A C 1
ATOM 3234 O O . ASP A 1 409 ? -12.002 36.042 -8.818 1.00 58.53 409 ASP A O 1
ATOM 3238 N N . LEU A 1 410 ? -10.379 34.663 -8.123 1.00 66.81 410 LEU A N 1
ATOM 3239 C CA . LEU A 1 410 ? -11.178 33.959 -7.113 1.00 66.81 410 LEU A CA 1
ATOM 3240 C C . LEU A 1 410 ? -11.362 34.758 -5.817 1.00 66.81 410 LEU A C 1
ATOM 3242 O O . LEU A 1 410 ? -12.131 34.342 -4.953 1.00 66.81 410 LEU A O 1
ATOM 3246 N N . VAL A 1 411 ? -10.682 35.894 -5.688 1.00 54.06 411 VAL A N 1
ATOM 3247 C CA . VAL A 1 411 ? -10.621 36.681 -4.460 1.00 54.06 411 VAL A CA 1
ATOM 3248 C C . VAL A 1 411 ? -11.221 38.055 -4.745 1.00 54.06 411 VAL A C 1
ATOM 3250 O O . VAL A 1 411 ? -10.689 38.810 -5.554 1.00 54.06 411 VAL A O 1
ATOM 3253 N N . ASP A 1 412 ? -12.360 38.368 -4.121 1.00 62.31 412 ASP A N 1
ATOM 3254 C CA . ASP A 1 412 ? -12.854 39.750 -4.092 1.00 62.31 412 ASP A CA 1
ATOM 3255 C C . ASP A 1 412 ? -11.895 40.623 -3.270 1.00 62.31 412 ASP A C 1
ATOM 3257 O O . ASP A 1 412 ? -11.123 40.110 -2.462 1.00 62.31 412 ASP A O 1
ATOM 3261 N N . GLN A 1 413 ? -11.960 41.948 -3.425 1.00 60.22 413 GLN A N 1
ATOM 3262 C CA . GLN A 1 413 ? -11.094 42.896 -2.698 1.00 60.22 413 GLN A CA 1
ATOM 3263 C C . GLN A 1 413 ? -11.158 42.767 -1.159 1.00 60.22 413 GLN A C 1
ATOM 3265 O O . GLN A 1 413 ? -10.303 43.315 -0.469 1.00 60.22 413 GLN A O 1
ATOM 3270 N N . GLU A 1 414 ? -12.123 42.013 -0.622 1.00 64.94 414 GLU A N 1
ATOM 3271 C CA . GLU A 1 414 ? -12.289 41.735 0.809 1.00 64.94 414 GLU A CA 1
ATOM 3272 C C . GLU A 1 414 ? -11.740 40.366 1.261 1.00 64.94 414 GLU A C 1
ATOM 3274 O O . GLU A 1 414 ? -11.802 40.035 2.442 1.00 64.94 414 GLU A O 1
ATOM 3279 N N . GLY A 1 415 ? -11.159 39.560 0.366 1.00 66.56 415 GLY A N 1
ATOM 3280 C CA . GLY A 1 415 ? -10.487 38.309 0.739 1.00 66.56 415 GLY A CA 1
ATOM 3281 C C . GLY A 1 415 ? -11.410 37.122 1.049 1.00 66.56 415 GLY A C 1
ATOM 3282 O O . GLY A 1 415 ? -10.908 36.030 1.320 1.00 66.56 415 GLY A O 1
ATOM 3283 N N . GLU A 1 416 ? -12.734 37.287 0.998 1.00 68.62 416 GLU A N 1
ATOM 3284 C CA . GLU A 1 416 ? -13.685 36.196 1.230 1.00 68.62 416 GLU A CA 1
ATOM 3285 C C . GLU A 1 416 ? -14.068 35.478 -0.071 1.00 68.62 416 GLU A C 1
ATOM 3287 O O . GLU A 1 416 ? -14.597 36.062 -1.018 1.00 68.62 416 GLU A O 1
ATOM 3292 N N . ILE A 1 417 ? -13.815 34.167 -0.111 1.00 76.44 417 ILE A N 1
ATOM 3293 C CA . ILE A 1 417 ? -14.293 33.286 -1.179 1.00 76.44 417 ILE A CA 1
ATOM 3294 C C . ILE A 1 417 ? -15.754 32.962 -0.878 1.00 76.44 417 ILE A C 1
ATOM 3296 O O . ILE A 1 417 ? -16.056 32.178 0.022 1.00 76.44 417 ILE A O 1
ATOM 3300 N N . THR A 1 418 ? -16.669 33.558 -1.637 1.00 89.19 418 THR A N 1
ATOM 3301 C CA . THR A 1 418 ? -18.097 33.259 -1.508 1.00 89.19 418 THR A CA 1
ATOM 3302 C C . THR A 1 418 ? -18.406 31.836 -1.986 1.00 89.19 418 THR A C 1
ATOM 3304 O O . THR A 1 418 ? -17.833 31.341 -2.962 1.00 89.19 418 THR A O 1
ATOM 3307 N N . ASP A 1 419 ? -19.350 31.171 -1.314 1.00 80.94 419 ASP A N 1
ATOM 3308 C CA . ASP A 1 419 ? -19.760 29.788 -1.614 1.00 80.94 419 ASP A CA 1
ATOM 3309 C C . ASP A 1 419 ? -20.252 29.630 -3.071 1.00 80.94 419 ASP A C 1
ATOM 3311 O O . ASP A 1 419 ? -20.041 28.608 -3.724 1.00 80.94 419 ASP A O 1
ATOM 3315 N N . GLU A 1 420 ? -20.818 30.696 -3.641 1.00 84.31 420 GLU A N 1
ATOM 3316 C CA . GLU A 1 420 ? -21.257 30.748 -5.038 1.00 84.31 420 GLU A CA 1
ATOM 3317 C C . GLU A 1 420 ? -20.090 30.781 -6.039 1.00 84.31 420 GLU A C 1
ATOM 3319 O O . GLU A 1 420 ? -20.141 30.114 -7.080 1.00 84.31 420 GLU A O 1
ATOM 3324 N N . LYS A 1 421 ? -18.985 31.470 -5.721 1.00 78.81 421 LYS A N 1
ATOM 3325 C CA . LYS A 1 421 ? -17.765 31.432 -6.545 1.00 78.81 421 LYS A CA 1
ATOM 3326 C C . LYS A 1 421 ? -17.106 30.062 -6.499 1.00 78.81 421 LYS A C 1
ATOM 3328 O O . LYS A 1 421 ? -16.689 29.551 -7.539 1.00 78.81 421 LYS A O 1
ATOM 3333 N N . LEU A 1 422 ? -17.078 29.433 -5.325 1.00 81.88 422 LEU A N 1
ATOM 3334 C CA . LEU A 1 422 ? -16.550 28.082 -5.168 1.00 81.88 422 LEU A CA 1
ATOM 3335 C C . LEU A 1 422 ? -17.386 27.057 -5.953 1.00 81.88 422 LEU A C 1
ATOM 3337 O O . LEU A 1 422 ? -16.825 26.247 -6.693 1.00 81.88 422 LEU A O 1
ATOM 3341 N N . LYS A 1 423 ? -18.722 27.128 -5.879 1.00 87.06 423 LYS A N 1
ATOM 3342 C CA . LYS A 1 423 ? -19.621 26.289 -6.695 1.00 87.06 423 LYS A CA 1
ATOM 3343 C C . LYS A 1 423 ? -19.400 26.496 -8.190 1.00 87.06 423 LYS A C 1
ATOM 3345 O O . LYS A 1 423 ? -19.312 25.516 -8.933 1.00 87.06 423 LYS A O 1
ATOM 3350 N N . THR A 1 424 ? -19.261 27.746 -8.627 1.00 86.75 424 THR A N 1
ATOM 3351 C CA . THR A 1 424 ? -19.010 28.086 -10.036 1.00 86.75 424 THR A CA 1
ATOM 3352 C C . THR A 1 424 ? -17.666 27.527 -10.511 1.00 86.75 424 THR A C 1
ATOM 3354 O O . THR A 1 424 ? -17.588 26.918 -11.580 1.00 86.75 424 THR A O 1
ATOM 3357 N N . PHE A 1 425 ? -16.623 27.633 -9.687 1.00 84.00 425 PHE A N 1
ATOM 3358 C CA . PHE A 1 425 ? -15.299 27.084 -9.975 1.00 84.00 425 PHE A CA 1
ATOM 3359 C C . PHE A 1 425 ? -15.312 25.553 -10.073 1.00 84.00 425 PHE A C 1
ATOM 3361 O O . PHE A 1 425 ? -14.823 24.985 -11.051 1.00 84.00 425 PHE A O 1
ATOM 3368 N N . ILE A 1 426 ? -15.948 24.872 -9.115 1.00 84.25 426 ILE A N 1
ATOM 3369 C CA . ILE A 1 426 ? -16.091 23.409 -9.128 1.00 84.25 426 ILE A CA 1
ATOM 3370 C C . ILE A 1 426 ? -16.885 22.948 -10.360 1.00 84.25 426 ILE A C 1
ATOM 3372 O O . ILE A 1 426 ? -16.531 21.941 -10.980 1.00 84.25 426 ILE A O 1
ATOM 3376 N N . SER A 1 427 ? -17.934 23.679 -10.746 1.00 86.56 427 SER A N 1
ATOM 3377 C CA . SER A 1 427 ? -18.709 23.391 -11.959 1.00 86.56 427 SER A CA 1
ATOM 3378 C C . SER A 1 427 ? -17.850 23.518 -13.225 1.00 86.56 427 SER A C 1
ATOM 3380 O O . SER A 1 427 ? -17.839 22.609 -14.057 1.00 86.56 427 SER A O 1
ATOM 3382 N N . SER A 1 428 ? -17.040 24.578 -13.318 1.00 84.75 428 SER A N 1
ATOM 3383 C CA . SER A 1 428 ? -16.108 24.808 -14.431 1.00 84.75 428 SER A CA 1
ATOM 3384 C C . SER A 1 428 ? -15.052 23.699 -14.554 1.00 84.75 428 SER A C 1
ATOM 3386 O O . SER A 1 428 ? -14.817 23.178 -15.647 1.00 84.75 428 SER A O 1
ATOM 3388 N N . ILE A 1 429 ? -14.478 23.237 -13.433 1.00 85.12 429 ILE A N 1
ATOM 3389 C CA . ILE A 1 429 ? -13.534 22.104 -13.426 1.00 85.12 429 ILE A CA 1
ATOM 3390 C C . ILE A 1 429 ? -14.202 20.828 -13.946 1.00 85.12 429 ILE A C 1
ATOM 3392 O O . ILE A 1 429 ? -13.639 20.139 -14.801 1.00 85.12 429 ILE A O 1
ATOM 3396 N N . ARG A 1 430 ? -15.409 20.506 -13.461 1.00 85.56 430 ARG A N 1
ATOM 3397 C CA . ARG A 1 430 ? -16.150 19.315 -13.910 1.00 85.56 430 ARG A CA 1
ATOM 3398 C C . ARG A 1 430 ? -16.438 19.366 -15.407 1.00 85.56 430 ARG A C 1
ATOM 3400 O O . ARG A 1 430 ? -16.329 18.341 -16.079 1.00 85.56 430 ARG A O 1
ATOM 3407 N N . GLN A 1 431 ? -16.771 20.544 -15.926 1.00 91.56 431 GLN A N 1
ATOM 3408 C CA . GLN A 1 431 ? -17.028 20.739 -17.346 1.00 91.56 431 GLN A CA 1
ATOM 3409 C C . GLN A 1 431 ? -15.767 20.524 -18.193 1.00 91.56 431 GLN A C 1
ATOM 3411 O O . GLN A 1 431 ? -15.803 19.714 -19.119 1.00 91.56 431 GLN A O 1
ATOM 3416 N N . ARG A 1 432 ? -14.628 21.120 -17.817 1.00 84.94 432 ARG A N 1
ATOM 3417 C CA . ARG A 1 432 ? -13.344 20.900 -18.512 1.00 84.94 432 ARG A CA 1
ATOM 3418 C C . ARG A 1 432 ? -12.916 19.432 -18.500 1.00 84.94 432 ARG A C 1
ATOM 3420 O O . ARG A 1 432 ? -12.404 18.920 -19.496 1.00 84.94 432 ARG A O 1
ATOM 3427 N N . PHE A 1 433 ? -13.156 18.725 -17.395 1.00 85.62 433 PHE A N 1
ATOM 3428 C CA . PHE A 1 433 ? -12.855 17.295 -17.301 1.00 85.62 433 PHE A CA 1
ATOM 3429 C C . PHE A 1 433 ? -13.721 16.465 -18.261 1.00 85.62 433 PHE A C 1
ATOM 3431 O O . PHE A 1 433 ? -13.230 15.536 -18.904 1.00 85.62 433 PHE A O 1
ATOM 3438 N N . LYS A 1 434 ? -15.001 16.828 -18.404 1.00 90.81 434 LYS A N 1
ATOM 3439 C CA . LYS A 1 434 ? -15.931 16.188 -19.341 1.00 90.81 434 LYS A CA 1
ATOM 3440 C C . LYS A 1 434 ? -15.526 16.430 -20.799 1.00 90.81 434 LYS A C 1
ATOM 3442 O O . LYS A 1 434 ? -15.488 15.475 -21.570 1.00 90.81 434 LYS A O 1
ATOM 3447 N N . GLU A 1 435 ? -15.158 17.662 -21.147 1.00 90.00 435 GLU A N 1
ATOM 3448 C CA . GLU A 1 435 ? -14.678 18.036 -22.488 1.00 90.00 435 GLU A CA 1
ATOM 3449 C C . GLU A 1 435 ? -13.380 17.298 -22.849 1.00 90.00 435 GLU A C 1
ATOM 3451 O O . GLU A 1 435 ? -13.276 16.691 -23.916 1.00 90.00 435 GLU A O 1
ATOM 3456 N N . THR A 1 436 ? -12.419 17.244 -21.921 1.00 86.94 436 THR A N 1
ATOM 3457 C CA . THR A 1 436 ? -11.159 16.505 -22.113 1.00 86.94 436 THR A CA 1
ATOM 3458 C C . THR A 1 436 ? -11.414 15.008 -22.317 1.00 86.94 436 THR A C 1
ATOM 3460 O O . THR A 1 436 ? -10.805 14.371 -23.178 1.00 86.94 436 THR A O 1
ATOM 3463 N N . HIS A 1 437 ? -12.351 14.432 -21.561 1.00 86.38 437 HIS A N 1
ATOM 3464 C CA . HIS A 1 437 ? -12.722 13.027 -21.697 1.00 86.38 437 HIS A CA 1
ATOM 3465 C C . HIS A 1 437 ? -13.425 12.728 -23.037 1.00 86.38 437 HIS A C 1
ATOM 3467 O O . HIS A 1 437 ? -13.204 11.667 -23.624 1.00 86.38 437 HIS A O 1
ATOM 3473 N N . GLU A 1 438 ? -14.246 13.643 -23.562 1.00 91.19 438 GLU A N 1
ATOM 3474 C CA . GLU A 1 438 ? -14.845 13.507 -24.899 1.00 91.19 438 GLU A CA 1
ATOM 3475 C C . GLU A 1 438 ? -13.818 13.639 -26.031 1.00 91.19 438 GLU A C 1
ATOM 3477 O O . GLU A 1 438 ? -13.877 12.864 -26.993 1.00 91.19 438 GLU A O 1
ATOM 3482 N N . LEU A 1 439 ? -12.833 14.531 -25.896 1.00 88.31 439 LEU A N 1
ATOM 3483 C CA . LEU A 1 439 ? -11.715 14.643 -26.837 1.00 88.31 439 LEU A CA 1
ATOM 3484 C C . LEU A 1 439 ? -10.894 13.346 -26.886 1.00 88.31 439 LEU A C 1
ATOM 3486 O O . LEU A 1 439 ? -10.656 12.812 -27.969 1.00 88.31 439 LEU A O 1
ATOM 3490 N N . LEU A 1 440 ? -10.549 12.777 -25.724 1.00 78.25 440 LEU A N 1
ATOM 3491 C CA . LEU A 1 440 ? -9.838 11.492 -25.623 1.00 78.25 440 LEU A CA 1
ATOM 3492 C C . LEU A 1 440 ? -10.642 10.313 -26.185 1.00 78.25 440 LEU A C 1
ATOM 3494 O O . LEU A 1 440 ? -10.081 9.349 -26.706 1.00 78.25 440 LEU A O 1
ATOM 3498 N N . ARG A 1 441 ? -11.973 10.360 -26.079 1.00 87.44 441 ARG A N 1
ATOM 3499 C CA . ARG A 1 441 ? -12.847 9.335 -26.661 1.00 87.44 441 ARG A CA 1
ATOM 3500 C C . ARG A 1 441 ? -12.930 9.454 -28.183 1.00 87.44 441 ARG A C 1
ATOM 3502 O O . ARG A 1 441 ? -13.079 8.434 -28.853 1.00 87.44 441 ARG A O 1
ATOM 3509 N N . SER A 1 442 ? -12.838 10.672 -28.709 1.00 84.75 442 SER A N 1
ATOM 3510 C CA . SER A 1 442 ? -12.910 10.958 -30.144 1.00 84.75 442 SER A CA 1
ATOM 3511 C C . SER A 1 442 ? -11.615 10.607 -30.875 1.00 84.75 442 SER A C 1
ATOM 3513 O O . SER A 1 442 ? -11.685 10.135 -31.999 1.00 84.75 442 SER A O 1
ATOM 3515 N N . THR A 1 443 ? -10.452 10.734 -30.229 1.00 75.62 443 THR A N 1
ATOM 3516 C CA . THR A 1 443 ? -9.145 10.343 -30.798 1.00 75.62 443 THR A CA 1
ATOM 3517 C C . THR A 1 443 ? -8.892 8.834 -30.824 1.00 75.62 443 THR A C 1
ATOM 3519 O O . THR A 1 443 ? -7.931 8.383 -31.442 1.00 75.62 443 THR A O 1
ATOM 3522 N N . ARG A 1 444 ? -9.726 8.039 -30.143 1.00 72.69 444 ARG A N 1
ATOM 3523 C CA . ARG A 1 444 ? -9.616 6.571 -30.099 1.00 72.69 444 ARG A CA 1
ATOM 3524 C C . ARG A 1 444 ? -10.435 5.859 -31.184 1.00 72.69 444 ARG A C 1
ATOM 3526 O O . ARG A 1 444 ? -10.387 4.632 -31.255 1.00 72.69 444 ARG A O 1
ATOM 3533 N N . LYS A 1 445 ? -11.218 6.604 -31.962 1.00 57.16 445 LYS A N 1
ATOM 3534 C CA . LYS A 1 445 ? -11.903 6.134 -33.171 1.00 57.16 445 LYS A CA 1
ATOM 3535 C C . LYS A 1 445 ? -11.100 6.565 -34.384 1.00 57.16 445 LYS A C 1
ATOM 3537 O O . LYS A 1 445 ? -11.107 5.782 -35.355 1.00 57.16 445 LYS A O 1
#

Foldseek 3Di:
DDDPPPPDPDCLPVLLVLLLVLCVVLVPPDDSPSVVLVQLALVVLLVLLLCLQPVRDPLNVVVCVVVPQDCPDPDSLVNVVSLQVCCCPVVVHHQPADSVNSNDGDPSSSSSVSSSVSNVSSVVVRVVSVVVVVVVPPVPPPDDDDDDDDDDDDDDDDDDDDDDDDDDDDDDDDDDDDDDDDDDDDDDDDDDDDDDDDDDDDDDDDDDDDDDDDDDDPPPPPPDPDDPDDDDDDDDDDDDDDDDDDDDDDDDDDDPPPPVVVVVVVVVVVVVVVVVVVVVVVVVVVVVVVVVVVVVVVVVVVVVVVVVVVVVVVVVVVVVVVVVVVVVVVVVVVVVVVVVVVVVVVPPPPPPPDDDDDDDDDDDDDDDDDDDDDDDDDDDDDDDDDDDDDDDDDDDDDDDDDDDDDDDPQADPVRDRDPVSVVVVVVVVVVVVVVVVVVVVVVVD

Radius of gyration: 44.02 Å; Cα contacts (8 Å, |Δi|>4): 124; chains: 1; bounding box: 114×107×124 Å

Nearest PDB structures (foldseek):
  7pt5-assembly1_A  TM=9.344E-01  e=4.427E-08  Homo sapiens

Sequence (445 aa):
MVRKSTCTTGDLANNIDKLRRELLQCKYPGPLDTRAWKKGNPADLLPLMHYALLGYSKWVHDYLVEKGYDLFSKTDIRFVETIQKIMREEFDYQPQLRVDQFFMDGFVERKIILVHDLLKLCQKCHCEIRRSSRSTSESSKDRSSGALKKVTPGRFVNGGELGLSSDPENEDAAPPRPLKPPTPQQFGSSFLELPSPTPKVQQTDRSDVGLPQMMTADSLSSIYVVNEMHRSSTELTTSQEEKHSSNSRFQAPVHTRGRVVREVEQDRMSIQEMDRMEELEGMRMKVAGLERQMEQFYLVTEKVRQLEHELKAASLISDGKIRFLEERVAALENQLELKEGKELAEGVIPHKKTDIQELQGSSELINFAPEGSNAHRGDGGSIQDRKSQGAPAATVLEVPSAASEPAFDLVDQEGEITDEKLKTFISSIRQRFKETHELLRSTRK

InterPro domains:
  IPR029157 Centrosomal CEP44 domain [PF15007] (11-134)
  IPR033603 Centrosomal protein of 44kDa [PTHR31477] (9-444)